Protein AF-A0A395W3T9-F1 (afdb_monomer_lite)

pLDDT: mean 77.05, std 16.7, range [33.16, 95.69]

Secondary structure (DSSP, 8-state):
-HHHHHHHHHHHHHHHHHHHHHHHHHHHTHHHHHHHHHT-EEEEEEEE--SSHHHHHHHHHHHHHHHHHH---EEEEEEETTEEEEEEE--TT---S--BTT-----TTS--S--EES-TT-TT-SEEBP-S-TTTTSSSSPEEEEEEGGGGGGG--S--EEEEEEEES-HHHHHHHHHHTTHHHHSPBPS-------------THHHHHHHHHHHHHHHHHHHHHHHHTHHHHHHHHHTT--HHHHHHHHHHHHHHHHHHHHHHHHHHHIIIII-S--GGGHHHHHHHHHHHHHHHHHHHHHHHHHHHHHHH---GGGG-HHHHHHHHHHHHHHHHHHHHHHHHHHHHHHHHHHHHHHHHHHHHHTHHHHHHHHHHTT----TTSTHHHHHHHHHHHHHHH----

Radius of gyration: 29.77 Å; chains: 1; bounding box: 68×53×84 Å

Sequence (406 aa):
MVLVIFISSIIFYDSYVNLSQKQYNDVINLSYKFAQESDMEVVPIDLQLSEDKQERTKQFNQVYSFLQEHSYPCFVGIVSKNIKTEYVYLPKQNKLPIYTEENKAIDFTKNSDHYLSSSYKDKNRYATIDFIDQDYHSEYNNVHRIKTFANYLEDWNGNTLFPLYFVTNSKQDLLKDLEDTKILSELKVDGDITTSDFSTGVIDYSFLKRILMYLAIAVLLCLLSDALTSRKEVFIRKMQGATSWFIYKRLYGKFYLLSILMFVLTQALLYLLVVQNYRPVTHELIQYLLQSALLFVLCLIVVGFIIYVLLSQIQSIVILKKSQFRWISMTLFILKCVFLISIFIPLSTSFKYTSQVVQDGYYLNKYKETYNNYLRLEGVNINMFSLGYQDAMSQLNEKIREYPYI

Foldseek 3Di:
DVLLLVLLVVLLVLLQVLLLVLLVLCLVPQLVVQLVVVVWFKWKWKWFADLDPVRNVVLLVLVVVLCVVVVWWKWWWDDDDLAIEIAIAHDQVDFGPFAWPVRDGDPLVDADPEKEKCEPVPPPHPTHTDGLANPVCHPPHRIYMYHRSVCCSVPDPSDRITIMITIGRDPVVVVVSCVVSCSCVVIPTDDDGDTDPDDRRDRDCVVLVVSLVLVLVLVLLVLVLVCLVCLVVLAVVVVVV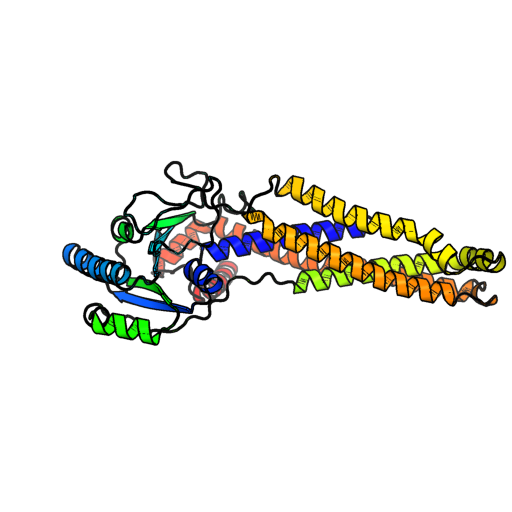DDLVNVLCVPCVVVLVVSLVSSVVSSVVCCCVRSNDDDPSCVSVVVSSVVSSVSNNVSVVVSSVVSSVVSNPSHDPVSPDDPVSVVVSVVSVVVSVVSVVVSCVVVVVVVVVVVVVVVLVVCCVVCVVVVVVVCVVVVDPDPVDDPVVVVVSVVVVVVCVVPVDD

Organism: NCBI:txid1735

Structure (mmCIF, N/CA/C/O backbone):
data_AF-A0A395W3T9-F1
#
_entry.id   AF-A0A395W3T9-F1
#
loop_
_atom_site.group_PDB
_atom_site.id
_atom_site.type_symbol
_atom_site.label_atom_id
_atom_site.label_alt_id
_atom_site.label_comp_id
_atom_site.label_asym_id
_atom_site.label_entity_id
_atom_site.label_seq_id
_atom_site.pdbx_PDB_ins_code
_atom_site.Cartn_x
_atom_site.Cartn_y
_atom_site.Cartn_z
_atom_site.occupancy
_atom_site.B_iso_or_equiv
_atom_site.auth_seq_id
_atom_site.auth_comp_id
_atom_site.auth_asym_id
_atom_site.auth_atom_id
_atom_site.pdbx_PDB_model_num
ATOM 1 N N . MET A 1 1 ? 22.299 3.277 -18.355 1.00 81.25 1 MET A N 1
ATOM 2 C CA . MET A 1 1 ? 22.433 2.317 -17.239 1.00 81.25 1 MET A CA 1
ATOM 3 C C . MET A 1 1 ? 22.241 3.001 -15.899 1.00 81.25 1 MET A C 1
ATOM 5 O O . MET A 1 1 ? 21.204 2.761 -15.311 1.00 81.25 1 MET A O 1
ATOM 9 N N . VAL A 1 2 ? 23.119 3.919 -15.469 1.00 84.06 2 VAL A N 1
ATOM 10 C CA . VAL A 1 2 ? 22.965 4.639 -14.178 1.00 84.06 2 VAL A CA 1
ATOM 11 C C . VAL A 1 2 ? 21.577 5.270 -14.004 1.00 84.06 2 VAL A C 1
ATOM 13 O O . VAL A 1 2 ? 20.938 5.063 -12.984 1.00 84.06 2 VAL A O 1
ATOM 16 N N . LEU A 1 3 ? 21.061 5.950 -15.031 1.00 83.31 3 LEU A N 1
ATOM 17 C CA . LEU A 1 3 ? 19.726 6.561 -14.988 1.00 83.31 3 LEU A CA 1
ATOM 18 C C . LEU A 1 3 ? 18.579 5.536 -14.858 1.00 83.31 3 LEU A C 1
ATOM 20 O O . LEU A 1 3 ? 17.577 5.829 -14.219 1.00 83.31 3 LEU A O 1
ATOM 24 N N . VAL A 1 4 ? 18.734 4.332 -15.422 1.00 88.56 4 VAL A N 1
ATOM 25 C CA . VAL A 1 4 ? 17.742 3.247 -15.285 1.00 88.56 4 VAL A CA 1
ATOM 26 C C . VAL A 1 4 ? 17.726 2.737 -13.847 1.00 88.56 4 VAL A C 1
ATOM 28 O O . VAL A 1 4 ? 16.653 2.600 -13.278 1.00 88.56 4 VAL A O 1
ATOM 31 N N . ILE A 1 5 ? 18.907 2.525 -13.254 1.00 89.69 5 ILE A N 1
ATOM 32 C CA . ILE A 1 5 ? 19.052 2.120 -11.848 1.00 89.69 5 ILE A CA 1
ATOM 33 C C . ILE A 1 5 ? 18.427 3.181 -10.942 1.00 89.69 5 ILE A C 1
ATOM 35 O O . ILE A 1 5 ? 17.563 2.863 -10.140 1.00 89.69 5 ILE A O 1
ATOM 39 N N . PHE A 1 6 ? 18.805 4.448 -11.122 1.00 85.94 6 PHE A N 1
ATOM 40 C CA . PHE A 1 6 ? 18.319 5.552 -10.297 1.00 85.94 6 PHE A CA 1
ATOM 41 C C . PHE A 1 6 ? 16.792 5.687 -10.332 1.00 85.94 6 PHE A C 1
ATOM 43 O O . PHE A 1 6 ? 16.155 5.754 -9.286 1.00 85.94 6 PHE A O 1
ATOM 50 N N . ILE A 1 7 ? 16.183 5.670 -11.524 1.00 85.12 7 ILE A N 1
ATOM 51 C CA . ILE A 1 7 ? 14.723 5.767 -11.641 1.00 85.12 7 ILE A CA 1
ATOM 52 C C . ILE A 1 7 ? 14.039 4.501 -11.119 1.00 85.12 7 ILE A C 1
ATOM 54 O O . ILE A 1 7 ? 13.015 4.606 -10.454 1.00 85.12 7 ILE A O 1
ATOM 58 N N . SER A 1 8 ? 14.616 3.319 -11.351 1.00 90.62 8 SER A N 1
ATOM 59 C CA . SER A 1 8 ? 14.131 2.075 -10.749 1.00 90.62 8 SER A CA 1
ATOM 60 C C . SER A 1 8 ? 14.106 2.169 -9.220 1.00 90.62 8 SER A C 1
ATOM 62 O O . SER A 1 8 ? 13.118 1.773 -8.610 1.00 90.62 8 SER A O 1
ATOM 64 N N . SER A 1 9 ? 15.145 2.735 -8.603 1.00 87.75 9 SER A N 1
ATOM 65 C CA . SER A 1 9 ? 15.197 2.954 -7.156 1.00 87.75 9 SER A CA 1
ATOM 66 C C . SER A 1 9 ? 14.128 3.928 -6.665 1.00 87.75 9 SER A C 1
ATOM 68 O O . SER A 1 9 ? 13.501 3.659 -5.645 1.00 87.75 9 SER A O 1
ATOM 70 N N . ILE A 1 10 ? 13.876 5.021 -7.396 1.00 85.44 10 ILE A N 1
ATOM 71 C CA . ILE A 1 10 ? 12.805 5.968 -7.043 1.00 85.44 10 ILE A CA 1
ATOM 72 C C . ILE A 1 10 ? 11.438 5.290 -7.123 1.00 85.44 10 ILE A C 1
ATOM 74 O O . ILE A 1 10 ? 10.653 5.415 -6.192 1.00 85.44 10 ILE A O 1
ATOM 78 N N . ILE A 1 11 ? 11.173 4.549 -8.206 1.00 87.12 11 ILE A N 1
ATOM 79 C CA . ILE A 1 11 ? 9.927 3.792 -8.376 1.00 87.12 11 ILE A CA 1
ATOM 80 C C . ILE A 1 11 ? 9.736 2.834 -7.201 1.00 87.12 11 ILE A C 1
ATOM 82 O O . ILE A 1 11 ? 8.664 2.825 -6.611 1.00 87.12 11 ILE A O 1
ATOM 86 N N . PHE A 1 12 ? 10.767 2.067 -6.832 1.00 88.44 12 PHE A N 1
ATOM 87 C CA . PHE A 1 12 ? 10.687 1.141 -5.702 1.00 88.44 12 PHE A CA 1
ATOM 88 C C . PHE A 1 12 ? 10.300 1.858 -4.406 1.00 88.44 12 PHE A C 1
ATOM 90 O O . PHE A 1 12 ? 9.352 1.456 -3.738 1.00 88.44 12 PHE A O 1
ATOM 97 N N . TYR A 1 13 ? 11.034 2.919 -4.064 1.00 83.81 13 TYR A N 1
ATOM 98 C CA . TYR A 1 13 ? 10.869 3.618 -2.795 1.00 83.81 13 TYR A CA 1
ATOM 99 C C . TYR A 1 13 ? 9.508 4.311 -2.697 1.00 83.81 13 TYR A C 1
ATOM 101 O O . TYR A 1 13 ? 8.835 4.191 -1.680 1.00 83.81 13 TYR A O 1
ATOM 109 N N . ASP A 1 14 ? 9.074 4.974 -3.770 1.00 81.62 14 ASP A N 1
ATOM 110 C CA . ASP A 1 14 ? 7.740 5.571 -3.852 1.00 81.62 14 ASP A CA 1
ATOM 111 C C . ASP A 1 14 ? 6.642 4.511 -3.674 1.00 81.62 14 ASP A C 1
ATOM 113 O O . ASP A 1 14 ? 5.747 4.675 -2.850 1.00 81.62 14 ASP A O 1
ATOM 117 N N . SER A 1 15 ? 6.761 3.371 -4.365 1.00 83.81 15 SER A N 1
ATOM 118 C CA . SER A 1 15 ? 5.807 2.258 -4.239 1.00 83.81 15 SER A CA 1
ATOM 119 C C . SER A 1 15 ? 5.737 1.722 -2.811 1.00 83.81 15 SER A C 1
ATOM 121 O O . SER A 1 15 ? 4.654 1.462 -2.293 1.00 83.81 15 SER A O 1
ATOM 123 N N . TYR A 1 16 ? 6.899 1.550 -2.180 1.00 83.12 16 TYR A N 1
ATOM 124 C CA . TYR A 1 16 ? 7.027 1.043 -0.820 1.00 83.12 16 TYR A CA 1
ATOM 125 C C . TYR A 1 16 ? 6.391 1.994 0.201 1.00 83.12 16 TYR A C 1
ATOM 127 O O . TYR A 1 16 ? 5.572 1.560 1.010 1.00 83.12 16 TYR A O 1
ATOM 135 N N . VAL A 1 17 ? 6.699 3.294 0.125 1.00 78.19 17 VAL A N 1
ATOM 136 C CA . VAL A 1 17 ? 6.140 4.313 1.030 1.00 78.19 17 VAL A CA 1
ATOM 137 C C . VAL A 1 17 ? 4.634 4.463 0.831 1.00 78.19 17 VAL A C 1
ATOM 139 O O . VAL A 1 17 ? 3.889 4.454 1.809 1.00 78.19 17 VAL A O 1
ATOM 142 N N . ASN A 1 18 ? 4.169 4.544 -0.419 1.00 78.31 18 ASN A N 1
ATOM 143 C CA . ASN A 1 18 ? 2.743 4.680 -0.719 1.00 78.31 18 ASN A CA 1
ATOM 144 C C . ASN A 1 18 ? 1.947 3.465 -0.226 1.00 78.31 18 ASN A C 1
ATOM 146 O O . ASN A 1 18 ? 0.862 3.626 0.333 1.00 78.31 18 ASN A O 1
ATOM 150 N N . LEU A 1 19 ? 2.488 2.252 -0.386 1.00 83.12 19 LEU A N 1
ATOM 151 C CA . LEU A 1 19 ? 1.848 1.048 0.135 1.00 83.12 19 LEU A CA 1
ATOM 152 C C . LEU A 1 19 ? 1.848 1.013 1.667 1.00 83.12 19 LEU A C 1
ATOM 154 O O . LEU A 1 19 ? 0.821 0.691 2.253 1.00 83.12 19 LEU A O 1
ATOM 158 N N . SER A 1 20 ? 2.961 1.370 2.309 1.00 80.56 20 SER A N 1
ATOM 159 C CA . SER A 1 20 ? 3.049 1.472 3.772 1.00 80.56 20 SER A CA 1
ATOM 160 C C . SER A 1 20 ? 1.996 2.439 4.330 1.00 80.56 20 SER A C 1
ATOM 162 O O . SER A 1 20 ? 1.205 2.087 5.207 1.00 80.56 20 SER A O 1
ATOM 164 N N . GLN A 1 21 ? 1.881 3.628 3.733 1.00 76.50 21 GLN A N 1
ATOM 165 C CA . GLN A 1 21 ? 0.876 4.615 4.119 1.00 76.50 21 GLN A CA 1
ATOM 166 C C . GLN A 1 21 ? -0.555 4.120 3.876 1.00 76.50 21 GLN A C 1
ATOM 168 O O . GLN A 1 21 ? -1.430 4.333 4.717 1.00 76.50 21 GLN A O 1
ATOM 173 N N . LYS A 1 22 ? -0.807 3.445 2.748 1.00 80.69 22 LYS A N 1
ATOM 174 C CA . LYS A 1 22 ? -2.106 2.828 2.466 1.00 80.69 22 LYS A CA 1
ATOM 175 C C . LYS A 1 22 ? -2.462 1.788 3.529 1.00 80.69 22 LYS A C 1
ATOM 177 O O . LYS A 1 22 ? -3.537 1.885 4.103 1.00 80.69 22 LYS A O 1
ATOM 182 N N . GLN A 1 23 ? -1.564 0.852 3.836 1.00 83.31 23 GLN A N 1
ATOM 183 C CA . GLN A 1 23 ? -1.798 -0.189 4.845 1.00 83.31 23 GLN A CA 1
ATOM 184 C C . GLN A 1 23 ? -2.106 0.410 6.221 1.00 83.31 23 GLN A C 1
ATOM 186 O O . GLN A 1 23 ? -3.002 -0.055 6.921 1.00 83.31 23 GLN A O 1
ATOM 191 N N . TYR A 1 24 ? -1.413 1.483 6.593 1.00 78.31 24 TYR A N 1
ATOM 192 C CA . TYR A 1 24 ? -1.704 2.213 7.822 1.00 78.31 24 TYR A CA 1
ATOM 193 C C . TYR A 1 24 ? -3.096 2.853 7.820 1.00 78.31 24 TYR A C 1
ATOM 195 O O . TYR A 1 24 ? -3.842 2.723 8.790 1.00 78.31 24 TYR A O 1
ATOM 203 N N . ASN A 1 25 ? -3.467 3.517 6.724 1.00 77.62 25 ASN A N 1
ATOM 204 C CA . ASN A 1 25 ? -4.790 4.118 6.573 1.00 77.62 25 ASN A CA 1
ATOM 205 C C . ASN A 1 25 ? -5.904 3.064 6.565 1.00 77.62 25 ASN A C 1
ATOM 207 O O . ASN A 1 25 ? -6.962 3.307 7.139 1.00 77.62 25 ASN A O 1
ATOM 211 N N . ASP A 1 26 ? -5.655 1.902 5.961 1.00 84.00 26 ASP A N 1
ATOM 212 C CA . ASP A 1 26 ? -6.578 0.767 5.931 1.00 84.00 26 ASP A CA 1
ATOM 213 C C . ASP A 1 26 ? -6.839 0.229 7.349 1.00 84.00 26 ASP A C 1
ATOM 215 O O . ASP A 1 26 ? -7.975 -0.104 7.673 1.00 84.00 26 ASP A O 1
ATOM 219 N N . VAL A 1 27 ? -5.827 0.218 8.227 1.00 83.50 27 VAL A N 1
ATOM 220 C CA . VAL A 1 27 ? -5.993 -0.141 9.649 1.00 83.50 27 VAL A CA 1
ATOM 221 C C . VAL A 1 27 ? -6.698 0.964 10.440 1.00 83.50 27 VAL A C 1
ATOM 223 O O . VAL A 1 27 ? -7.512 0.669 11.307 1.00 83.50 27 VAL A O 1
ATOM 226 N N . ILE A 1 28 ? -6.424 2.243 10.157 1.00 78.31 28 ILE A N 1
ATOM 227 C CA . ILE A 1 28 ? -7.113 3.364 10.822 1.00 78.31 28 ILE A CA 1
ATOM 228 C C . ILE A 1 28 ? -8.605 3.392 10.489 1.00 78.31 28 ILE A C 1
ATOM 230 O O . ILE A 1 28 ? -9.397 3.768 11.359 1.00 78.31 28 ILE A O 1
ATOM 234 N N . ASN A 1 29 ? -8.949 3.051 9.249 1.00 80.12 29 ASN A N 1
ATOM 235 C CA . ASN A 1 29 ? -10.286 3.127 8.669 1.00 80.12 29 ASN A CA 1
ATOM 236 C C . ASN A 1 29 ? -10.818 1.720 8.356 1.00 80.12 29 ASN A C 1
ATOM 238 O O . ASN A 1 29 ? -11.324 1.463 7.259 1.00 80.12 29 ASN A O 1
ATOM 242 N N . LEU A 1 30 ? -10.676 0.803 9.315 1.00 87.62 30 LEU A N 1
ATOM 243 C CA . LEU A 1 30 ? -10.930 -0.622 9.123 1.00 87.62 30 LEU A CA 1
ATOM 244 C C . LEU A 1 30 ? -12.361 -0.923 8.666 1.00 87.62 30 LEU A C 1
ATOM 246 O O . LEU A 1 30 ? -12.552 -1.788 7.813 1.00 87.62 30 LEU A O 1
ATOM 250 N N . SER A 1 31 ? -13.352 -0.190 9.182 1.00 89.38 31 SER A N 1
ATOM 251 C CA . SER A 1 31 ? -14.758 -0.310 8.774 1.00 89.38 31 SER A CA 1
ATOM 252 C C . SER A 1 31 ? -14.951 -0.065 7.274 1.00 89.38 31 SER A C 1
ATOM 254 O O . SER A 1 31 ? -15.550 -0.889 6.585 1.00 89.38 31 SER A O 1
ATOM 256 N N . TYR A 1 32 ? -14.379 1.018 6.742 1.00 86.81 32 TYR A N 1
ATOM 257 C CA . TYR A 1 32 ? -14.436 1.355 5.316 1.00 86.81 32 TYR A CA 1
ATOM 258 C C . TYR A 1 32 ? -13.654 0.372 4.458 1.00 86.81 32 TYR A C 1
ATOM 260 O O . TYR A 1 32 ? -14.111 -0.013 3.384 1.00 86.81 32 TYR A O 1
ATOM 268 N N . LYS A 1 33 ? -12.488 -0.074 4.934 1.00 88.31 33 LYS A N 1
ATOM 269 C CA . LYS A 1 33 ? -11.701 -1.092 4.237 1.00 88.31 33 LYS A CA 1
ATOM 270 C C . LYS A 1 33 ? -12.465 -2.414 4.135 1.00 88.31 33 LYS A C 1
ATOM 272 O O . LYS A 1 33 ? -12.503 -3.017 3.064 1.00 88.31 33 LYS A O 1
ATOM 277 N N . PHE A 1 34 ? -13.107 -2.837 5.222 1.00 90.88 34 PHE A N 1
ATOM 278 C CA . PHE A 1 34 ? -13.953 -4.026 5.250 1.00 90.88 34 PHE A CA 1
ATOM 279 C C . PHE A 1 34 ? -15.164 -3.885 4.316 1.00 90.88 34 PHE A C 1
ATOM 281 O O . PHE A 1 34 ? -15.455 -4.806 3.553 1.00 90.88 34 PHE A O 1
ATOM 288 N N . ALA A 1 35 ? -15.828 -2.727 4.333 1.00 89.19 35 ALA A N 1
ATOM 289 C CA . ALA A 1 35 ? -16.959 -2.433 3.459 1.00 89.19 35 ALA A CA 1
ATOM 290 C C . ALA A 1 35 ? -16.564 -2.471 1.973 1.00 89.19 35 ALA A C 1
ATOM 292 O O . ALA A 1 35 ? -17.234 -3.123 1.179 1.00 89.19 35 ALA A O 1
ATOM 293 N N . GLN A 1 36 ? -15.419 -1.881 1.613 1.00 87.50 36 GLN A N 1
ATOM 294 C CA . GLN A 1 36 ? -14.899 -1.898 0.244 1.00 87.50 36 GLN A CA 1
ATOM 295 C C . GLN A 1 36 ? -14.596 -3.316 -0.262 1.00 87.50 36 GLN A C 1
ATOM 297 O O . GLN A 1 36 ? -14.894 -3.628 -1.411 1.00 87.50 36 GLN A O 1
ATOM 302 N N . GLU A 1 37 ? -13.988 -4.177 0.561 1.00 87.94 37 GLU A N 1
ATOM 303 C CA . GLU A 1 37 ? -13.704 -5.565 0.159 1.00 87.94 37 GLU A CA 1
ATOM 304 C C . GLU A 1 37 ? -14.957 -6.446 0.112 1.00 87.94 37 GLU A C 1
ATOM 306 O O . GLU A 1 37 ? -14.962 -7.462 -0.584 1.00 87.94 37 GLU A O 1
ATOM 311 N N . SER A 1 38 ? -16.011 -6.044 0.823 1.00 87.69 38 SER A N 1
ATOM 312 C CA . SER A 1 38 ? -17.283 -6.768 0.894 1.00 87.69 38 SER A CA 1
ATOM 313 C C . SER A 1 38 ? -18.355 -6.228 -0.061 1.00 87.69 38 SER A C 1
ATOM 315 O O . SER A 1 38 ? -19.444 -6.790 -0.081 1.00 87.69 38 SER A O 1
ATOM 317 N N . ASP A 1 39 ? -18.060 -5.175 -0.837 1.00 88.06 39 ASP A N 1
ATOM 318 C CA . ASP A 1 39 ? -19.023 -4.444 -1.684 1.00 88.06 39 ASP A CA 1
ATOM 319 C C . ASP A 1 39 ? -20.255 -3.949 -0.894 1.00 88.06 39 ASP A C 1
ATOM 321 O O . ASP A 1 39 ? -21.404 -4.121 -1.293 1.00 88.06 39 ASP A O 1
ATOM 325 N N . MET A 1 40 ? -19.995 -3.373 0.283 1.00 89.62 40 MET A N 1
ATOM 326 C CA . MET A 1 40 ? -20.993 -2.879 1.237 1.00 89.62 40 MET A CA 1
ATOM 327 C C . MET A 1 40 ? -20.795 -1.388 1.526 1.00 89.62 40 MET A C 1
ATOM 329 O O . MET A 1 40 ? -19.738 -0.816 1.253 1.00 89.62 40 MET A O 1
ATOM 333 N N . GLU A 1 41 ? -21.797 -0.759 2.135 1.00 89.00 41 GLU A N 1
ATOM 334 C CA . GLU A 1 41 ? -21.735 0.630 2.595 1.00 89.00 41 GLU A CA 1
ATOM 335 C C . GLU A 1 41 ? -21.522 0.727 4.112 1.00 89.00 41 GLU A C 1
ATOM 337 O O . GLU A 1 41 ? -21.930 -0.151 4.878 1.00 89.00 41 GLU A O 1
ATOM 342 N N . VAL A 1 42 ? -20.877 1.815 4.549 1.00 87.81 42 VAL A N 1
ATOM 343 C CA . VAL A 1 42 ? -20.706 2.146 5.970 1.00 87.81 42 VAL A CA 1
ATOM 344 C C . VAL A 1 42 ? -21.755 3.172 6.385 1.00 87.81 42 VAL A C 1
ATOM 346 O O . VAL A 1 42 ? -21.820 4.274 5.833 1.00 87.81 42 VAL A O 1
ATOM 349 N N . VAL A 1 43 ? -22.536 2.828 7.406 1.00 88.94 43 VAL A N 1
ATOM 350 C CA . VAL A 1 43 ? -23.545 3.697 8.014 1.00 88.94 43 VAL A CA 1
ATOM 351 C C . VAL A 1 43 ? -23.084 4.072 9.429 1.00 88.94 43 VAL A C 1
ATOM 353 O O . VAL A 1 43 ? -23.237 3.265 10.351 1.00 88.94 43 VAL A O 1
ATOM 356 N N . PRO A 1 44 ? -22.479 5.259 9.618 1.00 86.62 44 PRO A N 1
ATOM 357 C CA . PRO A 1 44 ? -22.186 5.792 10.943 1.00 86.62 44 PRO A CA 1
ATOM 358 C C . PRO A 1 44 ? -23.477 6.177 11.677 1.00 86.62 44 PRO A C 1
ATOM 360 O O . PRO A 1 44 ? -24.345 6.854 11.124 1.00 86.62 44 PRO A O 1
ATOM 363 N N . ILE A 1 45 ? -23.592 5.750 12.932 1.00 85.94 45 ILE A N 1
ATOM 364 C CA . ILE A 1 45 ? -24.676 6.097 13.849 1.00 85.94 45 ILE A CA 1
ATOM 365 C C . ILE A 1 45 ? -24.057 6.440 15.200 1.00 85.94 45 ILE A C 1
ATOM 367 O O . ILE A 1 45 ? -23.454 5.587 15.854 1.00 85.94 45 ILE A O 1
ATOM 371 N N . ASP A 1 46 ? -24.249 7.679 15.635 1.00 85.00 46 ASP A N 1
ATOM 372 C CA . ASP A 1 46 ? -23.776 8.151 16.927 1.00 85.00 46 ASP A CA 1
ATOM 373 C C . ASP A 1 46 ? -24.882 7.990 17.972 1.00 85.00 46 ASP A C 1
ATOM 375 O O . ASP A 1 46 ? -25.915 8.660 17.926 1.00 85.00 46 ASP A O 1
ATOM 379 N N . LEU A 1 47 ? -24.677 7.076 18.922 1.00 86.12 47 LEU A N 1
ATOM 380 C CA . LEU A 1 47 ? -25.596 6.850 20.039 1.00 86.12 47 LEU A CA 1
ATOM 381 C C . LEU A 1 47 ? -25.055 7.495 21.318 1.00 86.12 47 LEU A C 1
ATOM 383 O O . LEU A 1 47 ? -23.845 7.581 21.516 1.00 86.12 47 LEU A O 1
ATOM 387 N N . GLN A 1 48 ? -25.940 7.902 22.228 1.00 86.81 48 GLN A N 1
ATOM 388 C CA . GLN A 1 48 ? -25.545 8.361 23.563 1.00 86.81 48 GLN A CA 1
ATOM 389 C C . GLN A 1 48 ? -25.783 7.282 24.619 1.00 86.81 48 GLN A C 1
ATOM 391 O O . GLN A 1 48 ? -26.921 6.924 24.929 1.00 86.81 48 GLN A O 1
ATOM 396 N N . LEU A 1 49 ? -24.692 6.800 25.210 1.00 87.00 49 LEU A N 1
ATOM 397 C CA . LEU A 1 49 ? -24.711 5.930 26.378 1.00 87.00 49 LEU A CA 1
ATOM 398 C C . LEU A 1 49 ? -24.840 6.745 27.670 1.00 87.00 49 LEU A C 1
ATOM 400 O O . LEU A 1 49 ? -24.323 7.855 27.791 1.00 87.00 49 LEU A O 1
ATOM 404 N N . SER A 1 50 ? -25.491 6.154 28.668 1.00 87.38 50 SER A N 1
ATOM 405 C CA . SER A 1 50 ? -25.630 6.731 30.003 1.00 87.38 50 SER A CA 1
ATOM 406 C C . SER A 1 50 ? -24.284 6.833 30.733 1.00 87.38 50 SER A C 1
ATOM 408 O O . SER A 1 50 ? -23.401 5.976 30.613 1.00 87.38 50 SER A O 1
ATOM 410 N N . GLU A 1 51 ? -24.138 7.865 31.564 1.00 86.50 51 GLU A N 1
ATOM 411 C CA . GLU A 1 51 ? -23.026 7.961 32.516 1.00 86.50 51 GLU A CA 1
ATOM 412 C C . GLU A 1 51 ? -23.152 6.909 33.631 1.00 86.50 51 GLU A C 1
ATOM 414 O O . GLU A 1 51 ? -22.142 6.387 34.121 1.00 86.50 51 GLU A O 1
ATOM 419 N N . ASP A 1 52 ? -24.389 6.536 33.989 1.00 90.56 52 ASP A N 1
ATOM 420 C CA . ASP A 1 52 ? -24.652 5.500 34.984 1.00 90.56 52 ASP A CA 1
ATOM 421 C C . ASP A 1 52 ? -24.166 4.132 34.493 1.00 90.56 52 ASP A C 1
ATOM 423 O O . ASP A 1 52 ? -24.481 3.684 33.389 1.00 90.56 52 ASP A O 1
ATOM 427 N N . LYS A 1 53 ? -23.390 3.439 35.332 1.00 89.00 53 LYS A N 1
ATOM 428 C CA . LYS A 1 53 ? -22.749 2.172 34.959 1.00 89.00 53 LYS A CA 1
ATOM 429 C C . LYS A 1 53 ? -23.759 1.062 34.672 1.00 89.00 53 LYS A C 1
ATOM 431 O O . LYS A 1 53 ? -23.513 0.265 33.763 1.00 89.00 53 LYS A O 1
ATOM 436 N N . GLN A 1 54 ? -24.840 0.962 35.447 1.00 90.69 54 GLN A N 1
ATOM 437 C CA . GLN A 1 54 ? -25.829 -0.100 35.260 1.00 90.69 54 GLN A CA 1
ATOM 438 C C . GLN A 1 54 ? -26.619 0.140 33.977 1.00 90.69 54 GLN A C 1
ATOM 440 O O . GLN A 1 54 ? -26.701 -0.762 33.141 1.00 90.69 54 GLN A O 1
ATOM 445 N N . GLU A 1 55 ? -27.104 1.366 33.777 1.00 90.50 55 GLU A N 1
ATOM 446 C CA . GLU A 1 55 ? -27.874 1.707 32.581 1.00 90.50 55 GLU A CA 1
ATOM 447 C C . GLU A 1 55 ? -27.010 1.635 31.315 1.00 90.50 55 GLU A C 1
ATOM 449 O O . GLU A 1 55 ? -27.428 1.037 30.327 1.00 90.50 55 GLU A O 1
ATOM 454 N N . ARG A 1 56 ? -25.756 2.109 31.359 1.00 91.25 56 ARG A N 1
ATOM 455 C CA . ARG A 1 56 ? -24.802 1.958 30.247 1.00 91.25 56 ARG A CA 1
ATOM 456 C C . ARG A 1 56 ? -24.589 0.504 29.857 1.00 91.25 56 ARG A C 1
ATOM 458 O O . ARG A 1 56 ? -24.533 0.183 28.675 1.00 91.25 56 ARG A O 1
ATOM 465 N N . THR A 1 57 ? -24.435 -0.377 30.845 1.00 91.69 57 THR A N 1
ATOM 466 C CA . THR A 1 57 ? -24.206 -1.805 30.585 1.00 91.69 57 THR A CA 1
ATOM 467 C C . THR A 1 57 ? -25.423 -2.428 29.909 1.00 91.69 57 THR A C 1
ATOM 469 O O . THR A 1 57 ? -25.279 -3.198 28.964 1.00 91.69 57 THR A O 1
ATOM 472 N N . LYS A 1 58 ? -26.629 -2.060 30.351 1.00 91.75 58 LYS A N 1
ATOM 473 C CA . LYS A 1 58 ? -27.886 -2.499 29.741 1.00 91.75 58 LYS A CA 1
ATOM 474 C C . LYS A 1 58 ? -28.021 -2.001 28.297 1.00 91.75 58 LYS A C 1
ATOM 476 O O . LYS A 1 58 ? -28.281 -2.808 27.411 1.00 91.75 58 LYS A O 1
ATOM 481 N N . GLN A 1 59 ? -27.766 -0.716 28.063 1.00 91.50 59 GLN A N 1
ATOM 482 C CA . GLN A 1 59 ? -27.782 -0.085 26.741 1.00 91.50 59 GLN A CA 1
ATOM 483 C C . GLN A 1 59 ? -26.772 -0.715 25.772 1.00 91.50 59 GLN A C 1
ATOM 485 O O . GLN A 1 59 ? -27.112 -1.071 24.647 1.00 91.50 59 GLN A O 1
ATOM 490 N N . PHE A 1 60 ? -25.534 -0.928 26.219 1.00 92.75 60 PHE A N 1
ATOM 491 C CA . PHE A 1 60 ? -24.518 -1.618 25.428 1.00 92.75 60 PHE A CA 1
ATOM 492 C C . PHE A 1 60 ? -24.930 -3.060 25.096 1.00 92.75 60 PHE A C 1
ATOM 494 O O . PHE A 1 60 ? -24.799 -3.490 23.952 1.00 92.75 60 PHE A O 1
ATOM 501 N N . ASN A 1 61 ? -25.464 -3.803 26.071 1.00 92.62 61 ASN A N 1
ATOM 502 C CA . ASN A 1 61 ? -25.919 -5.178 25.854 1.00 92.62 61 ASN A CA 1
ATOM 503 C C . ASN A 1 61 ? -27.100 -5.259 24.879 1.00 92.62 61 ASN A C 1
ATOM 505 O O . ASN A 1 61 ? -27.209 -6.246 24.155 1.00 92.62 61 ASN A O 1
ATOM 509 N N . GLN A 1 62 ? -27.962 -4.242 24.835 1.00 92.25 62 GLN A N 1
ATOM 510 C CA . GLN A 1 62 ? -29.038 -4.143 23.850 1.00 92.25 62 GLN A CA 1
ATOM 511 C C . GLN A 1 62 ? -28.475 -4.020 22.429 1.00 92.25 62 GLN A C 1
ATOM 513 O O . GLN A 1 62 ? -28.849 -4.807 21.562 1.00 92.25 62 GLN A O 1
ATOM 518 N N . VAL A 1 63 ? -27.503 -3.124 22.213 1.00 93.19 63 VAL A N 1
ATOM 519 C CA . VAL A 1 63 ? -26.792 -3.005 20.925 1.00 93.19 63 VAL A CA 1
ATOM 520 C C . VAL A 1 63 ? -26.060 -4.305 20.584 1.00 93.19 63 VAL A C 1
ATOM 522 O O . VAL A 1 63 ? -26.153 -4.798 19.465 1.00 93.19 63 VAL A O 1
ATOM 525 N N . TYR A 1 64 ? -25.363 -4.910 21.546 1.00 92.62 64 TYR A N 1
ATOM 526 C CA . TYR A 1 64 ? -24.631 -6.151 21.303 1.00 92.62 64 TYR A CA 1
ATOM 527 C C . TYR A 1 64 ? -25.555 -7.325 20.945 1.00 92.62 64 TYR A C 1
ATOM 529 O O . TYR A 1 64 ? -25.228 -8.108 20.055 1.00 92.62 64 TYR A O 1
ATOM 537 N N . SER A 1 65 ? -26.728 -7.420 21.578 1.00 92.38 65 SER A N 1
ATOM 538 C CA . SER A 1 65 ? -27.736 -8.440 21.255 1.00 92.38 65 SER A CA 1
ATOM 539 C C . SER A 1 65 ? -28.308 -8.236 19.852 1.00 92.38 65 SER A C 1
ATOM 541 O O . SER A 1 65 ? -28.423 -9.200 19.101 1.00 92.38 65 SER A O 1
ATOM 543 N N . PHE A 1 66 ? -28.571 -6.985 19.462 1.00 93.62 66 PHE A N 1
ATOM 544 C CA . PHE A 1 66 ? -28.986 -6.637 18.101 1.00 93.62 66 PHE A CA 1
ATOM 545 C C . PHE A 1 66 ? -27.965 -7.087 17.050 1.00 93.62 66 PHE A C 1
ATOM 547 O O . PHE A 1 66 ? -28.326 -7.734 16.067 1.00 93.62 66 PHE A O 1
ATOM 554 N N . LEU A 1 67 ? -26.676 -6.818 17.286 1.00 92.38 67 LEU A N 1
ATOM 555 C CA . LEU A 1 67 ? -25.598 -7.264 16.398 1.00 92.38 67 LEU A CA 1
ATOM 556 C C . LEU A 1 67 ? -25.570 -8.793 16.260 1.00 92.38 67 LEU A C 1
ATOM 558 O O . LEU A 1 67 ? -25.357 -9.307 15.164 1.00 92.38 67 LEU A O 1
ATOM 562 N N . GLN A 1 68 ? -25.818 -9.520 17.354 1.00 90.56 68 GLN A N 1
ATOM 563 C CA . GLN A 1 68 ? -25.871 -10.984 17.362 1.00 90.56 68 GLN A CA 1
ATOM 564 C C . GLN A 1 68 ? -27.081 -11.559 16.623 1.00 90.56 68 GLN A C 1
ATOM 566 O O . GLN A 1 68 ? -26.937 -12.570 15.936 1.00 90.56 68 GLN A O 1
ATOM 571 N N . GLU A 1 69 ? -28.249 -10.936 16.759 1.00 92.06 69 GLU A N 1
ATOM 572 C CA . GLU A 1 69 ? -29.495 -11.384 16.134 1.00 92.06 69 GLU A CA 1
ATOM 573 C C . GLU A 1 69 ? -29.504 -11.113 14.625 1.00 92.06 69 GLU A C 1
ATOM 575 O O . GLU A 1 69 ? -29.755 -12.022 13.834 1.00 92.06 69 GLU A O 1
ATOM 580 N N . HIS A 1 70 ? -29.144 -9.893 14.221 1.00 90.75 70 HIS A N 1
ATOM 581 C CA . HIS A 1 70 ? -29.202 -9.462 12.822 1.00 90.75 70 HIS A CA 1
ATOM 582 C C . HIS A 1 70 ? -27.898 -9.701 12.048 1.00 90.75 70 HIS A C 1
ATOM 584 O O . HIS A 1 70 ? -27.873 -9.597 10.824 1.00 90.75 70 HIS A O 1
ATOM 590 N N . SER A 1 71 ? -26.807 -10.069 12.731 1.00 90.69 71 SER A N 1
ATOM 591 C CA . SER A 1 71 ? -25.503 -10.355 12.115 1.00 90.69 71 SER A CA 1
ATOM 592 C C . SER A 1 71 ? -24.918 -9.188 11.299 1.00 90.69 71 SER A C 1
ATOM 594 O O . SER A 1 71 ? -24.235 -9.415 10.301 1.00 90.69 71 SER A O 1
ATOM 596 N N . TYR A 1 72 ? -25.129 -7.940 11.726 1.00 92.06 72 TYR A N 1
ATOM 597 C CA . TYR A 1 72 ? -24.482 -6.774 11.113 1.00 92.06 72 TYR A CA 1
ATOM 598 C C . TYR A 1 72 ? -23.036 -6.625 11.607 1.00 92.06 72 TYR A C 1
ATOM 600 O O . TYR A 1 72 ? -22.833 -6.521 12.816 1.00 92.06 72 TYR A O 1
ATOM 608 N N . PRO A 1 73 ? -22.012 -6.572 10.732 1.00 94.44 73 PRO A N 1
ATOM 609 C CA . PRO A 1 73 ? -20.676 -6.148 11.136 1.00 94.44 73 PRO A CA 1
ATOM 610 C C . PRO A 1 73 ? -20.700 -4.719 11.687 1.00 94.44 73 PRO A C 1
ATOM 612 O O . PRO A 1 73 ? -21.330 -3.832 11.109 1.00 94.44 73 PRO A O 1
ATOM 615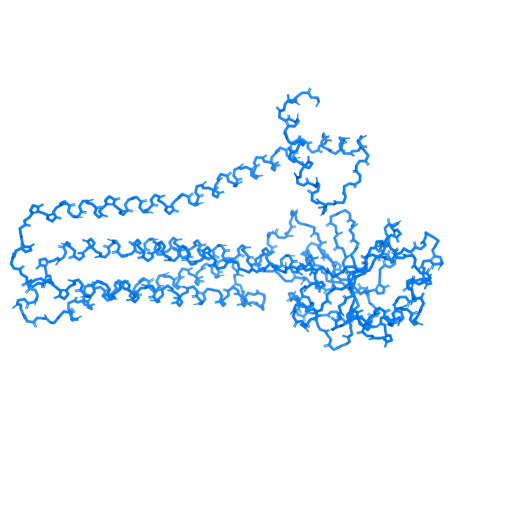 N N . CYS A 1 74 ? -19.995 -4.492 12.792 1.00 94.25 74 CYS A N 1
ATOM 616 C CA . CYS A 1 74 ? -19.977 -3.195 13.458 1.00 94.25 74 CYS A CA 1
ATOM 617 C C . CYS A 1 74 ? -18.609 -2.894 14.063 1.00 94.25 74 CYS A C 1
ATOM 619 O O . CYS A 1 74 ? -17.969 -3.768 14.653 1.00 94.25 74 CYS A O 1
ATOM 621 N N . PHE A 1 75 ? -18.193 -1.637 13.946 1.00 93.94 75 PHE A N 1
ATOM 622 C CA . PHE A 1 75 ? -16.904 -1.137 14.408 1.00 93.94 75 PHE A CA 1
ATOM 623 C C . PHE A 1 75 ? -17.119 0.075 15.315 1.00 93.94 75 PHE A C 1
ATOM 625 O O . PHE A 1 75 ? -17.987 0.905 15.050 1.00 93.94 75 PHE A O 1
ATOM 632 N N . VAL A 1 76 ? -16.331 0.189 16.382 1.00 91.56 76 VAL A N 1
ATOM 633 C CA . VAL A 1 76 ? -16.315 1.366 17.262 1.00 91.56 76 VAL A CA 1
ATOM 634 C C . VAL A 1 76 ? -14.906 1.624 17.777 1.00 91.56 76 VAL A C 1
ATOM 636 O O . VAL A 1 76 ? -14.197 0.696 18.157 1.00 91.56 76 VAL A O 1
ATOM 639 N N . GLY A 1 77 ? -14.481 2.886 17.798 1.00 88.75 77 GLY A N 1
ATOM 640 C CA . GLY A 1 77 ? -13.135 3.279 18.212 1.00 88.75 77 GLY A CA 1
ATOM 641 C C . GLY A 1 77 ? -13.108 4.021 19.546 1.00 88.75 77 GLY A C 1
ATOM 642 O O . GLY A 1 77 ? -13.856 4.973 19.745 1.00 88.75 77 GLY A O 1
ATOM 643 N N . ILE A 1 78 ? -12.176 3.652 20.426 1.00 84.12 78 ILE A N 1
ATOM 644 C CA . ILE A 1 78 ? -11.770 4.452 21.587 1.00 84.12 78 ILE A CA 1
ATOM 645 C C . ILE A 1 78 ? -10.334 4.919 21.371 1.00 84.12 78 ILE A C 1
ATOM 647 O O . ILE A 1 78 ? -9.431 4.121 21.114 1.00 84.12 78 ILE A O 1
ATOM 651 N N . VAL A 1 79 ? -10.103 6.220 21.531 1.00 80.19 79 VAL A N 1
ATOM 652 C CA . VAL A 1 79 ? -8.755 6.791 21.580 1.00 80.19 79 VAL A CA 1
ATOM 653 C C . VAL A 1 79 ? -8.404 7.081 23.035 1.00 80.19 79 VAL A C 1
ATOM 655 O O . VAL A 1 79 ? -9.132 7.783 23.737 1.00 80.19 79 VAL A O 1
ATOM 658 N N . SER A 1 80 ? -7.281 6.534 23.495 1.00 76.75 80 SER A N 1
ATOM 659 C CA . SER A 1 80 ? -6.734 6.785 24.826 1.00 76.75 80 SER A CA 1
ATOM 660 C C . SER A 1 80 ? -5.233 7.032 24.728 1.00 76.75 80 SER A C 1
ATOM 662 O O . SER A 1 80 ? -4.449 6.126 24.436 1.00 76.75 80 SER A O 1
ATOM 664 N N . LYS A 1 81 ? -4.815 8.278 24.984 1.00 78.56 81 LYS A N 1
ATOM 665 C CA . LYS A 1 81 ? -3.423 8.731 24.817 1.00 78.56 81 LYS A CA 1
ATOM 666 C C . LYS A 1 81 ? -2.920 8.427 23.394 1.00 78.56 81 LYS A C 1
ATOM 668 O O . LYS A 1 81 ? -3.477 8.949 22.439 1.00 78.56 81 LYS A O 1
ATOM 673 N N . ASN A 1 82 ? -1.913 7.561 23.270 1.00 75.62 82 ASN A N 1
ATOM 674 C CA . ASN A 1 82 ? -1.300 7.157 22.002 1.00 75.62 82 ASN A CA 1
ATOM 675 C C . ASN A 1 82 ? -1.805 5.784 21.522 1.00 75.62 82 ASN A C 1
ATOM 677 O O . ASN A 1 82 ? -1.160 5.152 20.690 1.00 75.62 82 ASN A O 1
ATOM 681 N N . ILE A 1 83 ? -2.895 5.267 22.100 1.00 81.75 83 ILE A N 1
ATOM 682 C CA . ILE A 1 83 ? -3.474 3.969 21.750 1.00 81.75 83 ILE A CA 1
ATOM 683 C C . ILE A 1 83 ? -4.853 4.215 21.147 1.00 81.75 83 ILE A C 1
ATOM 685 O O . ILE A 1 83 ? -5.724 4.802 21.794 1.00 81.75 83 ILE A O 1
ATOM 689 N N . LYS A 1 84 ? -5.049 3.758 19.912 1.00 85.62 84 LYS A N 1
ATOM 690 C CA . LYS A 1 84 ? -6.359 3.691 19.269 1.00 85.62 84 LYS A CA 1
ATOM 691 C C . LYS A 1 84 ? -6.813 2.239 19.329 1.00 85.62 84 LYS A C 1
ATOM 693 O O . LYS A 1 84 ? -6.185 1.374 18.727 1.00 85.62 84 LYS A O 1
ATOM 698 N N . THR A 1 85 ? -7.868 1.969 20.082 1.00 89.62 85 THR A N 1
ATOM 699 C CA . THR A 1 85 ? -8.459 0.634 20.160 1.00 89.62 85 THR A CA 1
ATOM 700 C C . THR A 1 85 ? -9.759 0.628 19.382 1.00 89.62 85 THR A C 1
ATOM 702 O O . THR A 1 85 ? -10.659 1.409 19.678 1.00 89.62 85 THR A O 1
ATOM 705 N N . GLU A 1 86 ? -9.862 -0.257 18.407 1.00 92.00 86 GLU A N 1
ATOM 706 C CA . GLU A 1 86 ? -11.082 -0.525 17.668 1.00 92.00 86 GLU A CA 1
ATOM 707 C C . GLU A 1 86 ? -11.707 -1.826 18.169 1.00 92.00 86 GLU A C 1
ATOM 709 O O . GLU A 1 86 ? -11.032 -2.848 18.318 1.00 92.00 86 GLU A O 1
ATOM 714 N N . TYR A 1 87 ? -12.999 -1.780 18.464 1.00 93.50 87 TYR A N 1
ATOM 715 C CA . TYR A 1 87 ? -13.783 -2.919 18.904 1.00 93.50 87 TYR A CA 1
ATOM 716 C C . TYR A 1 87 ? -14.685 -3.339 17.768 1.00 93.50 87 TYR A C 1
ATOM 718 O O . TYR A 1 87 ? -15.445 -2.534 17.228 1.00 93.50 87 TYR A O 1
ATOM 726 N N . VAL A 1 88 ? -14.580 -4.610 17.414 1.00 94.44 88 VAL A N 1
ATOM 727 C CA . VAL A 1 88 ? -15.188 -5.131 16.203 1.00 94.44 88 VAL A CA 1
ATOM 728 C C . VAL A 1 88 ? -16.125 -6.268 16.552 1.00 94.44 88 VAL A C 1
ATOM 730 O O . VAL A 1 88 ? -15.770 -7.197 17.285 1.00 94.44 88 VAL A O 1
ATOM 733 N N . TYR A 1 89 ? -17.331 -6.191 16.010 1.00 93.75 89 TYR A N 1
ATOM 734 C CA . TYR A 1 89 ? -18.227 -7.322 15.896 1.00 93.75 89 TYR A CA 1
ATOM 735 C C . TYR A 1 89 ? -18.236 -7.772 14.439 1.00 93.75 89 TYR A C 1
ATOM 737 O O . TYR A 1 89 ? -18.532 -6.987 13.540 1.00 93.75 89 TYR A O 1
ATOM 745 N N . LEU A 1 90 ? -17.908 -9.041 14.212 1.00 92.38 90 LEU A N 1
ATOM 746 C CA . LEU A 1 90 ? -17.925 -9.661 12.893 1.00 92.38 90 LEU A CA 1
ATOM 747 C C . LEU A 1 90 ? -18.632 -11.015 12.979 1.00 92.38 90 LEU A C 1
ATOM 749 O O . LEU A 1 90 ? -18.212 -11.865 13.769 1.00 92.38 90 LEU A O 1
ATOM 753 N N . PRO A 1 91 ? -19.663 -11.252 12.152 1.00 85.62 91 PRO A N 1
ATOM 754 C CA . PRO A 1 91 ? -20.290 -12.563 12.029 1.00 85.62 91 PRO A CA 1
ATOM 755 C C . PRO A 1 91 ? -19.281 -13.624 11.565 1.00 85.62 91 PRO A C 1
ATOM 757 O O . PRO A 1 91 ? -18.373 -13.323 10.791 1.00 85.62 91 PRO A O 1
ATOM 760 N N . LYS A 1 92 ? -19.468 -14.892 11.967 1.00 70.88 92 LYS A N 1
ATOM 761 C CA . LYS A 1 92 ? -18.522 -16.016 11.732 1.00 70.88 92 LYS A CA 1
ATOM 762 C C . LYS A 1 92 ? -18.037 -16.208 10.290 1.00 70.88 92 LYS A C 1
ATOM 764 O O . LYS A 1 92 ? -17.021 -16.867 10.085 1.00 70.88 92 LYS A O 1
ATOM 769 N N . GLN A 1 93 ? -18.783 -15.727 9.301 1.00 67.81 93 GLN A N 1
ATOM 770 C CA . GLN A 1 93 ? -18.445 -15.896 7.887 1.00 67.81 93 GLN A CA 1
ATOM 771 C C . GLN A 1 93 ? -17.427 -14.857 7.394 1.00 67.81 93 GLN A C 1
ATOM 773 O O . GLN A 1 93 ? -16.768 -15.088 6.381 1.00 67.81 93 GLN A O 1
ATOM 778 N N . ASN A 1 94 ? -17.241 -13.762 8.134 1.00 77.12 94 ASN A N 1
ATOM 779 C CA . ASN A 1 94 ? -16.450 -12.622 7.699 1.00 77.12 94 ASN A CA 1
ATOM 780 C C . ASN A 1 94 ? -15.059 -12.639 8.339 1.00 77.12 94 ASN A C 1
ATOM 782 O O . ASN A 1 94 ? -14.894 -12.933 9.524 1.00 77.12 94 ASN A O 1
ATOM 786 N N . LYS A 1 95 ? -14.042 -12.302 7.544 1.00 82.88 95 LYS A N 1
ATOM 787 C CA . LYS A 1 95 ? -12.665 -12.111 8.011 1.00 82.88 95 LYS A CA 1
ATOM 788 C C . LYS A 1 95 ? -12.301 -10.644 7.890 1.00 82.88 95 LYS A C 1
ATOM 790 O O . LYS A 1 95 ? -12.714 -9.986 6.941 1.00 82.88 95 LYS A O 1
ATOM 795 N N . LEU A 1 96 ? -11.505 -10.149 8.833 1.00 86.50 96 LEU A N 1
ATOM 796 C CA . LEU A 1 96 ? -10.934 -8.818 8.691 1.00 86.50 96 LEU A CA 1
ATOM 797 C C . LEU A 1 96 ? -9.934 -8.783 7.526 1.00 86.50 96 LEU A C 1
ATOM 799 O O . LEU A 1 96 ? -9.158 -9.732 7.377 1.00 86.50 96 LEU A O 1
ATOM 803 N N . PRO A 1 97 ? -9.892 -7.678 6.766 1.00 86.00 97 PRO A N 1
ATOM 804 C CA . PRO A 1 97 ? -8.979 -7.467 5.647 1.00 86.00 97 PRO A CA 1
ATOM 805 C C . PRO A 1 97 ? -7.590 -7.036 6.144 1.00 86.00 97 PRO A C 1
ATOM 807 O O . PRO A 1 97 ? -7.014 -6.056 5.680 1.00 86.00 97 PRO A O 1
ATOM 810 N N . ILE A 1 98 ? -7.067 -7.736 7.153 1.00 87.50 98 ILE A N 1
ATOM 811 C CA . ILE A 1 98 ? -5.773 -7.454 7.777 1.00 87.50 98 ILE A CA 1
ATOM 812 C C . ILE A 1 98 ? -4.970 -8.739 7.899 1.00 87.50 98 ILE A C 1
ATOM 814 O O . ILE A 1 98 ? -5.508 -9.822 8.139 1.00 87.50 98 ILE A O 1
ATOM 818 N N . TYR A 1 99 ? -3.660 -8.597 7.777 1.00 87.88 99 TYR A N 1
ATOM 819 C CA . TYR A 1 99 ? -2.723 -9.690 7.962 1.00 87.88 99 TYR A CA 1
ATOM 820 C C . TYR A 1 99 ? -2.059 -9.581 9.329 1.00 87.88 99 TYR A C 1
ATOM 822 O O . TYR A 1 99 ? -1.899 -8.490 9.880 1.00 87.88 99 TYR A O 1
ATOM 830 N N . THR A 1 100 ? -1.674 -10.729 9.876 1.00 89.19 100 THR A N 1
ATOM 831 C CA . THR A 1 100 ? -0.912 -10.811 11.120 1.00 89.19 100 THR A CA 1
ATOM 832 C C . THR A 1 100 ? 0.351 -11.617 10.894 1.00 89.19 100 THR A C 1
ATOM 834 O O . THR A 1 100 ? 0.349 -12.576 10.120 1.00 89.19 100 THR A O 1
ATOM 837 N N . GLU A 1 101 ? 1.430 -11.253 11.579 1.00 85.94 101 GLU A N 1
ATOM 838 C CA . GLU A 1 101 ? 2.718 -11.929 11.390 1.00 85.94 101 GLU A CA 1
ATOM 839 C C . GLU A 1 101 ? 2.663 -13.399 11.796 1.00 85.94 101 GLU A C 1
ATOM 841 O O . GLU A 1 101 ? 3.240 -14.272 11.150 1.00 85.94 101 GLU A O 1
ATOM 846 N N . GLU A 1 102 ? 1.932 -13.687 12.871 1.00 89.44 102 GLU A N 1
ATOM 847 C CA . GLU A 1 102 ? 1.777 -15.029 13.408 1.00 89.44 102 GLU A CA 1
ATOM 848 C C . GLU A 1 102 ? 0.709 -15.847 12.656 1.00 89.44 102 GLU A C 1
ATOM 850 O O . GLU A 1 102 ? 0.430 -16.978 13.058 1.00 89.44 102 GLU A O 1
ATOM 855 N N . ASN A 1 103 ? 0.093 -15.301 11.592 1.00 85.94 103 ASN A N 1
ATOM 856 C CA . ASN A 1 103 ? -1.046 -15.888 10.868 1.00 85.94 103 ASN A CA 1
ATOM 857 C C . ASN A 1 103 ? -2.203 -16.303 11.798 1.00 85.94 103 ASN A C 1
ATOM 859 O O . ASN A 1 103 ? -2.891 -17.306 11.583 1.00 85.94 103 ASN A O 1
ATOM 863 N N . LYS A 1 104 ? -2.415 -15.525 12.859 1.00 87.75 104 LYS A N 1
ATOM 864 C CA . LYS A 1 104 ? -3.497 -15.716 13.825 1.00 87.75 104 LYS A CA 1
ATOM 865 C C . LYS A 1 104 ? -4.632 -14.742 13.542 1.00 87.75 104 LYS A C 1
ATOM 867 O O . LYS A 1 104 ? -4.398 -13.574 13.245 1.00 87.75 104 LYS A O 1
ATOM 872 N N . ALA A 1 105 ? -5.861 -15.213 13.705 1.00 85.69 105 ALA A N 1
ATOM 873 C CA . ALA A 1 105 ? -7.064 -14.399 13.599 1.00 85.69 105 ALA A CA 1
ATOM 874 C C . ALA A 1 105 ? -7.871 -14.488 14.897 1.00 85.69 105 ALA A C 1
ATOM 876 O O . ALA A 1 105 ? -7.870 -15.524 15.565 1.00 85.69 105 ALA A O 1
ATOM 877 N N . ILE A 1 106 ? -8.555 -13.400 15.243 1.00 85.88 106 ILE A N 1
ATOM 878 C CA . ILE A 1 106 ? -9.509 -13.375 16.353 1.00 85.88 106 ILE A CA 1
ATOM 879 C C . ILE A 1 106 ? -10.858 -13.881 15.841 1.00 85.88 106 ILE A C 1
ATOM 881 O O . ILE A 1 106 ? -11.315 -13.486 14.770 1.00 85.88 106 ILE A O 1
ATOM 885 N N . ASP A 1 107 ? -11.497 -14.755 16.616 1.00 85.94 107 ASP A N 1
ATOM 886 C CA . ASP A 1 107 ? -12.901 -15.115 16.420 1.00 85.94 107 ASP A CA 1
ATOM 887 C C . ASP A 1 107 ? -13.772 -14.057 17.108 1.00 85.94 107 ASP A C 1
ATOM 889 O O . ASP A 1 107 ? -14.008 -14.126 18.313 1.00 85.94 107 ASP A O 1
ATOM 893 N N . PHE A 1 108 ? -14.237 -13.072 16.338 1.00 87.31 108 PHE A N 1
ATOM 894 C CA . PHE A 1 108 ? -15.028 -11.945 16.845 1.00 87.31 108 PHE A CA 1
ATOM 895 C C . PHE A 1 108 ? -16.421 -12.327 17.360 1.00 87.31 108 PHE A C 1
ATOM 897 O O . PHE A 1 108 ? -17.098 -11.490 17.953 1.00 87.31 108 PHE A O 1
ATOM 904 N N . THR A 1 109 ? -16.848 -13.582 17.179 1.00 80.38 109 THR A N 1
ATOM 905 C CA . THR A 1 109 ? -18.117 -14.076 17.736 1.00 80.38 109 THR A CA 1
ATOM 906 C C . THR A 1 109 ? -17.992 -14.613 19.154 1.00 80.38 109 THR A C 1
ATOM 908 O O . THR A 1 109 ? -19.002 -14.856 19.815 1.00 80.38 109 THR A O 1
ATOM 911 N N . LYS A 1 110 ? -16.763 -14.806 19.639 1.00 82.00 110 LYS A N 1
ATOM 912 C CA . LYS A 1 110 ? -16.497 -15.257 21.002 1.00 82.00 110 LYS A CA 1
ATOM 913 C C . LYS A 1 110 ? -15.973 -14.098 21.821 1.00 82.00 110 LYS A C 1
ATOM 915 O O . LYS A 1 110 ? -15.098 -13.363 21.379 1.00 82.00 110 LYS A O 1
ATOM 920 N N . ASN A 1 111 ? -16.471 -13.986 23.045 1.00 81.81 111 ASN A N 1
ATOM 921 C CA . ASN A 1 111 ? -15.858 -13.089 24.005 1.00 81.81 111 ASN A CA 1
ATOM 922 C C . ASN A 1 111 ? -14.472 -13.640 24.379 1.00 81.81 111 ASN A C 1
ATOM 924 O O . ASN A 1 111 ? -14.364 -14.791 24.812 1.00 81.81 111 ASN A O 1
ATOM 928 N N . SER A 1 112 ? -13.419 -12.860 24.146 1.00 84.19 112 SER A N 1
ATOM 929 C CA . SER A 1 112 ? -12.052 -13.233 24.498 1.00 84.19 112 SER A CA 1
ATOM 930 C C . SER A 1 112 ? -11.215 -11.994 24.769 1.00 84.19 112 SER A C 1
ATOM 932 O O . SER A 1 112 ? -11.365 -10.985 24.087 1.00 84.19 112 SER A O 1
ATOM 934 N N . ASP A 1 113 ? -10.250 -12.111 25.674 1.00 86.75 113 ASP A N 1
ATOM 935 C CA . ASP A 1 113 ? -9.312 -11.022 25.981 1.00 86.75 113 ASP A CA 1
ATOM 936 C C . ASP A 1 113 ? -8.204 -10.883 24.922 1.00 86.75 113 ASP A C 1
ATOM 938 O O . ASP A 1 113 ? -7.288 -10.069 25.057 1.00 86.75 113 ASP A O 1
ATOM 942 N N . HIS A 1 114 ? -8.248 -11.695 23.861 1.00 91.38 114 HIS A N 1
ATOM 943 C CA . HIS A 1 114 ? -7.294 -11.622 22.768 1.00 91.38 114 HIS A CA 1
ATOM 944 C C . HIS A 1 114 ? -7.489 -10.337 21.965 1.00 91.38 114 HIS A C 1
ATOM 946 O O . HIS A 1 114 ? -8.606 -9.956 21.621 1.00 91.38 114 HIS A O 1
ATOM 952 N N . TYR A 1 115 ? -6.376 -9.699 21.613 1.00 92.38 115 TYR A N 1
ATOM 953 C CA . TYR A 1 115 ? -6.378 -8.515 20.766 1.00 92.38 115 TYR A CA 1
ATOM 954 C C . TYR A 1 115 ? -5.172 -8.489 19.838 1.00 92.38 115 TYR A C 1
ATOM 956 O O . TYR A 1 115 ? -4.090 -8.987 20.171 1.00 92.38 115 TYR A O 1
ATOM 964 N N . LEU A 1 116 ? -5.375 -7.903 18.662 1.00 92.44 116 LEU A N 1
ATOM 965 C CA . LEU A 1 116 ? -4.303 -7.617 17.717 1.00 92.44 116 LEU A CA 1
ATOM 966 C C . LEU A 1 116 ? -3.680 -6.277 18.082 1.00 92.44 116 LEU A C 1
ATOM 968 O O . LEU A 1 116 ? -4.391 -5.384 18.539 1.00 92.44 116 LEU A O 1
ATOM 972 N N . SER A 1 117 ? -2.375 -6.127 17.887 1.00 90.88 117 SER A N 1
ATOM 973 C CA . SER A 1 117 ? -1.668 -4.873 18.153 1.00 90.88 117 SER A CA 1
ATOM 974 C C . SER A 1 117 ? -0.725 -4.543 17.008 1.00 90.88 117 SER A C 1
ATOM 976 O O . SER A 1 117 ? -0.047 -5.430 16.496 1.00 90.88 117 SER A O 1
ATOM 978 N N . SER A 1 118 ? -0.640 -3.272 16.626 1.00 85.81 118 SER A N 1
ATOM 979 C CA . SER A 1 118 ? 0.348 -2.795 15.654 1.00 85.81 118 SER A CA 1
ATOM 980 C C . SER A 1 118 ? 1.757 -2.648 16.243 1.00 85.81 118 SER A C 1
ATOM 982 O O . SER A 1 118 ? 2.690 -2.335 15.513 1.00 85.81 118 SER A O 1
ATOM 984 N N . SER A 1 119 ? 1.935 -2.824 17.561 1.00 82.81 119 SER A N 1
ATOM 985 C CA . SER A 1 119 ? 3.222 -2.600 18.229 1.00 82.81 119 SER A CA 1
ATOM 986 C C . SER A 1 119 ? 3.921 -3.892 18.642 1.00 82.81 119 SER A C 1
ATOM 988 O O . SER A 1 119 ? 3.435 -4.643 19.488 1.00 82.81 119 SER A O 1
ATOM 990 N N . TYR A 1 120 ? 5.155 -4.070 18.166 1.00 77.06 120 TYR A N 1
ATOM 991 C CA . TYR A 1 120 ? 6.055 -5.145 18.602 1.00 77.06 120 TYR A CA 1
ATOM 992 C C . TYR A 1 120 ? 6.441 -5.070 20.082 1.00 77.06 120 TYR A C 1
ATOM 994 O O . TYR A 1 120 ? 6.765 -6.092 20.694 1.00 77.06 120 TYR A O 1
ATOM 1002 N N . LYS A 1 121 ? 6.395 -3.867 20.670 1.00 80.44 121 LYS A N 1
ATOM 1003 C CA . LYS A 1 121 ? 6.720 -3.629 22.085 1.00 80.44 121 LYS A CA 1
ATOM 1004 C C . LYS A 1 121 ? 5.607 -4.133 23.018 1.00 80.44 121 LYS A C 1
ATOM 1006 O O . LYS A 1 121 ? 5.857 -4.333 24.207 1.00 80.44 121 LYS A O 1
ATOM 1011 N N . ASP A 1 122 ? 4.402 -4.374 22.498 1.00 83.06 122 ASP A N 1
ATOM 1012 C CA . ASP A 1 122 ? 3.256 -4.842 23.276 1.00 83.06 122 ASP A CA 1
ATOM 1013 C C . ASP A 1 122 ? 3.343 -6.347 23.567 1.00 83.06 122 ASP A C 1
ATOM 1015 O O . ASP A 1 122 ? 2.952 -7.179 22.751 1.00 83.06 122 ASP A O 1
ATOM 1019 N N . LYS A 1 123 ? 3.881 -6.719 24.733 1.00 84.56 123 LYS A N 1
ATOM 1020 C CA . LYS A 1 123 ? 4.109 -8.127 25.112 1.00 84.56 123 LYS A CA 1
ATOM 1021 C C . LYS A 1 123 ? 2.830 -8.927 25.374 1.00 84.56 123 LYS A C 1
ATOM 1023 O O . LYS A 1 123 ? 2.896 -10.151 25.399 1.00 84.56 123 LYS A O 1
ATOM 1028 N N . ASN A 1 124 ? 1.700 -8.253 25.580 1.00 88.50 124 ASN A N 1
ATOM 1029 C CA . ASN A 1 124 ? 0.440 -8.889 25.968 1.00 88.50 124 ASN A CA 1
ATOM 1030 C C . ASN A 1 124 ? -0.495 -9.125 24.771 1.00 88.50 124 ASN A C 1
ATOM 1032 O O . ASN A 1 124 ? -1.615 -9.597 24.958 1.00 88.50 124 ASN A O 1
ATOM 1036 N N . ARG A 1 125 ? -0.066 -8.770 23.555 1.00 90.25 125 ARG A N 1
ATOM 1037 C CA . ARG A 1 125 ? -0.851 -8.952 22.331 1.00 90.25 125 ARG A CA 1
ATOM 1038 C C . ARG A 1 125 ? -1.013 -10.432 21.985 1.00 90.25 125 ARG A C 1
ATOM 1040 O O . ARG A 1 125 ? -0.112 -11.239 22.205 1.00 90.25 125 ARG A O 1
ATOM 1047 N N . TYR A 1 126 ? -2.140 -10.777 21.371 1.00 93.06 126 TYR A N 1
ATOM 1048 C CA . TYR A 1 126 ? -2.365 -12.125 20.846 1.00 93.06 126 TYR A CA 1
ATOM 1049 C C . TYR A 1 126 ? -1.587 -12.371 19.545 1.00 93.06 126 TYR A C 1
ATOM 1051 O O . TYR A 1 126 ? -1.035 -13.459 19.333 1.00 93.06 126 TYR A O 1
ATOM 1059 N N . ALA A 1 127 ? -1.555 -11.345 18.691 1.00 91.31 127 ALA A N 1
ATOM 1060 C CA . ALA A 1 127 ? -0.824 -11.314 17.433 1.00 91.31 127 ALA A CA 1
ATOM 1061 C C . ALA A 1 127 ? -0.508 -9.869 17.018 1.00 91.31 127 ALA A C 1
ATOM 1063 O O . ALA A 1 127 ? -1.130 -8.911 17.495 1.00 91.31 127 ALA A O 1
ATOM 1064 N N . THR A 1 128 ? 0.477 -9.729 16.140 1.00 89.69 128 THR A N 1
ATOM 1065 C CA . THR A 1 128 ? 0.961 -8.456 15.611 1.00 89.69 128 THR A CA 1
ATOM 1066 C C . THR A 1 128 ? 0.297 -8.175 14.270 1.00 89.69 128 THR A C 1
ATOM 1068 O O . THR A 1 128 ? 0.289 -9.051 13.409 1.00 89.69 128 THR A O 1
ATOM 1071 N N . ILE A 1 129 ? -0.258 -6.975 14.083 1.00 89.12 129 ILE A N 1
ATOM 1072 C CA . ILE A 1 129 ? -0.738 -6.528 12.767 1.00 89.12 129 ILE A CA 1
ATOM 1073 C C . ILE A 1 129 ? 0.486 -6.374 11.860 1.00 89.12 129 ILE A C 1
ATOM 1075 O O . ILE A 1 129 ? 1.433 -5.678 12.222 1.00 89.12 129 ILE A O 1
ATOM 1079 N N . ASP A 1 130 ? 0.471 -7.060 10.720 1.00 87.69 130 ASP A N 1
ATOM 1080 C CA . ASP A 1 130 ? 1.595 -7.106 9.791 1.00 87.69 130 ASP A CA 1
ATOM 1081 C C . ASP A 1 130 ? 1.554 -5.899 8.846 1.00 87.69 130 ASP A C 1
ATOM 1083 O O . ASP A 1 130 ? 0.527 -5.607 8.228 1.00 87.69 130 ASP A O 1
ATOM 1087 N N . PHE A 1 131 ? 2.691 -5.221 8.717 1.00 85.25 131 PHE A N 1
ATOM 1088 C CA . PHE A 1 131 ? 2.894 -4.102 7.802 1.00 85.25 131 PHE A CA 1
ATOM 1089 C C . PHE A 1 131 ? 4.122 -4.368 6.939 1.00 85.25 131 PHE A C 1
ATOM 1091 O O . PHE A 1 131 ? 5.081 -5.029 7.356 1.00 85.25 131 PHE A O 1
ATOM 1098 N N . ILE A 1 132 ? 4.120 -3.809 5.727 1.00 83.56 132 ILE A N 1
ATOM 1099 C CA . ILE A 1 132 ? 5.300 -3.874 4.869 1.00 83.56 132 ILE A CA 1
ATOM 1100 C C . ILE A 1 132 ? 6.489 -3.132 5.486 1.00 83.56 132 ILE A C 1
ATOM 1102 O O . ILE A 1 132 ? 7.613 -3.622 5.396 1.00 83.56 132 ILE A O 1
ATOM 1106 N N . ASP A 1 133 ? 6.218 -2.005 6.150 1.00 78.44 133 ASP A N 1
ATOM 1107 C CA . ASP A 1 133 ? 7.201 -1.206 6.870 1.00 78.44 133 ASP A CA 1
ATOM 1108 C C . ASP A 1 133 ? 7.030 -1.373 8.380 1.00 78.44 133 ASP A C 1
ATOM 1110 O O . ASP A 1 133 ? 6.162 -0.767 9.008 1.00 78.44 133 ASP A O 1
ATOM 1114 N N . GLN A 1 134 ? 7.862 -2.223 8.971 1.00 66.00 134 GLN A N 1
ATOM 1115 C CA . GLN A 1 134 ? 7.802 -2.504 10.404 1.00 66.00 134 GLN A CA 1
ATOM 1116 C C . GLN A 1 134 ? 8.364 -1.343 11.246 1.00 66.00 134 GLN A C 1
ATOM 1118 O O . GLN A 1 134 ? 7.936 -1.144 12.386 1.00 66.00 134 GLN A O 1
ATOM 1123 N N . ASP A 1 135 ? 9.282 -0.548 10.684 1.00 62.03 135 ASP A N 1
ATOM 1124 C CA . ASP A 1 135 ? 10.010 0.504 11.398 1.00 62.03 135 ASP A CA 1
ATOM 1125 C C . ASP A 1 135 ? 9.237 1.829 11.402 1.00 62.03 135 ASP A C 1
ATOM 1127 O O . ASP A 1 135 ? 9.173 2.505 12.434 1.00 62.03 135 ASP A O 1
ATOM 1131 N N . TYR A 1 136 ? 8.580 2.185 10.294 1.00 55.34 136 TYR A N 1
ATOM 1132 C CA . TYR A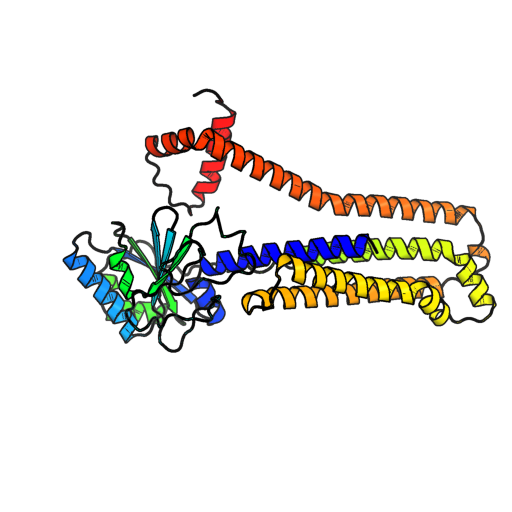 1 136 ? 7.793 3.420 10.165 1.00 55.34 136 TYR A CA 1
ATOM 1133 C C . TYR A 1 136 ? 6.631 3.504 11.170 1.00 55.34 136 TYR A C 1
ATOM 1135 O O . TYR A 1 136 ? 6.225 4.591 11.592 1.00 55.34 136 TYR A O 1
ATOM 1143 N N . HIS A 1 137 ? 6.119 2.361 11.628 1.00 54.94 137 HIS A N 1
ATOM 1144 C CA . HIS A 1 137 ? 5.034 2.296 12.611 1.00 54.94 137 HIS A CA 1
ATOM 1145 C C . HIS A 1 137 ? 5.505 2.122 14.062 1.00 54.94 137 HIS A C 1
ATOM 1147 O O . HIS A 1 137 ? 4.674 2.060 14.967 1.00 54.94 137 HIS A O 1
ATOM 1153 N N . SER A 1 138 ? 6.816 2.078 14.315 1.00 51.12 138 SER A N 1
ATOM 1154 C CA . SER A 1 138 ? 7.347 1.654 15.614 1.00 51.12 138 SER A CA 1
ATOM 1155 C C . SER A 1 138 ? 7.387 2.747 16.698 1.00 51.12 138 SER A C 1
ATOM 1157 O O . SER A 1 138 ? 7.327 2.400 17.885 1.00 51.12 138 SER A O 1
ATOM 1159 N N . GLU A 1 139 ? 7.477 4.043 16.344 1.00 45.25 139 GLU A N 1
ATOM 1160 C CA . GLU A 1 139 ? 7.770 5.098 17.344 1.00 45.25 139 GLU A CA 1
ATOM 1161 C C . GLU A 1 139 ? 6.992 6.424 17.241 1.00 45.25 139 GLU A C 1
ATOM 1163 O O . GLU A 1 139 ? 6.807 7.069 18.274 1.00 45.25 139 GLU A O 1
ATOM 1168 N N . TYR A 1 140 ? 6.482 6.825 16.070 1.00 43.53 140 TYR A N 1
ATOM 1169 C CA . TYR A 1 140 ? 5.769 8.112 15.906 1.00 43.53 140 TYR A CA 1
ATOM 1170 C C . TYR A 1 140 ? 4.257 7.987 15.689 1.00 43.53 140 TYR A C 1
ATOM 1172 O O . TYR A 1 140 ? 3.545 8.988 15.735 1.00 43.53 140 TYR A O 1
ATOM 1180 N N . ASN A 1 141 ? 3.764 6.769 15.470 1.00 61.59 141 ASN A N 1
ATOM 1181 C CA . ASN A 1 141 ? 2.362 6.499 15.175 1.00 61.59 141 ASN A CA 1
ATOM 1182 C C . ASN A 1 141 ? 1.633 5.949 16.408 1.00 61.59 141 ASN A C 1
ATOM 1184 O O . ASN A 1 141 ? 2.238 5.317 17.277 1.00 61.59 141 ASN A O 1
ATOM 1188 N N . ASN A 1 142 ? 0.321 6.192 16.484 1.00 70.75 142 ASN A N 1
ATOM 1189 C CA . ASN A 1 142 ? -0.513 5.604 17.529 1.00 70.75 142 ASN A CA 1
ATOM 1190 C C . ASN A 1 142 ? -0.455 4.073 17.441 1.00 70.75 142 ASN A C 1
ATOM 1192 O O . ASN A 1 142 ? -0.457 3.502 16.350 1.00 70.75 142 ASN A O 1
ATOM 1196 N N . VAL A 1 143 ? -0.426 3.408 18.595 1.00 80.75 143 VAL A N 1
ATOM 1197 C CA . VAL A 1 143 ? -0.563 1.952 18.657 1.00 80.75 143 VAL A CA 1
ATOM 1198 C C . VAL A 1 143 ? -2.020 1.618 18.377 1.00 80.75 143 VAL A C 1
ATOM 1200 O O . VAL A 1 143 ? -2.904 2.015 19.136 1.00 80.75 143 VAL A O 1
ATOM 1203 N N . HIS A 1 144 ? -2.264 0.882 17.299 1.00 86.69 144 HIS A N 1
ATOM 1204 C CA . HIS A 1 144 ? -3.591 0.408 16.934 1.00 86.69 144 HIS A CA 1
ATOM 1205 C C . HIS A 1 144 ? -3.822 -0.959 17.552 1.00 86.69 144 HIS A C 1
ATOM 1207 O O . HIS A 1 144 ? -2.981 -1.853 17.433 1.00 86.69 144 HIS A O 1
ATOM 1213 N N . ARG A 1 145 ? -4.954 -1.117 18.231 1.00 91.31 145 ARG A N 1
ATOM 1214 C CA . ARG A 1 145 ? -5.396 -2.384 18.805 1.00 91.31 145 ARG A CA 1
ATOM 1215 C C . ARG A 1 145 ? -6.754 -2.754 18.254 1.00 91.31 145 ARG A C 1
ATOM 1217 O O . ARG A 1 145 ? -7.614 -1.892 18.149 1.00 91.31 145 ARG A O 1
ATOM 1224 N N . ILE A 1 146 ? -6.956 -4.033 17.967 1.00 93.00 146 ILE A N 1
ATOM 1225 C CA . ILE A 1 146 ? -8.250 -4.549 17.519 1.00 93.00 146 ILE A CA 1
ATOM 1226 C C . ILE A 1 146 ? -8.719 -5.586 18.530 1.00 93.00 146 ILE A C 1
ATOM 1228 O O . ILE A 1 146 ? -8.038 -6.590 18.755 1.00 93.00 146 ILE A O 1
ATOM 1232 N N . LYS A 1 147 ? -9.867 -5.311 19.146 1.00 93.88 147 LYS A N 1
ATOM 1233 C CA . LYS A 1 147 ? -10.516 -6.117 20.184 1.00 93.88 147 LYS A CA 1
ATOM 1234 C C . LYS A 1 147 ? -11.888 -6.593 19.723 1.00 93.88 147 LYS A C 1
ATOM 1236 O O . LYS A 1 147 ? -12.474 -6.056 18.784 1.00 93.88 147 LYS A O 1
ATOM 1241 N N . THR A 1 148 ? -12.424 -7.590 20.414 1.00 93.06 148 THR A N 1
ATOM 1242 C CA . THR A 1 148 ? -13.820 -8.004 20.252 1.00 93.06 148 THR A CA 1
ATOM 1243 C C . THR A 1 148 ? -14.769 -6.944 20.800 1.00 93.06 148 THR A C 1
ATOM 1245 O O . THR A 1 148 ? -14.487 -6.336 21.832 1.00 93.06 148 THR A O 1
ATOM 1248 N N . PHE A 1 149 ? -15.911 -6.744 20.133 1.00 93.19 149 PHE A N 1
ATOM 1249 C CA . PHE A 1 149 ? -16.931 -5.762 20.528 1.00 93.19 149 PHE A CA 1
ATOM 1250 C C . PHE A 1 149 ? -17.319 -5.858 22.003 1.00 93.19 149 PHE A C 1
ATOM 1252 O O . PHE A 1 149 ? -17.409 -4.841 22.683 1.00 93.19 149 PHE A O 1
ATOM 1259 N N . ALA A 1 150 ? -17.450 -7.086 22.515 1.00 91.50 150 ALA A N 1
ATOM 1260 C CA . ALA A 1 150 ? -17.795 -7.381 23.904 1.00 91.50 150 ALA A CA 1
ATOM 1261 C C . ALA A 1 150 ? -16.898 -6.680 24.946 1.00 91.50 150 ALA A C 1
ATOM 1263 O O . ALA A 1 150 ? -17.358 -6.417 26.055 1.00 91.50 150 ALA A O 1
ATOM 1264 N N . ASN A 1 151 ? -15.659 -6.326 24.591 1.00 91.62 151 ASN A N 1
ATOM 1265 C CA . ASN A 1 151 ? -14.677 -5.764 25.523 1.00 91.62 151 ASN A CA 1
ATOM 1266 C C . ASN A 1 151 ? -14.733 -4.225 25.567 1.00 91.62 151 ASN A C 1
ATOM 1268 O O . ASN A 1 151 ? -13.945 -3.606 26.277 1.00 91.62 151 ASN A O 1
ATOM 1272 N N . TYR A 1 152 ? -15.644 -3.584 24.821 1.00 91.25 152 TYR A N 1
ATOM 1273 C CA . TYR A 1 152 ? -15.746 -2.120 24.732 1.00 91.25 152 TYR A CA 1
ATOM 1274 C C . TYR A 1 152 ? -15.884 -1.447 26.104 1.00 91.25 152 TYR A C 1
ATOM 1276 O O . TYR A 1 152 ? -15.207 -0.461 26.396 1.00 91.25 152 TYR A O 1
ATOM 1284 N N . LEU A 1 153 ? -16.740 -1.996 26.973 1.00 89.50 153 LEU A N 1
ATOM 1285 C CA . LEU A 1 153 ? -17.014 -1.414 28.289 1.00 89.50 153 LEU A CA 1
ATOM 1286 C C . LEU A 1 153 ? -15.836 -1.511 29.268 1.00 89.50 153 LEU A C 1
ATOM 1288 O O . LEU A 1 153 ? -15.807 -0.747 30.234 1.00 89.50 153 LEU A O 1
ATOM 1292 N N . GLU A 1 154 ? -14.887 -2.424 29.049 1.00 85.75 154 GLU A N 1
ATOM 1293 C CA . GLU A 1 154 ? -13.717 -2.603 29.924 1.00 85.75 154 GLU A CA 1
ATOM 1294 C C . GLU A 1 154 ? -12.753 -1.417 29.838 1.00 85.75 154 GLU A C 1
ATOM 1296 O O . GLU A 1 154 ? -12.168 -1.005 30.837 1.00 85.75 154 GLU A O 1
ATOM 1301 N N . ASP A 1 155 ? -12.652 -0.835 28.647 1.00 84.81 155 ASP A N 1
ATOM 1302 C CA . ASP A 1 155 ? -11.746 0.261 28.308 1.00 84.81 155 ASP A CA 1
ATOM 1303 C C . ASP A 1 155 ? -12.495 1.605 28.188 1.00 84.81 155 ASP A C 1
ATOM 1305 O O . ASP A 1 155 ? -11.982 2.568 27.607 1.00 84.81 155 ASP A O 1
ATOM 1309 N N . TRP A 1 156 ? -13.721 1.685 28.719 1.00 83.75 156 TRP A N 1
ATOM 1310 C CA . TRP A 1 156 ? -14.539 2.893 28.662 1.00 83.75 156 TRP A CA 1
ATOM 1311 C C . TRP A 1 156 ? -13.813 4.084 29.300 1.00 83.75 156 TRP A C 1
ATOM 1313 O O . TRP A 1 156 ? -13.389 4.043 30.455 1.00 83.75 156 TRP A O 1
ATOM 1323 N N . ASN A 1 157 ? -13.694 5.171 28.541 1.00 78.81 157 ASN A N 1
ATOM 1324 C CA . ASN A 1 157 ? -12.904 6.348 28.904 1.00 78.81 157 ASN A CA 1
ATOM 1325 C C . ASN A 1 157 ? -13.741 7.501 29.493 1.00 78.81 157 ASN A C 1
ATOM 1327 O O . ASN A 1 157 ? -13.217 8.601 29.654 1.00 78.81 157 ASN A O 1
ATOM 1331 N N . GLY A 1 158 ? -15.021 7.268 29.798 1.00 78.81 158 GLY A N 1
ATOM 1332 C CA . GLY A 1 158 ? -15.939 8.295 30.301 1.00 78.81 158 GLY A CA 1
ATOM 1333 C C . GLY A 1 158 ? -16.732 9.034 29.219 1.00 78.81 158 GLY A C 1
ATOM 1334 O O . GLY A 1 158 ? -17.584 9.846 29.562 1.00 78.81 158 GLY A O 1
ATOM 1335 N N . ASN A 1 159 ? -16.487 8.767 27.930 1.00 77.56 159 ASN A N 1
ATOM 1336 C CA . ASN A 1 159 ? -17.250 9.380 26.844 1.00 77.56 159 ASN A CA 1
ATOM 1337 C C . ASN A 1 159 ? -18.649 8.752 26.732 1.00 77.56 159 ASN A C 1
ATOM 1339 O O . ASN A 1 159 ? -18.781 7.526 26.676 1.00 77.56 159 ASN A O 1
ATOM 1343 N N . THR A 1 160 ? -19.686 9.587 26.700 1.00 81.81 160 THR A N 1
ATOM 1344 C CA . THR A 1 160 ? -21.077 9.164 26.485 1.00 81.81 160 THR A CA 1
ATOM 1345 C C . THR A 1 160 ? -21.391 8.959 25.005 1.00 81.81 160 THR A C 1
ATOM 1347 O O . THR A 1 160 ? -22.298 8.194 24.690 1.00 81.81 160 THR A O 1
ATOM 1350 N N . LEU A 1 161 ? -20.623 9.572 24.097 1.00 83.25 161 LEU A N 1
ATOM 1351 C CA . LEU A 1 161 ? -20.753 9.350 22.660 1.00 83.25 161 LEU A CA 1
ATOM 1352 C C . LEU A 1 161 ? -20.266 7.944 22.291 1.00 83.25 161 LEU A C 1
ATOM 1354 O O . LEU A 1 161 ? -19.139 7.555 22.609 1.00 83.25 161 LEU A O 1
ATOM 1358 N N . PHE A 1 162 ? -21.113 7.207 21.585 1.00 86.06 162 PHE A N 1
ATOM 1359 C CA . PHE A 1 162 ? -20.880 5.845 21.134 1.00 86.06 162 PHE A CA 1
ATOM 1360 C C . PHE A 1 162 ? -21.017 5.777 19.605 1.00 86.06 162 PHE A C 1
ATOM 1362 O O . PHE A 1 162 ? -22.094 5.452 19.102 1.00 86.06 162 PHE A O 1
ATOM 1369 N N . PRO A 1 163 ? -19.942 6.132 18.870 1.00 86.50 163 PRO A N 1
ATOM 1370 C CA . PRO A 1 163 ? -19.955 6.203 17.413 1.00 86.50 163 PRO A CA 1
ATOM 1371 C C . PRO A 1 163 ? -19.833 4.806 16.802 1.00 86.50 163 PRO A C 1
ATOM 1373 O O . PRO A 1 163 ? -18.754 4.204 16.796 1.00 86.50 163 PRO A O 1
ATOM 1376 N N . LEU A 1 164 ? -20.945 4.277 16.302 1.00 90.12 164 LEU A N 1
ATOM 1377 C CA . LEU A 1 164 ? -21.029 2.951 15.701 1.00 90.12 164 LEU A CA 1
ATOM 1378 C C . LEU A 1 164 ? -20.947 3.050 14.184 1.00 90.12 164 LEU A C 1
ATOM 1380 O O . LEU A 1 164 ? -21.714 3.769 13.555 1.00 90.12 164 LEU A O 1
ATOM 1384 N N . TYR A 1 165 ? -20.051 2.276 13.586 1.00 91.56 165 TYR A N 1
ATOM 1385 C CA . TYR A 1 165 ? -19.921 2.160 12.139 1.00 91.56 165 TYR A CA 1
ATOM 1386 C C . TYR A 1 165 ? -20.458 0.798 11.720 1.00 91.56 165 TYR A C 1
ATOM 1388 O O . TYR A 1 165 ? -19.755 -0.213 11.821 1.00 91.56 165 TYR A O 1
ATOM 1396 N N . PHE A 1 166 ? -21.711 0.771 11.275 1.00 92.38 166 PHE A N 1
ATOM 1397 C CA . PHE A 1 166 ? -22.337 -0.433 10.743 1.00 92.38 166 PHE A CA 1
ATOM 1398 C C . PHE A 1 166 ? -21.923 -0.635 9.292 1.00 92.38 166 PHE A C 1
ATOM 1400 O O . PHE A 1 166 ? -21.873 0.325 8.525 1.00 92.38 166 PHE A O 1
ATOM 1407 N N . VAL A 1 167 ? -21.664 -1.880 8.905 1.00 91.75 167 VAL A N 1
ATOM 1408 C CA . VAL A 1 167 ? -21.425 -2.241 7.504 1.00 91.75 167 VAL A CA 1
ATOM 1409 C C . VAL A 1 167 ? -22.607 -3.060 7.009 1.00 91.75 167 VAL A C 1
ATOM 1411 O O . VAL A 1 167 ? -22.936 -4.089 7.596 1.00 91.75 167 VAL A O 1
ATOM 1414 N N . THR A 1 168 ? -23.275 -2.592 5.958 1.00 91.31 168 THR A N 1
ATOM 1415 C CA . THR A 1 168 ? -24.525 -3.190 5.467 1.00 91.31 168 THR A CA 1
ATOM 1416 C C . THR A 1 168 ? -24.611 -3.139 3.943 1.00 91.31 168 THR A C 1
ATOM 1418 O O . THR A 1 168 ? -23.949 -2.334 3.298 1.00 91.31 168 THR A O 1
ATOM 1421 N N . ASN A 1 169 ? -25.446 -4.003 3.362 1.00 89.31 169 ASN A N 1
ATOM 1422 C CA . ASN A 1 169 ? -25.831 -3.923 1.948 1.00 89.31 169 ASN A CA 1
ATOM 1423 C C . ASN A 1 169 ? -26.904 -2.848 1.697 1.00 89.31 169 ASN A C 1
ATOM 1425 O O . ASN A 1 169 ? -27.145 -2.472 0.554 1.00 89.31 169 ASN A O 1
ATOM 1429 N N . SER A 1 170 ? -27.615 -2.437 2.752 1.00 89.69 170 SER A N 1
ATOM 1430 C CA . SER A 1 170 ? -28.771 -1.549 2.671 1.00 89.69 170 SER A CA 1
ATOM 1431 C C . SER A 1 170 ? -28.947 -0.786 3.978 1.00 89.69 170 SER A C 1
ATOM 1433 O O . SER A 1 170 ? -29.288 -1.346 5.026 1.00 89.69 170 SER A O 1
ATOM 1435 N N . LYS A 1 171 ? -28.750 0.529 3.911 1.00 88.31 171 LYS A N 1
ATOM 1436 C CA . LYS A 1 171 ? -29.029 1.473 4.990 1.00 88.31 171 LYS A CA 1
ATOM 1437 C C . LYS A 1 171 ? -30.493 1.427 5.411 1.00 88.31 171 LYS A C 1
ATOM 1439 O O . LYS A 1 171 ? -30.784 1.572 6.592 1.00 88.31 171 LYS A O 1
ATOM 1444 N N . GLN A 1 172 ? -31.413 1.246 4.465 1.00 88.19 172 GLN A N 1
ATOM 1445 C CA . GLN A 1 172 ? -32.849 1.238 4.755 1.00 88.19 172 GLN A CA 1
ATOM 1446 C C . GLN A 1 172 ? -33.236 0.046 5.633 1.00 88.19 172 GLN A C 1
ATOM 1448 O O . GLN A 1 172 ? -33.985 0.223 6.590 1.00 88.19 172 GLN A O 1
ATOM 1453 N N . ASP A 1 173 ? -32.679 -1.132 5.349 1.00 91.38 173 ASP A N 1
ATOM 1454 C CA . ASP A 1 173 ? -32.952 -2.339 6.133 1.00 91.38 173 ASP A CA 1
ATOM 1455 C C . ASP A 1 173 ? -32.335 -2.239 7.533 1.00 91.38 173 ASP A C 1
ATOM 1457 O O . ASP A 1 173 ? -33.011 -2.514 8.521 1.00 91.38 173 ASP A O 1
ATOM 1461 N N . LEU A 1 174 ? -31.102 -1.723 7.635 1.00 91.38 174 LEU A N 1
ATOM 1462 C CA . LEU A 1 174 ? -30.457 -1.460 8.925 1.00 91.38 174 LEU A CA 1
ATOM 1463 C C . LEU A 1 174 ? -31.288 -0.505 9.794 1.00 91.38 174 LEU A C 1
ATOM 1465 O O . LEU A 1 174 ? -31.499 -0.770 10.975 1.00 91.38 174 LEU A O 1
ATOM 1469 N N . LEU A 1 175 ? -31.750 0.614 9.226 1.00 89.31 175 LEU A N 1
ATOM 1470 C CA . LEU A 1 175 ? -32.546 1.595 9.967 1.00 89.31 175 LEU A CA 1
ATOM 1471 C C . LEU A 1 175 ? -33.876 1.009 10.430 1.00 89.31 175 LEU A C 1
ATOM 1473 O O . LEU A 1 175 ? -34.264 1.229 11.573 1.00 89.31 175 LEU A O 1
ATOM 1477 N N . LYS A 1 176 ? -34.535 0.221 9.579 1.00 89.62 176 LYS A N 1
ATOM 1478 C CA . LYS A 1 176 ? -35.778 -0.458 9.935 1.00 89.62 176 LYS A CA 1
ATOM 1479 C C . LYS A 1 176 ? -35.576 -1.448 11.085 1.00 89.62 176 LYS A C 1
ATOM 1481 O O . LYS A 1 176 ? -36.334 -1.410 12.049 1.00 89.62 176 LYS A O 1
ATOM 1486 N N . ASP A 1 177 ? -34.533 -2.273 11.030 1.00 91.75 177 ASP A N 1
ATOM 1487 C CA . ASP A 1 177 ? -34.224 -3.229 12.099 1.00 91.75 177 ASP A CA 1
ATOM 1488 C C . ASP A 1 177 ? -33.901 -2.509 13.429 1.00 91.75 177 ASP A C 1
ATOM 1490 O O . ASP A 1 177 ? -34.297 -2.952 14.513 1.00 91.75 177 ASP A O 1
ATOM 1494 N N . LEU A 1 178 ? -33.212 -1.363 13.368 1.00 88.94 178 LEU A N 1
ATOM 1495 C CA . LEU A 1 178 ? -32.907 -0.526 14.536 1.00 88.94 178 LEU A CA 1
ATOM 1496 C C . LEU A 1 178 ? -34.150 0.177 15.119 1.00 88.94 178 LEU A C 1
ATOM 1498 O O . LEU A 1 178 ? -34.232 0.379 16.336 1.00 88.94 178 LEU A O 1
ATOM 1502 N N . GLU A 1 179 ? -35.116 0.551 14.275 1.00 87.31 179 GLU A N 1
ATOM 1503 C CA . GLU A 1 179 ? -36.423 1.076 14.691 1.00 87.31 179 GLU A CA 1
ATOM 1504 C C . GLU A 1 179 ? -37.283 -0.016 15.344 1.00 87.31 179 GLU A C 1
ATOM 1506 O O . GLU A 1 179 ? -37.814 0.195 16.439 1.00 87.31 179 GLU A O 1
ATOM 1511 N N . ASP A 1 180 ? -37.361 -1.198 14.726 1.00 87.88 180 ASP A N 1
ATOM 1512 C CA . ASP A 1 180 ? -38.147 -2.342 15.208 1.00 87.88 180 ASP A CA 1
ATOM 1513 C C . ASP A 1 180 ? -37.653 -2.829 16.585 1.00 87.88 180 ASP A C 1
ATOM 1515 O O . ASP A 1 180 ? -38.449 -3.192 17.458 1.00 87.88 180 ASP A O 1
ATOM 1519 N N . THR A 1 181 ? -36.341 -2.748 16.830 1.00 83.75 181 THR A N 1
ATOM 1520 C CA . THR A 1 181 ? -35.708 -3.075 18.121 1.00 83.75 181 THR A CA 1
ATOM 1521 C C . THR A 1 181 ? -35.682 -1.916 19.126 1.00 83.75 181 THR A C 1
ATOM 1523 O O . THR A 1 181 ? -35.153 -2.068 20.231 1.00 83.75 181 THR A O 1
ATOM 1526 N N . LYS A 1 182 ? -36.286 -0.767 18.782 1.00 82.81 182 LYS A N 1
ATOM 1527 C CA . LYS A 1 182 ? -36.396 0.457 19.603 1.00 82.81 182 LYS A CA 1
ATOM 1528 C C . LYS A 1 182 ? -35.071 1.099 20.021 1.00 82.81 182 LYS A C 1
ATOM 1530 O O . LYS A 1 182 ? -35.091 2.061 20.792 1.00 82.81 182 LYS A O 1
ATOM 1535 N N . ILE A 1 183 ? -33.944 0.656 19.468 1.00 82.62 183 ILE A N 1
ATOM 1536 C CA . ILE A 1 183 ? -32.600 1.155 19.794 1.00 82.62 183 ILE A CA 1
ATOM 1537 C C . ILE A 1 183 ? -32.509 2.660 19.530 1.00 82.62 183 ILE A C 1
ATOM 1539 O O . ILE A 1 183 ? -32.072 3.395 20.409 1.00 82.62 183 ILE A O 1
ATOM 1543 N N . LEU A 1 184 ? -33.013 3.139 18.385 1.00 76.44 184 LEU A N 1
ATOM 1544 C CA . LEU A 1 184 ? -32.989 4.571 18.032 1.00 76.44 184 LEU A CA 1
ATOM 1545 C C . LEU A 1 184 ? -33.898 5.441 18.913 1.00 76.44 184 LEU A C 1
ATOM 1547 O O . LEU A 1 184 ? -33.705 6.649 19.003 1.00 76.44 184 LEU A O 1
ATOM 1551 N N . SER A 1 185 ? -34.922 4.844 19.527 1.00 70.94 185 SER A N 1
ATOM 1552 C CA . SER A 1 185 ? -35.860 5.568 20.393 1.00 70.94 185 SER A CA 1
ATOM 1553 C C . SER A 1 185 ? -35.404 5.610 21.853 1.00 70.94 185 SER A C 1
ATOM 1555 O O . SER A 1 185 ? -35.700 6.569 22.565 1.00 70.94 185 SER A O 1
ATOM 1557 N N . GLU A 1 186 ? -34.681 4.581 22.299 1.00 75.31 186 GLU A N 1
ATOM 1558 C CA . GLU A 1 186 ? -34.186 4.446 23.673 1.00 75.31 186 GLU A CA 1
ATOM 1559 C C . GLU A 1 186 ? -32.786 5.051 23.850 1.00 75.31 186 GLU A C 1
ATOM 1561 O O . GLU A 1 186 ? -32.449 5.532 24.935 1.00 75.31 186 GLU A O 1
ATOM 1566 N N . LEU A 1 187 ? -31.987 5.083 22.782 1.00 72.94 187 LEU A N 1
ATOM 1567 C CA . LEU A 1 187 ? -30.679 5.727 22.737 1.00 72.94 187 LEU A CA 1
ATOM 1568 C C . LEU A 1 187 ? -30.810 7.005 21.918 1.00 72.94 187 LEU A C 1
ATOM 1570 O O . LEU A 1 187 ? -31.210 6.966 20.758 1.00 72.94 187 LEU A O 1
ATOM 1574 N N . LYS A 1 188 ? -30.484 8.156 22.518 1.00 68.38 188 LYS A N 1
ATOM 1575 C CA . LYS A 1 188 ? -30.496 9.425 21.781 1.00 68.38 188 LYS A CA 1
ATOM 1576 C C . LYS A 1 188 ? -29.491 9.334 20.635 1.00 68.38 188 LYS A C 1
ATOM 1578 O O . LYS A 1 188 ? -28.308 9.103 20.891 1.00 68.38 188 LYS A O 1
ATOM 1583 N N . VAL A 1 189 ? -29.976 9.527 19.413 1.00 70.69 189 VAL A N 1
ATOM 1584 C CA . VAL A 1 189 ? -29.138 9.683 18.224 1.00 70.69 189 VAL A CA 1
ATOM 1585 C C . VAL A 1 189 ? -28.599 11.109 18.212 1.00 70.69 189 VAL A C 1
ATOM 1587 O O . VAL A 1 189 ? -29.373 12.061 18.341 1.00 70.69 189 VAL A O 1
ATOM 1590 N N . ASP A 1 190 ? -27.282 11.253 18.107 1.00 56.19 190 ASP A N 1
ATOM 1591 C CA . ASP A 1 190 ? -26.624 12.549 17.957 1.00 56.19 190 ASP A CA 1
ATOM 1592 C C . ASP A 1 190 ? -26.339 12.805 16.468 1.00 56.19 190 ASP A C 1
ATOM 1594 O O . ASP A 1 190 ? -25.652 12.023 15.817 1.00 56.19 190 ASP A O 1
ATOM 1598 N N . GLY A 1 191 ? -26.896 13.880 15.905 1.00 58.25 191 GLY A N 1
ATOM 1599 C CA . GLY A 1 191 ? -26.718 14.242 14.492 1.00 58.25 191 GLY A CA 1
ATOM 1600 C C . GLY A 1 191 ? -27.530 13.427 13.468 1.00 58.25 191 GLY A C 1
ATOM 1601 O O . GLY A 1 191 ? -28.315 12.540 13.801 1.00 58.25 191 GLY A O 1
ATOM 1602 N N . ASP A 1 192 ? -27.363 13.779 12.188 1.00 55.56 192 ASP A N 1
ATOM 1603 C CA . ASP A 1 192 ? -28.015 13.098 11.064 1.00 55.56 192 ASP A CA 1
ATOM 1604 C C . ASP A 1 192 ? -27.265 11.812 10.686 1.00 55.56 192 ASP A C 1
ATOM 1606 O O . ASP A 1 192 ? -26.045 11.817 10.499 1.00 55.56 192 ASP A O 1
ATOM 1610 N N . ILE A 1 193 ? -28.005 10.719 10.470 1.00 59.50 193 ILE A N 1
ATOM 1611 C CA . ILE A 1 193 ? -27.447 9.460 9.959 1.00 59.50 193 ILE A CA 1
ATOM 1612 C C . ILE A 1 193 ? -27.074 9.660 8.488 1.00 59.50 193 ILE A C 1
ATOM 1614 O O . ILE A 1 193 ? -27.907 9.546 7.580 1.00 59.50 193 ILE A O 1
ATOM 1618 N N . THR A 1 194 ? -25.807 9.958 8.235 1.00 52.38 194 THR A N 1
ATOM 1619 C CA . THR A 1 194 ? -25.255 10.172 6.893 1.00 52.38 194 THR A CA 1
ATOM 1620 C C . THR A 1 194 ? -24.570 8.908 6.387 1.00 52.38 194 THR A C 1
ATOM 1622 O O . THR A 1 194 ? -24.109 8.085 7.165 1.00 52.38 194 THR A O 1
ATOM 1625 N N . THR A 1 195 ? -24.538 8.702 5.071 1.00 51.03 195 THR A N 1
ATOM 1626 C CA . THR A 1 195 ? -23.557 7.790 4.468 1.00 51.03 195 THR A CA 1
ATOM 1627 C C . THR A 1 195 ? -22.266 8.575 4.303 1.00 51.03 195 THR A C 1
ATOM 1629 O O . THR A 1 195 ? -22.291 9.745 3.920 1.00 51.03 195 THR A O 1
ATOM 1632 N N . SER A 1 196 ? -21.137 7.961 4.634 1.00 48.06 196 SER A N 1
ATOM 1633 C CA . SER A 1 196 ? -19.834 8.612 4.509 1.00 48.06 196 SER A CA 1
ATOM 1634 C C . SER A 1 196 ? -19.056 7.959 3.377 1.00 48.06 196 SER A C 1
ATOM 1636 O O . SER A 1 196 ? -18.654 6.803 3.470 1.00 48.06 196 SER A O 1
ATOM 1638 N N . ASP A 1 197 ? -18.822 8.720 2.311 1.00 40.12 197 ASP A N 1
ATOM 1639 C CA . ASP A 1 197 ? -17.974 8.299 1.197 1.00 40.12 197 ASP A C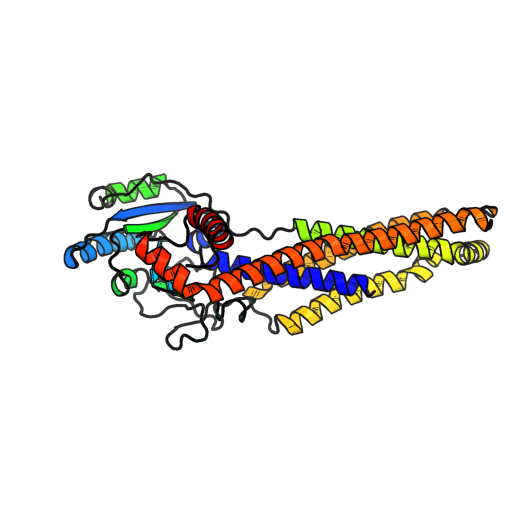A 1
ATOM 1640 C C . ASP A 1 197 ? -16.505 8.510 1.580 1.00 40.12 197 ASP A C 1
ATOM 1642 O O . ASP A 1 197 ? -15.828 9.417 1.092 1.00 40.12 197 ASP A O 1
ATOM 1646 N N . PHE A 1 198 ? -15.996 7.705 2.513 1.00 45.59 198 PHE A N 1
ATOM 1647 C CA . PHE A 1 198 ? -14.563 7.683 2.789 1.00 45.59 198 PHE A CA 1
ATOM 1648 C C . PHE A 1 198 ? -13.884 6.740 1.799 1.00 45.59 198 PHE A C 1
ATOM 1650 O O . PHE A 1 198 ? -14.029 5.520 1.865 1.00 45.59 198 PHE A O 1
ATOM 1657 N N . SER A 1 199 ? -13.122 7.306 0.863 1.00 43.00 199 SER A N 1
ATOM 1658 C CA . SER A 1 199 ? -12.256 6.514 -0.004 1.00 43.00 199 SER A CA 1
ATOM 1659 C C . SER A 1 199 ? -11.071 5.999 0.809 1.00 43.00 199 SER A C 1
ATOM 1661 O O . SER A 1 199 ? -10.295 6.792 1.352 1.00 43.00 199 SER A O 1
ATOM 1663 N N . THR A 1 200 ? -10.886 4.682 0.850 1.00 49.47 200 THR A N 1
ATOM 1664 C CA . THR A 1 200 ? -9.595 4.094 1.219 1.00 49.47 200 THR A CA 1
ATOM 1665 C C . THR A 1 200 ? -8.504 4.640 0.293 1.00 49.47 200 THR A C 1
ATOM 1667 O O . THR A 1 200 ? -8.772 5.072 -0.833 1.00 49.47 200 THR A O 1
ATOM 1670 N N . GLY A 1 201 ? -7.260 4.680 0.773 1.00 51.16 201 GLY A N 1
ATOM 1671 C CA . GLY A 1 201 ? -6.150 5.224 -0.006 1.00 51.16 201 GLY A CA 1
ATOM 1672 C C . GLY A 1 201 ? -5.972 4.447 -1.312 1.00 51.16 201 GLY A C 1
ATOM 1673 O O . GLY A 1 201 ? -5.498 3.312 -1.310 1.00 51.16 201 GLY A O 1
ATOM 1674 N N . VAL A 1 202 ? -6.336 5.049 -2.444 1.00 55.50 202 VAL A N 1
ATOM 1675 C CA . VAL A 1 202 ? -6.032 4.483 -3.761 1.00 55.50 202 VAL A CA 1
ATOM 1676 C C . VAL A 1 202 ? -4.556 4.730 -4.044 1.00 55.50 202 VAL A C 1
ATOM 1678 O O . VAL A 1 202 ? -4.068 5.850 -3.895 1.00 55.50 202 VAL A O 1
ATOM 1681 N N . ILE A 1 203 ? -3.837 3.691 -4.474 1.00 57.47 203 ILE A N 1
ATOM 1682 C CA . ILE A 1 203 ? -2.454 3.851 -4.927 1.00 57.47 203 ILE A CA 1
ATOM 1683 C C . ILE A 1 203 ? -2.471 4.752 -6.167 1.00 57.47 203 ILE A C 1
ATOM 1685 O O . ILE A 1 203 ? -2.980 4.362 -7.221 1.00 57.47 203 ILE A O 1
ATOM 1689 N N . ASP A 1 204 ? -1.925 5.964 -6.053 1.00 63.09 204 ASP A N 1
ATOM 1690 C CA . ASP A 1 204 ? -1.861 6.891 -7.178 1.00 63.09 204 ASP A CA 1
ATOM 1691 C C . ASP A 1 204 ? -0.771 6.467 -8.177 1.00 63.09 204 ASP A C 1
ATOM 1693 O O . ASP A 1 204 ? 0.426 6.694 -8.004 1.00 63.09 204 ASP A O 1
ATOM 1697 N N . TYR A 1 205 ? -1.199 5.869 -9.287 1.00 68.50 205 TYR A N 1
ATOM 1698 C CA . TYR A 1 205 ? -0.315 5.497 -10.394 1.00 68.50 205 TYR A CA 1
ATOM 1699 C C . TYR A 1 205 ? 0.112 6.692 -11.268 1.00 68.50 205 TYR A C 1
ATOM 1701 O O . TYR A 1 205 ? 0.848 6.506 -12.246 1.00 68.50 205 TYR A O 1
ATOM 1709 N N . SER A 1 206 ? -0.353 7.916 -10.992 1.00 71.50 206 SER A N 1
ATOM 1710 C CA . SER A 1 206 ? -0.022 9.103 -11.788 1.00 71.50 206 SER A CA 1
ATOM 1711 C C . SER A 1 206 ? 1.476 9.420 -11.742 1.00 71.50 206 SER A C 1
ATOM 1713 O O . SER A 1 206 ? 2.078 9.712 -12.784 1.00 71.50 206 SER A O 1
ATOM 1715 N N . PHE A 1 207 ? 2.098 9.274 -10.567 1.00 72.88 207 PHE A N 1
ATOM 1716 C CA . PHE A 1 207 ? 3.530 9.475 -10.380 1.00 72.88 207 PHE A CA 1
ATOM 1717 C C . PHE A 1 207 ? 4.344 8.445 -11.169 1.00 72.88 207 PHE A C 1
ATOM 1719 O O . PHE A 1 207 ? 5.234 8.825 -11.936 1.00 72.88 207 PHE A O 1
ATOM 1726 N N . LEU A 1 208 ? 3.967 7.162 -11.091 1.00 75.00 208 LEU A N 1
ATOM 1727 C CA . LEU A 1 208 ? 4.589 6.077 -11.858 1.00 75.00 208 LEU A CA 1
ATOM 1728 C C . LEU A 1 208 ? 4.595 6.362 -13.357 1.00 75.00 208 LEU A C 1
ATOM 1730 O O . LEU A 1 208 ? 5.632 6.279 -14.018 1.00 75.00 208 LEU A O 1
ATOM 1734 N N . LYS A 1 209 ? 3.430 6.720 -13.907 1.00 78.94 209 LYS A N 1
ATOM 1735 C CA . LYS A 1 209 ? 3.292 7.027 -15.336 1.00 78.94 209 LYS A CA 1
ATOM 1736 C C . LYS A 1 209 ? 4.182 8.206 -15.724 1.00 78.94 209 LYS A C 1
ATOM 1738 O O . LYS A 1 209 ? 4.864 8.153 -16.748 1.00 78.94 209 LYS A O 1
ATOM 1743 N N . ARG A 1 210 ? 4.221 9.250 -14.891 1.00 80.56 210 ARG A N 1
ATOM 1744 C CA . ARG A 1 210 ? 5.026 10.452 -15.131 1.00 80.56 210 ARG A CA 1
ATOM 1745 C C . ARG A 1 210 ? 6.526 10.152 -15.106 1.00 80.56 210 ARG A C 1
ATOM 1747 O O . ARG A 1 210 ? 7.239 10.564 -16.021 1.00 80.56 210 ARG A O 1
ATOM 1754 N N . ILE A 1 211 ? 7.009 9.410 -14.110 1.00 80.50 211 ILE A N 1
ATOM 1755 C CA . ILE A 1 211 ? 8.441 9.123 -13.976 1.00 80.50 211 ILE A CA 1
ATOM 1756 C C . ILE A 1 211 ? 8.938 8.140 -15.044 1.00 80.50 211 ILE A C 1
ATOM 1758 O O . ILE A 1 211 ? 10.021 8.333 -15.601 1.00 80.50 211 ILE A O 1
ATOM 1762 N N . LEU A 1 212 ? 8.117 7.150 -15.419 1.00 82.25 212 LEU A N 1
ATOM 1763 C CA . LEU A 1 212 ? 8.409 6.254 -16.541 1.00 82.25 212 LEU A CA 1
ATOM 1764 C C . LEU A 1 212 ? 8.445 7.004 -17.876 1.00 82.25 212 LEU A C 1
ATOM 1766 O O . LEU A 1 212 ? 9.317 6.737 -18.703 1.00 82.25 212 LEU A O 1
ATOM 1770 N N . MET A 1 213 ? 7.559 7.981 -18.079 1.00 82.31 213 MET A N 1
ATOM 1771 C CA . MET A 1 213 ? 7.600 8.842 -19.262 1.00 82.31 213 MET A CA 1
ATOM 1772 C C . MET A 1 213 ? 8.906 9.647 -19.324 1.00 82.31 213 MET A C 1
ATOM 1774 O O . MET A 1 213 ? 9.549 9.692 -20.375 1.00 82.31 213 MET A O 1
ATOM 1778 N N . TYR A 1 214 ? 9.350 10.238 -18.210 1.00 82.31 214 TYR A N 1
ATOM 1779 C CA . TYR A 1 214 ? 10.633 10.947 -18.166 1.00 82.31 214 TYR A CA 1
ATOM 1780 C C . TYR A 1 214 ? 11.823 10.024 -18.444 1.00 82.31 214 TYR A C 1
ATOM 1782 O O . TYR A 1 214 ? 12.722 10.399 -19.201 1.00 82.31 214 TYR A O 1
ATOM 1790 N N . LEU A 1 215 ? 11.805 8.801 -17.906 1.00 83.56 215 LEU A N 1
ATOM 1791 C CA . LEU A 1 215 ? 12.797 7.770 -18.211 1.00 83.56 215 LEU A CA 1
ATOM 1792 C C . LEU A 1 215 ? 12.816 7.438 -19.709 1.00 83.56 215 LEU A C 1
ATOM 1794 O O . LEU A 1 215 ? 13.888 7.415 -20.316 1.00 83.56 215 LEU A O 1
ATOM 1798 N N . ALA A 1 216 ? 11.649 7.227 -20.321 1.00 84.88 216 ALA A N 1
ATOM 1799 C CA . ALA A 1 216 ? 11.530 6.915 -21.742 1.00 84.88 216 ALA A CA 1
ATOM 1800 C C . ALA A 1 216 ? 12.104 8.037 -22.621 1.00 84.88 216 ALA A C 1
ATOM 1802 O O . ALA A 1 216 ? 12.888 7.765 -23.532 1.00 84.88 216 ALA A O 1
ATOM 1803 N N . ILE A 1 217 ? 11.783 9.298 -22.310 1.00 84.06 217 ILE A N 1
ATOM 1804 C CA . ILE A 1 217 ? 12.315 10.459 -23.035 1.00 84.06 217 ILE A CA 1
ATOM 1805 C C . ILE A 1 217 ? 13.833 10.566 -22.847 1.00 84.06 217 ILE A C 1
ATOM 1807 O O . ILE A 1 217 ? 14.562 10.738 -23.824 1.00 84.06 217 ILE A O 1
ATOM 1811 N N . ALA A 1 218 ? 14.342 10.409 -21.624 1.00 84.00 218 ALA A N 1
ATOM 1812 C CA . ALA A 1 218 ? 15.777 10.466 -21.355 1.00 84.00 218 ALA A CA 1
ATOM 1813 C C . ALA A 1 218 ? 16.553 9.373 -22.115 1.00 84.00 218 ALA A C 1
ATOM 1815 O O . ALA A 1 218 ? 17.594 9.652 -22.722 1.00 84.00 218 ALA A O 1
ATOM 1816 N N . VAL A 1 219 ? 16.035 8.139 -22.129 1.00 86.38 219 VAL A N 1
ATOM 1817 C CA . VAL A 1 219 ? 16.605 7.026 -22.902 1.00 86.38 219 VAL A CA 1
ATOM 1818 C C . VAL A 1 219 ? 16.546 7.320 -24.401 1.00 86.38 219 VAL A C 1
ATOM 1820 O O . VAL A 1 219 ? 17.560 7.153 -25.082 1.00 86.38 219 VAL A O 1
ATOM 1823 N N . LEU A 1 220 ? 15.419 7.827 -24.911 1.00 85.88 220 LEU A N 1
ATOM 1824 C CA . LEU A 1 220 ? 15.275 8.221 -26.313 1.00 85.88 220 LEU A CA 1
ATOM 1825 C C . LEU A 1 220 ? 16.325 9.263 -26.706 1.00 85.88 220 LEU A C 1
ATOM 1827 O O . LEU A 1 220 ? 17.040 9.068 -27.684 1.00 85.88 220 LEU A O 1
ATOM 1831 N N . LEU A 1 221 ? 16.490 10.329 -25.920 1.00 83.56 221 LEU A N 1
ATOM 1832 C CA . LEU A 1 221 ? 17.499 11.361 -26.174 1.00 83.56 221 LEU A CA 1
ATOM 1833 C C . LEU A 1 221 ? 18.921 10.787 -26.179 1.00 83.56 221 LEU A C 1
ATOM 1835 O O . LEU A 1 221 ? 19.755 11.180 -27.003 1.00 83.56 221 LEU A O 1
ATOM 1839 N N . CYS A 1 222 ? 19.212 9.846 -25.276 1.00 83.12 222 CYS A N 1
ATOM 1840 C CA . CYS A 1 222 ? 20.496 9.150 -25.234 1.00 83.12 222 CYS A CA 1
ATOM 1841 C C . CYS A 1 222 ? 20.760 8.371 -26.520 1.00 83.12 222 CYS A C 1
ATOM 1843 O O . CYS A 1 222 ? 21.811 8.570 -27.132 1.00 83.12 222 CYS A O 1
ATOM 1845 N N . LEU A 1 223 ? 19.790 7.570 -26.954 1.00 85.12 223 LEU A N 1
ATOM 1846 C CA . LEU A 1 223 ? 19.903 6.740 -28.147 1.00 85.12 223 LEU A CA 1
ATOM 1847 C C . LEU A 1 223 ? 19.898 7.553 -29.442 1.00 85.12 223 LEU A C 1
ATOM 1849 O O . LEU A 1 223 ? 20.646 7.223 -30.354 1.00 85.12 223 LEU A O 1
ATOM 1853 N N . LEU A 1 224 ? 19.138 8.647 -29.518 1.00 83.00 224 LEU A N 1
ATOM 1854 C CA . LEU A 1 224 ? 19.154 9.565 -30.661 1.00 83.00 224 LEU A CA 1
ATOM 1855 C C . LEU A 1 224 ? 20.543 10.162 -30.876 1.00 83.00 224 LEU A C 1
ATOM 1857 O O . LEU A 1 224 ? 21.084 10.152 -31.979 1.00 83.00 224 LEU A O 1
ATOM 1861 N N . SER A 1 225 ? 21.150 10.660 -29.805 1.00 80.19 225 SER A N 1
ATOM 1862 C CA . SER A 1 225 ? 22.500 11.217 -29.852 1.00 80.19 225 SER A CA 1
ATOM 1863 C C . SER A 1 225 ? 23.552 10.168 -30.224 1.00 80.19 225 SER A C 1
ATOM 1865 O O . SER A 1 225 ? 24.496 10.489 -30.948 1.00 80.19 225 SER A O 1
ATOM 1867 N N . ASP A 1 226 ? 23.386 8.925 -29.773 1.00 82.44 226 ASP A N 1
ATOM 1868 C CA . ASP A 1 226 ? 24.277 7.826 -30.141 1.00 82.44 226 ASP A CA 1
ATOM 1869 C C . ASP A 1 226 ? 24.090 7.396 -31.609 1.00 82.44 226 ASP A C 1
ATOM 1871 O O . ASP A 1 226 ? 25.062 7.244 -32.348 1.00 82.44 226 ASP A O 1
ATOM 1875 N N . ALA A 1 227 ? 22.848 7.316 -32.096 1.00 81.00 227 ALA A N 1
ATOM 1876 C CA . ALA A 1 227 ? 22.528 7.054 -33.503 1.00 81.00 227 ALA A CA 1
ATOM 1877 C C . ALA A 1 227 ? 23.113 8.122 -34.441 1.00 81.00 227 ALA A C 1
ATOM 1879 O O . ALA A 1 227 ? 23.643 7.815 -35.510 1.00 81.00 227 ALA A O 1
ATOM 1880 N N . LEU A 1 228 ? 23.097 9.389 -34.019 1.00 76.12 228 LEU A N 1
ATOM 1881 C CA . LEU A 1 228 ? 23.718 10.479 -34.773 1.00 76.12 228 LEU A CA 1
ATOM 1882 C C . LEU A 1 228 ? 25.245 10.401 -34.790 1.00 76.12 228 LEU A C 1
ATOM 1884 O O . LEU A 1 228 ? 25.865 10.823 -35.772 1.00 76.12 228 LEU A O 1
ATOM 1888 N N . THR A 1 229 ? 25.856 9.878 -33.730 1.00 77.38 229 THR A N 1
ATOM 1889 C CA . THR A 1 229 ? 27.313 9.706 -33.628 1.00 77.38 229 THR A CA 1
ATOM 1890 C C . THR A 1 229 ? 27.777 8.507 -34.457 1.00 77.38 229 THR A C 1
ATOM 1892 O O . THR A 1 229 ? 28.709 8.625 -35.255 1.00 77.38 229 THR A O 1
ATOM 1895 N N . SER A 1 230 ? 27.053 7.392 -34.366 1.00 79.62 230 SER A N 1
ATOM 1896 C CA . SER A 1 230 ? 27.296 6.147 -35.106 1.00 79.62 230 SER A CA 1
ATOM 1897 C C . SER A 1 230 ? 26.819 6.184 -36.566 1.00 79.62 230 SER A C 1
ATOM 1899 O O . SER A 1 230 ? 27.044 5.235 -37.314 1.00 79.62 230 SER A O 1
ATOM 1901 N N . ARG A 1 231 ? 26.240 7.296 -37.045 1.00 78.94 231 ARG A N 1
ATOM 1902 C CA . ARG A 1 231 ? 25.701 7.421 -38.417 1.00 78.94 231 ARG A CA 1
ATOM 1903 C C . ARG A 1 231 ? 26.669 6.992 -39.523 1.00 78.94 231 ARG A C 1
ATOM 1905 O O . ARG A 1 231 ? 26.248 6.396 -40.510 1.00 78.94 231 ARG A O 1
ATOM 1912 N N . LYS A 1 232 ? 27.967 7.286 -39.367 1.00 80.62 232 LYS A N 1
ATOM 1913 C CA . LYS A 1 232 ? 29.000 6.895 -40.341 1.00 80.62 232 LYS A CA 1
ATOM 1914 C C . LYS A 1 232 ? 29.188 5.382 -40.373 1.00 80.62 232 LYS A C 1
ATOM 1916 O O . LYS A 1 232 ? 29.264 4.804 -41.449 1.00 80.62 232 LYS A O 1
ATOM 1921 N N . GLU A 1 233 ? 29.229 4.755 -39.204 1.00 84.31 233 GLU A N 1
ATOM 1922 C CA . GLU A 1 233 ? 29.313 3.302 -39.064 1.00 84.31 233 GLU A CA 1
ATOM 1923 C C . GLU A 1 233 ? 28.073 2.624 -39.657 1.00 84.31 233 GLU A C 1
ATOM 1925 O O . GLU A 1 233 ? 28.201 1.669 -40.421 1.00 84.31 233 GLU A O 1
ATOM 1930 N N . VAL A 1 234 ? 26.878 3.160 -39.378 1.00 84.88 234 VAL A N 1
ATOM 1931 C CA . VAL A 1 234 ? 25.608 2.682 -39.950 1.00 84.88 234 VAL A CA 1
ATOM 1932 C C . VAL A 1 234 ? 25.634 2.762 -41.478 1.00 84.88 234 VAL A C 1
ATOM 1934 O O . VAL A 1 234 ? 25.291 1.790 -42.147 1.00 84.88 234 VAL A O 1
ATOM 1937 N N . PHE A 1 235 ? 26.077 3.890 -42.036 1.00 82.69 235 PHE A N 1
ATOM 1938 C CA . PHE A 1 235 ? 26.165 4.091 -43.482 1.00 82.69 235 PHE A CA 1
ATOM 1939 C C . PHE A 1 235 ? 27.158 3.129 -44.151 1.00 82.69 235 PHE A C 1
ATOM 1941 O O . PHE A 1 235 ? 26.798 2.468 -45.122 1.00 82.69 235 PHE A O 1
ATOM 1948 N N . ILE A 1 236 ? 28.368 2.981 -43.596 1.00 84.00 236 ILE A N 1
ATOM 1949 C CA . ILE A 1 236 ? 29.385 2.042 -44.105 1.00 84.00 236 ILE A CA 1
ATOM 1950 C C . ILE A 1 236 ? 28.845 0.607 -44.095 1.00 84.00 236 ILE A C 1
ATOM 1952 O O . ILE A 1 236 ? 28.997 -0.119 -45.074 1.00 84.00 236 ILE A O 1
ATOM 1956 N N . ARG A 1 237 ? 28.159 0.197 -43.023 1.00 86.75 237 ARG A N 1
ATOM 1957 C CA . ARG A 1 237 ? 27.571 -1.148 -42.927 1.00 86.75 237 ARG A CA 1
ATOM 1958 C C . ARG A 1 237 ? 26.456 -1.380 -43.942 1.00 86.75 237 ARG A C 1
ATOM 1960 O O . ARG A 1 237 ? 26.375 -2.468 -44.502 1.00 86.75 237 ARG A O 1
ATOM 1967 N N . LYS A 1 238 ? 25.624 -0.371 -44.214 1.00 86.31 238 LYS A N 1
ATOM 1968 C CA . LYS A 1 238 ? 24.616 -0.457 -45.281 1.00 86.31 238 LYS A CA 1
ATOM 1969 C C . LYS A 1 238 ? 25.253 -0.559 -46.666 1.00 86.31 238 LYS A C 1
ATOM 1971 O O . LYS A 1 238 ? 24.787 -1.350 -47.475 1.00 86.31 238 LYS A O 1
ATOM 1976 N N . MET A 1 239 ? 26.338 0.178 -46.922 1.00 84.62 239 MET A N 1
ATOM 1977 C CA . MET A 1 239 ? 27.110 0.046 -48.168 1.00 84.62 239 MET A CA 1
ATOM 1978 C C . MET A 1 239 ? 27.703 -1.357 -48.342 1.00 84.62 239 MET A C 1
ATOM 1980 O O . MET A 1 239 ? 27.787 -1.849 -49.459 1.00 84.62 239 MET A O 1
ATOM 1984 N N . GLN A 1 240 ? 28.060 -2.021 -47.241 1.00 88.69 240 GLN A N 1
ATOM 1985 C CA . GLN A 1 240 ? 28.512 -3.417 -47.225 1.00 88.69 240 GLN A CA 1
ATOM 1986 C C . GLN A 1 240 ? 27.362 -4.442 -47.350 1.00 88.69 240 GLN A C 1
ATOM 1988 O O . GLN A 1 240 ? 27.602 -5.639 -47.221 1.00 88.69 240 GLN A O 1
ATOM 1993 N N . GLY A 1 241 ? 26.118 -4.003 -47.576 1.00 87.19 241 GLY A N 1
ATOM 1994 C CA . GLY A 1 241 ? 24.957 -4.877 -47.783 1.00 87.19 241 GLY A CA 1
ATOM 1995 C C . GLY A 1 241 ? 24.239 -5.330 -46.506 1.00 87.19 241 GLY A C 1
ATOM 1996 O O . GLY A 1 241 ? 23.340 -6.166 -46.578 1.00 87.19 241 GLY A O 1
ATOM 1997 N N . ALA A 1 242 ? 24.587 -4.801 -45.328 1.00 90.94 242 ALA A N 1
ATOM 1998 C CA . ALA A 1 242 ? 23.900 -5.167 -44.090 1.00 90.94 242 ALA A CA 1
ATOM 1999 C C . ALA A 1 242 ? 22.486 -4.559 -44.012 1.00 90.94 242 ALA A C 1
ATOM 2001 O O . ALA A 1 242 ? 22.286 -3.367 -44.261 1.00 90.94 242 ALA A O 1
ATOM 2002 N N . THR A 1 243 ? 21.501 -5.358 -43.586 1.00 89.50 243 THR A N 1
ATOM 2003 C CA . THR A 1 243 ? 20.120 -4.886 -43.396 1.00 89.50 243 THR A CA 1
ATOM 2004 C C . THR A 1 243 ? 20.005 -3.940 -42.196 1.00 89.50 243 THR A C 1
ATOM 2006 O O . THR A 1 243 ? 20.718 -4.076 -41.197 1.00 89.50 243 THR A O 1
ATOM 2009 N N . SER A 1 244 ? 19.057 -2.996 -42.247 1.00 84.75 244 SER A N 1
ATOM 2010 C CA . SER A 1 244 ? 18.793 -2.058 -41.139 1.00 84.75 244 SER A CA 1
ATOM 2011 C C . SER A 1 244 ? 18.490 -2.781 -39.820 1.00 84.75 244 SER A C 1
ATOM 2013 O O . SER A 1 244 ? 18.945 -2.349 -38.764 1.00 84.75 244 SER A O 1
ATOM 2015 N N . TRP A 1 245 ? 17.780 -3.914 -39.882 1.00 87.38 245 TRP A N 1
ATOM 2016 C CA . TRP A 1 245 ? 17.493 -4.759 -38.722 1.00 87.38 245 TRP A CA 1
ATOM 2017 C C . TRP A 1 245 ? 18.758 -5.363 -38.103 1.00 87.38 245 TRP A C 1
ATOM 2019 O O . TRP A 1 245 ? 18.947 -5.298 -36.887 1.00 87.38 245 TRP A O 1
ATOM 2029 N N . PHE A 1 246 ? 19.659 -5.901 -38.932 1.00 90.31 246 PHE A N 1
ATOM 2030 C CA . PHE A 1 246 ? 20.928 -6.452 -38.460 1.00 90.31 246 PHE A CA 1
ATOM 2031 C C . PHE A 1 246 ? 21.780 -5.381 -37.767 1.00 90.31 246 PHE A C 1
ATOM 2033 O O . PHE A 1 246 ? 22.316 -5.616 -36.682 1.00 90.31 246 PHE A O 1
ATOM 2040 N N . ILE A 1 247 ? 21.859 -4.183 -38.357 1.00 87.81 247 ILE A N 1
ATOM 2041 C CA . ILE A 1 247 ? 22.594 -3.051 -37.780 1.00 87.81 247 ILE A CA 1
ATOM 2042 C C . ILE A 1 247 ? 21.966 -2.621 -36.447 1.00 87.81 247 ILE A C 1
ATOM 2044 O O . ILE A 1 247 ? 22.690 -2.473 -35.462 1.00 87.81 247 ILE A O 1
ATOM 2048 N N . TYR A 1 248 ? 20.638 -2.481 -36.390 1.00 88.88 248 TYR A N 1
ATOM 2049 C CA . TYR A 1 248 ? 19.908 -2.113 -35.174 1.00 88.88 248 TYR A CA 1
ATOM 2050 C C . TYR A 1 248 ? 20.153 -3.106 -34.032 1.00 88.88 248 TYR A C 1
ATOM 2052 O O . TYR A 1 248 ? 20.577 -2.707 -32.947 1.00 88.88 248 TYR A O 1
ATOM 2060 N N . LYS A 1 249 ? 19.959 -4.409 -34.284 1.00 91.19 249 LYS A N 1
ATOM 2061 C CA . LYS A 1 249 ? 20.165 -5.461 -33.278 1.00 91.19 249 LYS A CA 1
ATOM 2062 C C . LYS A 1 249 ? 21.606 -5.467 -32.768 1.00 91.19 249 LYS A C 1
ATOM 2064 O O . LYS A 1 249 ? 21.828 -5.617 -31.568 1.00 91.19 249 LYS A O 1
ATOM 2069 N N . ARG A 1 250 ? 22.581 -5.278 -33.663 1.00 89.81 250 ARG A N 1
ATOM 2070 C CA . ARG A 1 250 ? 24.006 -5.265 -33.315 1.00 89.81 250 ARG A CA 1
ATOM 2071 C C . ARG A 1 250 ? 24.402 -4.051 -32.475 1.00 89.81 250 ARG A C 1
ATOM 2073 O O . ARG A 1 250 ? 25.187 -4.210 -31.548 1.00 89.81 250 ARG A O 1
ATOM 2080 N N . LEU A 1 251 ? 23.890 -2.865 -32.802 1.00 88.38 251 LEU A N 1
ATOM 2081 C CA . LEU A 1 251 ? 24.239 -1.631 -32.092 1.00 88.38 251 LEU A CA 1
ATOM 2082 C C . LEU A 1 251 ? 23.491 -1.499 -30.760 1.00 88.38 251 LEU A C 1
ATOM 2084 O O . LEU A 1 251 ? 24.101 -1.183 -29.743 1.00 88.38 251 LEU A O 1
ATOM 2088 N N . TYR A 1 252 ? 22.189 -1.789 -30.744 1.00 90.56 252 TYR A N 1
ATOM 2089 C CA . TYR A 1 252 ? 21.319 -1.439 -29.617 1.00 90.56 252 TYR A CA 1
ATOM 2090 C C . TYR A 1 252 ? 20.749 -2.636 -28.859 1.00 90.56 252 TYR A C 1
ATOM 2092 O O . TYR A 1 252 ? 20.311 -2.476 -27.722 1.00 90.56 252 TYR A O 1
ATOM 2100 N N . GLY A 1 253 ? 20.782 -3.848 -29.423 1.00 87.81 253 GLY A N 1
ATOM 2101 C CA . GLY A 1 253 ? 20.178 -5.028 -28.793 1.00 87.81 253 GLY A CA 1
ATOM 2102 C C . GLY A 1 253 ? 20.737 -5.311 -27.397 1.00 87.81 253 GLY A C 1
ATOM 2103 O O . GLY A 1 253 ? 19.973 -5.532 -26.457 1.00 87.81 253 GLY A O 1
ATOM 2104 N N . LYS A 1 254 ? 22.065 -5.206 -27.229 1.00 90.62 254 LYS A N 1
ATOM 2105 C CA . LYS A 1 254 ? 22.704 -5.346 -25.912 1.00 90.62 254 LYS A CA 1
ATOM 2106 C C . LYS A 1 254 ? 22.226 -4.266 -24.943 1.00 90.62 254 LYS A C 1
ATOM 2108 O O . LYS A 1 254 ? 21.956 -4.589 -23.797 1.00 90.62 254 LYS A O 1
ATOM 2113 N N . PHE A 1 255 ? 22.091 -3.014 -25.385 1.00 90.88 255 PHE A N 1
ATOM 2114 C CA . PHE A 1 255 ? 21.632 -1.916 -24.531 1.00 90.88 255 PHE A CA 1
ATOM 2115 C C . PHE A 1 255 ? 20.218 -2.156 -23.988 1.00 90.88 255 PHE A C 1
ATOM 2117 O O . PHE A 1 255 ? 20.001 -1.985 -22.790 1.00 90.88 255 PHE A O 1
ATOM 2124 N N . TYR A 1 256 ? 19.269 -2.573 -24.831 1.00 91.69 256 TYR A N 1
ATOM 2125 C CA . TYR A 1 256 ? 17.901 -2.853 -24.384 1.00 91.69 256 TYR A CA 1
ATOM 2126 C C . TYR A 1 256 ? 17.854 -4.011 -23.388 1.00 91.69 256 TYR A C 1
ATOM 2128 O O . TYR A 1 256 ? 17.266 -3.866 -22.319 1.00 91.69 256 TYR A O 1
ATOM 2136 N N . LEU A 1 257 ? 18.544 -5.116 -23.691 1.00 92.38 257 LEU A N 1
ATOM 2137 C CA . LEU A 1 257 ? 18.604 -6.277 -22.802 1.00 92.38 257 LEU A CA 1
ATOM 2138 C C . LEU A 1 257 ? 19.211 -5.914 -21.442 1.00 92.38 257 LEU A C 1
ATOM 2140 O O . LEU A 1 257 ? 18.640 -6.238 -20.405 1.00 92.38 257 LEU A O 1
ATOM 2144 N N . LEU A 1 258 ? 20.332 -5.187 -21.441 1.00 93.19 258 LEU A N 1
ATOM 2145 C CA . LEU A 1 258 ? 20.991 -4.742 -20.211 1.00 93.19 258 LEU A CA 1
ATOM 2146 C C . LEU A 1 258 ? 20.125 -3.730 -19.444 1.00 93.19 258 LEU A C 1
ATOM 2148 O O . LEU A 1 258 ? 20.124 -3.751 -18.222 1.00 93.19 258 LEU A O 1
ATOM 2152 N N . SER A 1 259 ? 19.351 -2.882 -20.129 1.00 91.94 259 SER A N 1
ATOM 2153 C CA . SER A 1 259 ? 18.437 -1.936 -19.469 1.00 91.94 259 SER A CA 1
ATOM 2154 C C . SER A 1 259 ? 17.314 -2.658 -18.728 1.00 91.94 259 SER A C 1
ATOM 2156 O O . SER A 1 259 ? 17.056 -2.335 -17.574 1.00 91.94 259 SER A O 1
ATOM 2158 N N . ILE A 1 260 ? 16.681 -3.648 -19.366 1.00 93.88 260 ILE A N 1
ATOM 2159 C CA . ILE A 1 260 ? 15.626 -4.465 -18.744 1.00 93.88 260 ILE A CA 1
ATOM 2160 C C . ILE A 1 260 ? 16.199 -5.244 -17.560 1.00 93.88 260 ILE A C 1
ATOM 2162 O O . ILE A 1 260 ? 15.633 -5.203 -16.471 1.00 93.88 260 ILE A O 1
ATOM 2166 N N . LEU A 1 261 ? 17.352 -5.892 -17.755 1.00 95.50 261 LEU A N 1
ATOM 2167 C CA . LEU A 1 261 ? 18.017 -6.654 -16.703 1.00 95.50 261 LEU A CA 1
ATOM 2168 C C . LEU A 1 261 ? 18.345 -5.771 -15.495 1.00 95.50 261 LEU A C 1
ATOM 2170 O O . LEU A 1 261 ? 18.022 -6.146 -14.376 1.00 95.50 261 LEU A O 1
ATOM 2174 N N . MET A 1 262 ? 18.949 -4.598 -15.712 1.00 95.19 262 MET A N 1
ATOM 2175 C CA . MET A 1 262 ? 19.306 -3.693 -14.616 1.00 95.19 262 MET A CA 1
ATOM 2176 C C . MET A 1 262 ? 18.075 -3.146 -13.903 1.00 95.19 262 MET A C 1
ATOM 2178 O O . MET A 1 262 ? 18.106 -3.047 -12.686 1.00 95.19 262 MET A O 1
ATOM 2182 N N . PHE A 1 263 ? 16.994 -2.836 -14.622 1.00 94.62 263 PHE A N 1
ATOM 2183 C CA . PHE A 1 263 ? 15.745 -2.400 -13.997 1.00 94.62 263 PHE A CA 1
ATOM 2184 C C . PHE A 1 263 ? 15.196 -3.482 -13.056 1.00 94.62 263 PHE A C 1
ATOM 2186 O O . PHE A 1 263 ? 15.024 -3.239 -11.867 1.00 94.62 263 PHE A O 1
ATOM 2193 N N . VAL A 1 264 ? 15.000 -4.705 -13.557 1.00 95.25 264 VAL A N 1
ATOM 2194 C CA . VAL A 1 264 ? 14.451 -5.815 -12.758 1.00 95.25 264 VAL A CA 1
ATOM 2195 C C . VAL A 1 264 ? 15.380 -6.188 -11.602 1.00 95.25 264 VAL A C 1
ATOM 2197 O O . VAL A 1 264 ? 14.918 -6.406 -10.486 1.00 95.25 264 VAL A O 1
ATOM 2200 N N . LEU A 1 265 ? 16.692 -6.222 -11.841 1.00 95.69 265 LEU A N 1
ATOM 2201 C CA . LEU A 1 265 ? 17.679 -6.572 -10.822 1.00 95.69 265 LEU A CA 1
ATOM 2202 C C . LEU A 1 265 ? 17.762 -5.512 -9.718 1.00 95.69 265 LEU A C 1
ATOM 2204 O O . LEU A 1 265 ? 17.896 -5.872 -8.552 1.00 95.69 265 LEU A O 1
ATOM 2208 N N . THR A 1 266 ? 17.637 -4.222 -10.051 1.00 95.50 266 THR A N 1
ATOM 2209 C CA . THR A 1 266 ? 17.539 -3.156 -9.045 1.00 95.50 266 THR A CA 1
ATOM 2210 C C . THR A 1 266 ? 16.275 -3.304 -8.200 1.00 95.50 266 THR A C 1
ATOM 2212 O O . THR A 1 266 ? 16.383 -3.253 -6.978 1.00 95.50 266 THR A O 1
ATOM 2215 N N . GLN A 1 267 ? 15.110 -3.557 -8.810 1.00 93.69 267 GLN A N 1
ATOM 2216 C CA . GLN A 1 267 ? 13.870 -3.813 -8.059 1.00 93.69 267 GLN A CA 1
ATOM 2217 C C . GLN A 1 267 ? 14.008 -5.023 -7.121 1.00 93.69 267 GLN A C 1
ATOM 2219 O O . GLN A 1 267 ? 13.659 -4.943 -5.947 1.00 93.69 267 GLN A O 1
ATOM 2224 N N . ALA A 1 268 ? 14.564 -6.132 -7.618 1.00 93.62 268 ALA A N 1
ATOM 2225 C CA . ALA A 1 268 ? 14.738 -7.358 -6.842 1.00 93.62 268 ALA A CA 1
ATOM 2226 C C . ALA A 1 268 ? 15.724 -7.186 -5.674 1.00 93.62 268 ALA A C 1
ATOM 2228 O O . ALA A 1 268 ? 15.453 -7.651 -4.568 1.00 93.62 268 ALA A O 1
ATOM 2229 N N . LEU A 1 269 ? 16.848 -6.494 -5.898 1.00 94.00 269 LEU A N 1
ATOM 2230 C CA . LEU A 1 269 ? 17.809 -6.184 -4.836 1.00 94.00 269 LEU A CA 1
ATOM 2231 C C . LEU A 1 269 ? 17.190 -5.295 -3.761 1.00 94.00 269 LEU A C 1
ATOM 2233 O O . LEU A 1 269 ? 17.372 -5.567 -2.580 1.00 94.00 269 LEU A O 1
ATOM 2237 N N . LEU A 1 270 ? 16.458 -4.251 -4.152 1.00 91.62 270 LEU A N 1
ATOM 2238 C CA . LEU A 1 270 ? 15.806 -3.364 -3.190 1.00 91.62 270 LEU A CA 1
ATOM 2239 C C . LEU A 1 270 ? 14.716 -4.087 -2.402 1.00 91.62 270 LEU A C 1
ATOM 2241 O O . LEU A 1 270 ? 14.635 -3.904 -1.193 1.00 91.62 270 LEU A O 1
ATOM 2245 N N . TYR A 1 271 ? 13.948 -4.966 -3.047 1.00 91.62 271 TYR A N 1
ATOM 2246 C CA . TYR A 1 271 ? 12.990 -5.821 -2.352 1.00 91.62 271 TYR A CA 1
ATOM 2247 C C . TYR A 1 271 ? 13.687 -6.683 -1.289 1.00 91.62 271 TYR A C 1
ATOM 2249 O O . TYR A 1 271 ? 13.263 -6.705 -0.137 1.00 91.62 271 TYR A O 1
ATOM 2257 N N . LEU A 1 272 ? 14.796 -7.338 -1.643 1.00 89.81 272 LEU A N 1
ATOM 2258 C CA . LEU A 1 272 ? 15.555 -8.177 -0.712 1.00 89.81 272 LEU A CA 1
ATOM 2259 C C . LEU A 1 272 ? 16.179 -7.368 0.437 1.00 89.81 272 LEU A C 1
ATOM 2261 O O . LEU A 1 272 ? 16.223 -7.851 1.562 1.00 89.81 272 LEU A O 1
ATOM 2265 N N . LEU A 1 273 ? 16.659 -6.152 0.171 1.00 87.50 273 LEU A N 1
ATOM 2266 C CA . LEU A 1 273 ? 17.314 -5.316 1.180 1.00 87.50 273 LEU A CA 1
ATOM 2267 C C . LEU A 1 273 ? 16.326 -4.624 2.126 1.00 87.50 273 LEU A C 1
ATOM 2269 O O . LEU A 1 273 ? 16.596 -4.543 3.319 1.00 87.50 273 LEU A O 1
ATOM 2273 N N . VAL A 1 274 ? 15.215 -4.108 1.595 1.00 85.38 274 VAL A N 1
ATOM 2274 C CA . VAL A 1 274 ? 14.256 -3.287 2.351 1.00 85.38 274 VAL A CA 1
ATOM 2275 C C . VAL A 1 274 ? 13.138 -4.144 2.941 1.00 85.38 274 VAL A C 1
ATOM 2277 O O . VAL A 1 274 ? 12.855 -4.044 4.126 1.00 85.38 274 VAL A O 1
ATOM 2280 N N . VAL A 1 275 ? 12.519 -5.013 2.137 1.00 84.69 275 VAL A N 1
ATOM 2281 C CA . VAL A 1 275 ? 11.349 -5.814 2.551 1.00 84.69 275 VAL A CA 1
ATOM 2282 C C . VAL A 1 275 ? 11.764 -7.155 3.164 1.00 84.69 275 VAL A C 1
ATOM 2284 O O . VAL A 1 275 ? 11.068 -7.686 4.029 1.00 84.69 275 VAL A O 1
ATOM 2287 N N . GLN A 1 276 ? 12.912 -7.689 2.731 1.00 83.06 276 GLN A N 1
ATOM 2288 C CA . GLN A 1 276 ? 13.545 -8.933 3.189 1.00 83.06 276 GLN A CA 1
ATOM 2289 C C . GLN A 1 276 ? 12.764 -10.205 2.838 1.00 83.06 276 GLN A C 1
ATOM 2291 O O . GLN A 1 276 ? 13.197 -10.978 1.983 1.00 83.06 276 GLN A O 1
ATOM 2296 N N . ASN A 1 277 ? 11.606 -10.422 3.462 1.00 83.56 277 ASN A N 1
ATOM 2297 C CA . ASN A 1 277 ? 10.853 -11.670 3.367 1.00 83.56 277 ASN A CA 1
ATOM 2298 C C . ASN A 1 277 ? 9.564 -11.509 2.556 1.00 83.56 277 ASN A C 1
ATOM 2300 O O . ASN A 1 277 ? 8.864 -10.499 2.638 1.00 83.56 277 ASN A O 1
ATOM 2304 N N . TYR A 1 278 ? 9.223 -12.542 1.782 1.00 85.75 278 TYR A N 1
ATOM 2305 C CA . TYR A 1 278 ? 7.909 -12.640 1.151 1.00 85.75 278 TYR A CA 1
ATOM 2306 C C . TYR A 1 278 ? 6.839 -12.908 2.210 1.00 85.75 278 TYR A C 1
ATOM 2308 O O . TYR A 1 278 ? 6.915 -13.904 2.930 1.00 85.75 278 TYR A O 1
ATOM 2316 N N . ARG A 1 279 ? 5.842 -12.024 2.282 1.00 87.31 279 ARG A N 1
ATOM 2317 C CA . ARG A 1 279 ? 4.698 -12.110 3.195 1.00 87.31 279 ARG A CA 1
ATOM 2318 C C . ARG A 1 279 ? 3.420 -11.751 2.433 1.00 87.31 279 ARG A C 1
ATOM 2320 O O . ARG A 1 279 ? 3.505 -11.048 1.427 1.00 87.31 279 ARG A O 1
ATOM 2327 N N . PRO A 1 280 ? 2.230 -12.171 2.889 1.00 86.06 280 PRO A N 1
ATOM 2328 C CA . PRO A 1 280 ? 0.974 -11.785 2.244 1.00 86.06 280 PRO A CA 1
ATOM 2329 C C . PRO A 1 280 ? 0.825 -10.264 2.059 1.00 86.06 280 PRO A C 1
ATOM 2331 O O . PRO A 1 280 ? 0.416 -9.818 0.989 1.00 86.06 280 PRO A O 1
ATOM 2334 N N . VAL A 1 281 ? 1.280 -9.465 3.036 1.00 85.88 281 VAL A N 1
ATOM 2335 C CA . VAL A 1 281 ? 1.263 -7.989 2.979 1.00 85.88 281 VAL A CA 1
ATOM 2336 C C . VAL A 1 281 ? 2.108 -7.392 1.853 1.00 85.88 281 VAL A C 1
ATOM 2338 O O . VAL A 1 281 ? 1.879 -6.256 1.445 1.00 85.88 281 VAL A O 1
ATOM 2341 N N . THR A 1 282 ? 3.093 -8.129 1.330 1.00 89.69 282 THR A N 1
ATOM 2342 C CA . THR A 1 282 ? 4.002 -7.636 0.284 1.00 89.69 282 THR A CA 1
ATOM 2343 C C . THR A 1 282 ? 3.500 -7.948 -1.123 1.00 89.69 282 THR A C 1
ATOM 2345 O O . THR A 1 282 ? 4.087 -7.483 -2.103 1.00 89.69 282 THR A O 1
ATOM 2348 N N . HIS A 1 283 ? 2.405 -8.706 -1.249 1.00 88.56 283 HIS A N 1
ATOM 2349 C CA . HIS A 1 283 ? 1.868 -9.120 -2.541 1.00 88.56 283 HIS A CA 1
ATOM 2350 C C . HIS A 1 283 ? 1.472 -7.921 -3.415 1.00 88.56 283 HIS A C 1
ATOM 2352 O O . HIS A 1 283 ? 1.822 -7.885 -4.595 1.00 88.56 283 HIS A O 1
ATOM 2358 N N . GLU A 1 284 ? 0.827 -6.906 -2.829 1.00 87.56 284 GLU A N 1
ATOM 2359 C CA . GLU A 1 284 ? 0.467 -5.673 -3.542 1.00 87.56 284 GLU A CA 1
ATOM 2360 C C . GLU A 1 284 ? 1.704 -4.937 -4.085 1.00 87.56 284 GLU A C 1
ATOM 2362 O O . GLU A 1 284 ? 1.696 -4.477 -5.229 1.00 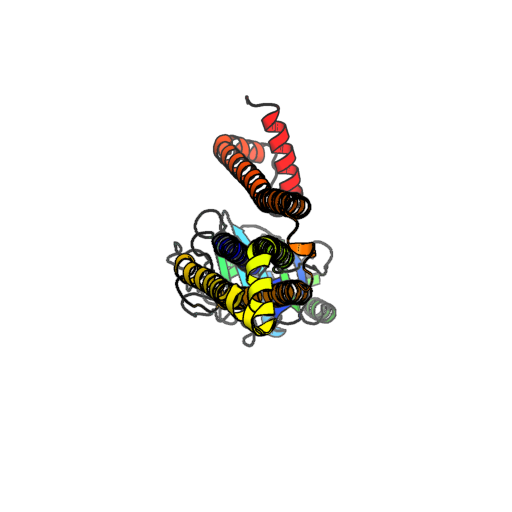87.56 284 GLU A O 1
ATOM 2367 N N . LEU A 1 285 ? 2.804 -4.892 -3.319 1.00 90.31 285 LEU A N 1
ATOM 2368 C CA . LEU A 1 285 ? 4.057 -4.294 -3.792 1.00 90.31 285 LEU A CA 1
ATOM 2369 C C . LEU A 1 285 ? 4.591 -5.061 -5.000 1.00 90.31 285 LEU A C 1
ATOM 2371 O O . LEU A 1 285 ? 4.957 -4.459 -6.004 1.00 90.31 285 LEU A O 1
ATOM 2375 N N . ILE A 1 286 ? 4.621 -6.393 -4.933 1.00 91.75 286 ILE A N 1
ATOM 2376 C CA . ILE A 1 286 ? 5.135 -7.228 -6.026 1.00 91.75 286 ILE A CA 1
ATOM 2377 C C . ILE A 1 286 ? 4.317 -7.022 -7.301 1.00 91.75 286 ILE A C 1
ATOM 2379 O O . ILE A 1 286 ? 4.900 -6.885 -8.380 1.00 91.75 286 ILE A O 1
ATOM 2383 N N . GLN A 1 287 ? 2.988 -6.952 -7.189 1.00 89.94 287 GLN A N 1
ATOM 2384 C CA . GLN A 1 287 ? 2.117 -6.642 -8.323 1.00 89.94 287 GLN A CA 1
ATOM 2385 C C . GLN A 1 287 ? 2.465 -5.280 -8.937 1.00 89.94 287 GLN A C 1
ATOM 2387 O O . GLN A 1 287 ? 2.630 -5.177 -10.156 1.00 89.94 287 GLN A O 1
ATOM 2392 N N . TYR A 1 288 ? 2.659 -4.257 -8.103 1.00 88.31 288 TYR A N 1
ATOM 2393 C CA . TYR A 1 288 ? 3.060 -2.927 -8.555 1.00 88.31 288 TYR A CA 1
ATOM 2394 C C . TYR A 1 288 ? 4.421 -2.943 -9.268 1.00 88.31 288 TYR A C 1
ATOM 2396 O O . TYR A 1 288 ? 4.573 -2.388 -10.360 1.00 88.31 288 TYR A O 1
ATOM 2404 N N . LEU A 1 289 ? 5.416 -3.626 -8.696 1.00 91.62 289 LEU A N 1
ATOM 2405 C CA . LEU A 1 289 ? 6.749 -3.742 -9.288 1.00 91.62 289 LEU A CA 1
ATOM 2406 C C . LEU A 1 289 ? 6.703 -4.467 -10.638 1.00 91.62 289 LEU A C 1
ATOM 2408 O O . LEU A 1 289 ? 7.346 -4.026 -11.594 1.00 91.62 289 LEU A O 1
ATOM 2412 N N . LEU A 1 290 ? 5.895 -5.521 -10.761 1.00 92.00 290 LEU A N 1
ATOM 2413 C CA . LEU A 1 290 ? 5.709 -6.249 -12.015 1.00 92.00 290 LEU A CA 1
ATOM 2414 C C . LEU A 1 290 ? 5.025 -5.377 -13.077 1.00 92.00 290 LEU A C 1
ATOM 2416 O O . LEU A 1 290 ? 5.472 -5.340 -14.227 1.00 92.00 290 LEU A O 1
ATOM 2420 N N . GLN A 1 291 ? 4.005 -4.610 -12.690 1.00 90.38 291 GLN A N 1
ATOM 2421 C CA . GLN A 1 291 ? 3.352 -3.643 -13.570 1.00 90.38 291 GLN A CA 1
ATOM 2422 C C . GLN A 1 291 ? 4.327 -2.550 -14.033 1.00 90.38 291 GLN A C 1
ATOM 2424 O O . GLN A 1 291 ? 4.350 -2.204 -15.216 1.00 90.38 291 GLN A O 1
ATOM 2429 N N . SER A 1 292 ? 5.180 -2.046 -13.135 1.00 89.94 292 SER A N 1
ATOM 2430 C CA . SER A 1 292 ? 6.208 -1.056 -13.474 1.00 89.94 292 SER A CA 1
ATOM 2431 C C . SER A 1 292 ? 7.227 -1.601 -14.484 1.00 89.94 292 SER A C 1
ATOM 2433 O O . SER A 1 292 ? 7.577 -0.908 -15.442 1.00 89.94 292 SER A O 1
ATOM 2435 N N . ALA A 1 293 ? 7.643 -2.865 -14.336 1.00 92.19 293 ALA A N 1
ATOM 2436 C CA . ALA A 1 293 ? 8.551 -3.528 -15.267 1.00 92.19 293 ALA A CA 1
ATOM 2437 C C . ALA A 1 293 ? 7.901 -3.732 -16.642 1.00 92.19 293 ALA A C 1
ATOM 2439 O O . ALA A 1 293 ? 8.534 -3.467 -17.666 1.00 92.19 293 ALA A O 1
ATOM 2440 N N . LEU A 1 294 ? 6.629 -4.141 -16.678 1.00 92.69 294 LEU A N 1
ATOM 2441 C CA . LEU A 1 294 ? 5.874 -4.298 -17.922 1.00 92.69 294 LEU A CA 1
ATOM 2442 C C . LEU A 1 294 ? 5.754 -2.961 -18.664 1.00 92.69 294 LEU A C 1
ATOM 2444 O O . LEU A 1 294 ? 6.076 -2.882 -19.851 1.00 92.69 294 LEU A O 1
ATOM 2448 N N . LEU A 1 295 ? 5.356 -1.894 -17.964 1.00 90.38 295 LEU A N 1
ATOM 2449 C CA . LEU A 1 295 ? 5.268 -0.550 -18.540 1.00 90.38 295 LEU A CA 1
ATOM 2450 C C . LEU A 1 295 ? 6.631 -0.060 -19.046 1.00 90.38 295 LEU A C 1
ATOM 2452 O O . LEU A 1 295 ? 6.714 0.498 -20.140 1.00 90.38 295 LEU A O 1
ATOM 2456 N N . PHE A 1 296 ? 7.710 -0.316 -18.304 1.00 91.81 296 PHE A N 1
ATOM 2457 C CA . PHE A 1 296 ? 9.063 0.032 -18.733 1.00 91.81 296 PHE A CA 1
ATOM 2458 C C . PHE A 1 296 ? 9.466 -0.684 -20.031 1.00 91.81 296 PHE A C 1
ATOM 2460 O O . PHE A 1 296 ? 9.995 -0.048 -20.947 1.00 91.81 296 PHE A O 1
ATOM 2467 N N . VAL A 1 297 ? 9.173 -1.983 -20.157 1.00 93.44 297 VAL A N 1
ATOM 2468 C CA . VAL A 1 297 ? 9.426 -2.748 -21.389 1.00 93.44 297 VAL A CA 1
ATOM 2469 C C . VAL A 1 297 ? 8.629 -2.176 -22.563 1.00 93.44 297 VAL A C 1
ATOM 2471 O O . VAL A 1 297 ? 9.199 -1.975 -23.636 1.00 93.44 297 VAL A O 1
ATOM 2474 N N . LEU A 1 298 ? 7.349 -1.843 -22.367 1.00 92.00 298 LEU A N 1
ATOM 2475 C CA . LEU A 1 298 ? 6.529 -1.202 -23.402 1.00 92.00 298 LEU A CA 1
ATOM 2476 C C . LEU A 1 298 ? 7.122 0.142 -23.849 1.00 92.00 298 LEU A C 1
ATOM 2478 O O . LEU A 1 298 ? 7.245 0.390 -25.050 1.00 92.00 298 LEU A O 1
ATOM 2482 N N . CYS A 1 299 ? 7.566 0.982 -22.910 1.00 90.06 299 CYS A N 1
ATOM 2483 C CA . CYS A 1 299 ? 8.255 2.232 -23.233 1.00 90.06 299 CYS A CA 1
ATOM 2484 C C . CYS A 1 299 ? 9.525 1.988 -24.064 1.00 90.06 299 CYS A C 1
ATOM 2486 O O . CYS A 1 299 ? 9.762 2.690 -25.049 1.00 90.06 299 CYS A O 1
ATOM 2488 N N . LEU A 1 300 ? 10.329 0.980 -23.714 1.00 91.06 300 LEU A N 1
ATOM 2489 C CA . LEU A 1 300 ? 11.531 0.629 -24.472 1.00 91.06 300 LEU A CA 1
ATOM 2490 C C . LEU A 1 300 ? 11.218 0.127 -25.885 1.00 91.06 300 LEU A C 1
ATOM 2492 O O . LEU A 1 300 ? 11.978 0.436 -26.801 1.00 91.06 300 LEU A O 1
ATOM 2496 N N . ILE A 1 301 ? 10.112 -0.595 -26.088 1.00 91.62 301 ILE A N 1
ATOM 2497 C CA . ILE A 1 301 ? 9.664 -1.020 -27.423 1.00 91.62 301 ILE A CA 1
ATOM 2498 C C . ILE A 1 301 ? 9.345 0.202 -28.290 1.00 91.62 301 ILE A C 1
ATOM 2500 O O . ILE A 1 301 ? 9.818 0.284 -29.425 1.00 91.62 301 ILE A O 1
ATOM 2504 N N . VAL A 1 302 ? 8.610 1.183 -27.751 1.00 90.44 302 VAL A N 1
ATOM 2505 C CA . VAL A 1 302 ? 8.280 2.430 -28.466 1.00 90.44 302 VAL A CA 1
ATOM 2506 C C . VAL A 1 302 ? 9.548 3.205 -28.830 1.00 90.44 302 VAL A C 1
ATOM 2508 O O . VAL A 1 302 ? 9.736 3.588 -29.986 1.00 90.44 302 VAL A O 1
ATOM 2511 N N . VAL A 1 303 ? 10.462 3.384 -27.873 1.00 90.50 303 VAL A N 1
ATOM 2512 C CA . VAL A 1 303 ? 11.760 4.034 -28.121 1.00 90.50 303 VAL A CA 1
ATOM 2513 C C . VAL A 1 303 ? 12.572 3.260 -29.167 1.00 90.50 303 VAL A C 1
ATOM 2515 O O . VAL A 1 303 ? 13.149 3.855 -30.079 1.00 90.50 303 VAL A O 1
ATOM 2518 N N . GLY A 1 304 ? 12.568 1.930 -29.086 1.00 89.94 304 GLY A N 1
ATOM 2519 C CA . GLY A 1 304 ? 13.218 1.035 -30.037 1.00 89.94 304 GLY A CA 1
ATOM 2520 C C . GLY A 1 304 ? 12.707 1.194 -31.456 1.00 89.94 304 GLY A C 1
ATOM 2521 O O . GLY A 1 304 ? 13.519 1.299 -32.378 1.00 89.94 304 GLY A O 1
ATOM 2522 N N . PHE A 1 305 ? 11.391 1.284 -31.619 1.00 89.12 305 PHE A N 1
ATOM 2523 C CA . PHE A 1 305 ? 10.755 1.509 -32.907 1.00 89.12 305 PHE A CA 1
ATOM 2524 C C . PHE A 1 305 ? 11.176 2.849 -33.525 1.00 89.12 305 PHE A C 1
ATOM 2526 O O . PHE A 1 305 ? 11.586 2.881 -34.685 1.00 89.12 305 PHE A O 1
ATOM 2533 N N . ILE A 1 306 ? 11.176 3.936 -32.744 1.00 86.25 306 ILE A N 1
ATOM 2534 C CA . ILE A 1 306 ? 11.606 5.265 -33.215 1.00 86.25 306 ILE A CA 1
ATOM 2535 C C . ILE A 1 306 ? 13.059 5.223 -33.715 1.00 86.25 306 ILE A C 1
ATOM 2537 O O . ILE A 1 306 ? 13.358 5.692 -34.815 1.00 86.25 306 ILE A O 1
ATOM 2541 N N . ILE A 1 307 ? 13.967 4.620 -32.940 1.00 87.81 307 ILE A N 1
ATOM 2542 C CA . ILE A 1 307 ? 15.380 4.490 -33.325 1.00 87.81 307 ILE A CA 1
ATOM 2543 C C . ILE A 1 307 ? 15.541 3.621 -34.577 1.00 87.81 307 ILE A C 1
ATOM 2545 O O . ILE A 1 307 ? 16.320 3.965 -35.466 1.00 87.81 307 ILE A O 1
ATOM 2549 N N . TYR A 1 308 ? 14.795 2.522 -34.687 1.00 88.00 308 TYR A N 1
ATOM 2550 C CA . TYR A 1 308 ? 14.816 1.666 -35.872 1.00 88.00 308 TYR A CA 1
ATOM 2551 C C . TYR A 1 308 ? 14.389 2.423 -37.141 1.00 88.00 308 TYR A C 1
ATOM 2553 O O . TYR A 1 308 ? 15.096 2.369 -38.153 1.00 88.00 308 TYR A O 1
ATOM 2561 N N . VAL A 1 309 ? 13.282 3.175 -37.079 1.00 83.94 309 VAL A N 1
ATOM 2562 C CA . VAL A 1 309 ? 12.801 4.003 -38.199 1.00 83.94 309 VAL A CA 1
ATOM 2563 C C . VAL A 1 309 ? 13.870 5.014 -38.613 1.00 83.94 309 VAL A C 1
ATOM 2565 O O . VAL A 1 309 ? 14.201 5.099 -39.797 1.00 83.94 309 VAL A O 1
ATOM 2568 N N . LEU A 1 310 ? 14.492 5.707 -37.658 1.00 81.88 310 LEU A N 1
ATOM 2569 C CA . LEU A 1 310 ? 15.562 6.666 -37.947 1.00 81.88 310 LEU A CA 1
ATOM 2570 C C . LEU A 1 310 ? 16.769 6.017 -38.628 1.00 81.88 310 LEU A C 1
ATOM 2572 O O . LEU A 1 310 ? 17.269 6.537 -39.625 1.00 81.88 310 LEU A O 1
ATOM 2576 N N . LEU A 1 311 ? 17.217 4.853 -38.149 1.00 81.44 311 LEU A N 1
ATOM 2577 C CA . LEU A 1 311 ? 18.310 4.123 -38.796 1.00 81.44 311 LEU A CA 1
ATOM 2578 C C . LEU A 1 311 ? 17.941 3.700 -40.216 1.00 81.44 311 LEU A C 1
ATOM 2580 O O . LEU A 1 311 ? 18.803 3.726 -41.095 1.00 81.44 311 LEU A O 1
ATOM 2584 N N . SER A 1 312 ? 16.685 3.322 -40.468 1.00 79.75 312 SER A N 1
ATOM 2585 C CA . SER A 1 312 ? 16.224 2.902 -41.796 1.00 79.75 312 SER A CA 1
ATOM 2586 C C . SER A 1 312 ? 16.340 4.027 -42.837 1.00 79.75 312 SER A C 1
ATOM 2588 O O . SER A 1 312 ? 16.775 3.761 -43.960 1.00 79.75 312 SER A O 1
ATOM 2590 N N . GLN A 1 313 ? 16.104 5.278 -42.425 1.00 77.62 313 GLN A N 1
ATOM 2591 C CA . GLN A 1 313 ? 16.137 6.477 -43.271 1.00 77.62 313 GLN A CA 1
ATOM 2592 C C . GLN A 1 313 ? 17.553 6.960 -43.633 1.00 77.62 313 GLN A C 1
ATOM 2594 O O . GLN A 1 313 ? 17.718 7.737 -44.572 1.00 77.62 313 GLN A O 1
ATOM 2599 N N . ILE A 1 314 ? 18.603 6.497 -42.941 1.00 71.19 314 ILE A N 1
ATOM 2600 C CA . ILE A 1 314 ? 19.995 6.844 -43.278 1.00 71.19 314 ILE A CA 1
ATOM 2601 C C . ILE A 1 314 ? 20.374 6.160 -44.604 1.00 71.19 314 ILE A C 1
ATOM 2603 O O . ILE A 1 314 ? 20.753 4.987 -44.605 1.00 71.19 314 ILE A O 1
ATOM 2607 N N . GLN A 1 315 ? 20.229 6.870 -45.728 1.00 61.84 315 GLN A N 1
ATOM 2608 C CA . GLN A 1 315 ? 20.504 6.354 -47.080 1.00 61.84 315 GLN A CA 1
ATOM 2609 C C . GLN A 1 315 ? 21.412 7.262 -47.937 1.00 61.84 315 GLN A C 1
ATOM 2611 O O . GLN A 1 315 ? 21.999 6.775 -48.898 1.00 61.84 315 GLN A O 1
ATOM 2616 N N . SER A 1 316 ? 21.587 8.553 -47.614 1.00 56.41 316 SER A N 1
ATOM 2617 C CA . SER A 1 316 ? 22.247 9.510 -48.523 1.00 56.41 316 SER A CA 1
ATOM 2618 C C . SER A 1 316 ? 23.645 9.976 -48.081 1.00 56.41 316 SER A C 1
ATOM 2620 O O . SER A 1 316 ? 23.921 10.199 -46.902 1.00 56.41 316 SER A O 1
ATOM 2622 N N . ILE A 1 317 ? 24.524 10.209 -49.068 1.00 53.25 317 ILE A N 1
ATOM 2623 C CA . ILE A 1 317 ? 25.894 10.752 -48.915 1.00 53.25 317 ILE A CA 1
ATOM 2624 C C . ILE A 1 317 ? 25.902 12.159 -48.282 1.00 53.25 317 ILE A C 1
ATOM 2626 O O . ILE A 1 317 ? 26.880 12.559 -47.650 1.00 53.25 317 ILE A O 1
ATOM 2630 N N . VAL A 1 318 ? 24.795 12.905 -48.373 1.00 53.31 318 VAL A N 1
ATOM 2631 C CA . VAL A 1 318 ? 24.646 14.262 -47.810 1.00 53.31 318 VAL A CA 1
ATOM 2632 C C . VAL A 1 318 ? 24.807 14.274 -46.277 1.00 53.31 318 VAL A C 1
ATOM 2634 O O . VAL A 1 318 ? 25.300 15.250 -45.711 1.00 53.31 318 VAL A O 1
ATOM 2637 N N . ILE A 1 319 ? 24.519 13.150 -45.609 1.00 54.50 319 ILE A N 1
ATOM 2638 C CA . ILE A 1 319 ? 24.624 12.949 -44.150 1.00 54.50 319 ILE A CA 1
ATOM 2639 C C . ILE A 1 319 ? 26.091 12.990 -43.639 1.00 54.50 319 ILE A C 1
ATOM 2641 O O . ILE A 1 319 ? 26.353 13.124 -42.435 1.00 54.50 319 ILE A O 1
ATOM 2645 N N . LEU A 1 320 ? 27.079 12.937 -44.542 1.00 53.81 320 LEU A N 1
ATOM 2646 C CA . LEU A 1 320 ? 28.509 13.039 -44.216 1.00 53.81 320 LEU A CA 1
ATOM 2647 C C . LEU A 1 320 ? 29.001 14.482 -43.990 1.00 53.81 320 LEU A C 1
ATOM 2649 O O . LEU A 1 320 ? 30.081 14.654 -43.414 1.00 53.81 320 LEU A O 1
ATOM 2653 N N . LYS A 1 321 ? 28.243 15.523 -44.379 1.00 58.28 321 LYS A N 1
ATOM 2654 C CA . LYS A 1 321 ? 28.670 16.923 -44.182 1.00 58.28 321 LYS A CA 1
ATOM 2655 C C . LYS A 1 321 ? 28.703 17.285 -42.686 1.00 58.28 321 LYS A C 1
ATOM 2657 O O . LYS A 1 321 ? 27.719 17.181 -41.958 1.00 58.28 321 LYS A O 1
ATOM 2662 N N . LYS A 1 322 ? 29.888 17.690 -42.209 1.00 56.75 322 LYS A N 1
ATOM 2663 C CA . LYS A 1 322 ? 30.258 17.766 -40.780 1.00 56.75 322 LYS A CA 1
ATOM 2664 C C . LYS A 1 322 ? 29.613 18.937 -40.012 1.00 56.75 322 LYS A C 1
ATOM 2666 O O . LYS A 1 322 ? 29.487 18.828 -38.796 1.00 56.75 322 LYS A O 1
ATOM 2671 N N . SER A 1 323 ? 29.213 20.032 -40.677 1.00 56.38 323 SER A N 1
ATOM 2672 C CA . SER A 1 323 ? 28.803 21.275 -39.991 1.00 56.38 323 SER A CA 1
ATOM 2673 C C . SER A 1 323 ? 27.367 21.254 -39.450 1.00 56.38 323 SER A C 1
ATOM 2675 O O . SER A 1 323 ? 27.182 21.529 -38.268 1.00 56.38 323 SER A O 1
ATOM 2677 N N . GLN A 1 324 ? 26.363 20.854 -40.241 1.00 58.94 324 GLN A N 1
ATOM 2678 C CA . GLN A 1 324 ? 24.952 20.834 -39.804 1.00 58.94 324 GLN A CA 1
ATOM 2679 C C . GLN A 1 324 ? 24.695 19.861 -38.641 1.00 58.94 324 GLN A C 1
ATOM 2681 O O . GLN A 1 324 ? 23.939 20.160 -37.722 1.00 58.94 324 GLN A O 1
ATOM 2686 N N . PHE A 1 325 ? 25.383 18.718 -38.617 1.00 61.56 325 PHE A N 1
ATOM 2687 C CA . PHE A 1 325 ? 25.182 17.703 -37.577 1.00 61.56 325 PHE A CA 1
ATOM 2688 C C . PHE A 1 325 ? 25.836 18.032 -36.229 1.00 61.56 325 PHE A C 1
ATOM 2690 O O . PHE A 1 325 ? 25.438 17.464 -35.213 1.00 61.56 325 PHE A O 1
ATOM 2697 N N . ARG A 1 326 ? 26.832 18.930 -36.193 1.00 63.50 326 ARG A N 1
ATOM 2698 C CA . ARG A 1 326 ? 27.462 19.349 -34.930 1.00 63.50 326 ARG A CA 1
ATOM 2699 C C . ARG A 1 326 ? 26.478 20.154 -34.078 1.00 63.50 326 ARG A C 1
ATOM 2701 O O . ARG A 1 326 ? 26.392 19.913 -32.881 1.00 63.50 326 ARG A O 1
ATOM 2708 N N . TRP A 1 327 ? 25.689 21.015 -34.722 1.00 61.28 327 TRP A N 1
ATOM 2709 C CA . TRP A 1 327 ? 24.617 21.783 -34.087 1.00 61.28 327 TRP A CA 1
ATOM 2710 C C . TRP A 1 327 ? 23.509 20.878 -33.546 1.00 61.28 327 TRP A C 1
ATOM 2712 O O . TRP A 1 327 ? 23.214 20.950 -32.363 1.00 61.28 327 TRP A O 1
ATOM 2722 N N . ILE A 1 328 ? 22.994 19.940 -34.350 1.00 67.38 328 ILE A N 1
ATOM 2723 C CA . ILE A 1 328 ? 21.951 18.986 -33.914 1.00 67.38 328 ILE A CA 1
ATOM 2724 C C . ILE A 1 328 ? 22.418 18.153 -32.709 1.00 67.38 328 ILE A C 1
ATOM 2726 O O . ILE A 1 328 ? 21.680 17.974 -31.742 1.00 67.38 328 ILE A O 1
ATOM 2730 N N . SER A 1 329 ? 23.665 17.670 -32.734 1.00 65.44 329 SER A N 1
ATOM 2731 C CA . SER A 1 329 ? 24.239 16.924 -31.610 1.00 65.44 329 SER A CA 1
ATOM 2732 C C . SER A 1 329 ? 24.393 17.784 -30.353 1.00 65.44 329 SER A C 1
ATOM 2734 O O . SER A 1 329 ? 24.191 17.276 -29.252 1.00 65.44 329 SER A O 1
ATOM 2736 N N . MET A 1 330 ? 24.754 19.062 -30.498 1.00 69.31 330 MET A N 1
ATOM 2737 C CA . MET A 1 330 ? 24.886 19.997 -29.378 1.00 69.31 330 MET A CA 1
ATOM 2738 C C . MET A 1 330 ? 23.515 20.349 -28.788 1.00 69.31 330 MET A C 1
ATOM 2740 O O . MET A 1 330 ? 23.359 20.326 -27.572 1.00 69.31 330 MET A O 1
ATOM 2744 N N . THR A 1 331 ? 22.496 20.565 -29.625 1.00 71.69 331 THR A N 1
ATOM 2745 C CA . THR A 1 331 ? 21.109 20.781 -29.186 1.00 71.69 331 THR A CA 1
ATOM 2746 C C . THR A 1 331 ? 20.566 19.572 -28.426 1.00 71.69 331 THR A C 1
ATOM 2748 O O . THR A 1 331 ? 19.988 19.738 -27.357 1.00 71.69 331 THR A O 1
ATOM 2751 N N . LEU A 1 332 ? 20.802 18.347 -28.909 1.00 73.19 332 LEU A N 1
ATOM 2752 C CA . LEU A 1 332 ? 20.403 17.129 -28.193 1.00 73.19 332 LEU A CA 1
ATOM 2753 C C . LEU A 1 332 ? 21.164 16.943 -26.880 1.00 73.19 332 LEU A C 1
ATOM 2755 O O . LEU A 1 332 ? 20.592 16.445 -25.915 1.00 73.19 332 LEU A O 1
ATOM 2759 N N . PHE A 1 333 ? 22.435 17.346 -26.818 1.00 73.00 333 PHE A N 1
ATOM 2760 C CA . PHE A 1 333 ? 23.197 17.337 -25.571 1.00 73.00 333 PHE A CA 1
ATOM 2761 C C . PHE A 1 333 ? 22.620 18.323 -24.548 1.00 73.00 333 PHE A C 1
ATOM 2763 O O . PHE A 1 333 ? 22.366 17.936 -23.410 1.00 73.00 333 PHE A O 1
ATOM 2770 N N . ILE A 1 334 ? 22.324 19.557 -24.966 1.00 74.75 334 ILE A N 1
ATOM 2771 C CA . ILE A 1 334 ? 21.671 20.560 -24.113 1.00 74.75 334 ILE A CA 1
ATOM 2772 C C . ILE A 1 334 ? 20.307 20.043 -23.639 1.00 74.75 334 ILE A C 1
ATOM 2774 O O . ILE A 1 334 ? 20.011 20.104 -22.449 1.00 74.75 334 ILE A O 1
ATOM 2778 N N . LEU A 1 335 ? 19.509 19.450 -24.533 1.00 75.38 335 LEU A N 1
ATOM 2779 C CA . LEU A 1 335 ? 18.198 18.897 -24.194 1.00 75.38 335 LEU A CA 1
ATOM 2780 C C . LEU A 1 335 ? 18.300 17.751 -23.172 1.00 75.38 335 LEU A C 1
ATOM 2782 O O . LEU A 1 335 ? 17.488 17.689 -22.253 1.00 75.38 335 LEU A O 1
ATOM 2786 N N . LYS A 1 336 ? 19.324 16.887 -23.266 1.00 74.00 336 LYS A N 1
ATOM 2787 C CA . LYS A 1 336 ? 19.613 15.865 -22.240 1.00 74.00 336 LYS A CA 1
ATOM 2788 C C . LYS A 1 336 ? 19.910 16.489 -20.880 1.00 74.00 336 LYS A C 1
ATOM 2790 O O . LYS A 1 336 ? 19.385 16.014 -19.878 1.00 74.00 336 LYS A O 1
ATOM 2795 N N . CYS A 1 337 ? 20.745 17.528 -20.840 1.00 73.12 337 CYS A N 1
ATOM 2796 C CA . CYS A 1 337 ? 21.083 18.226 -19.601 1.00 73.12 337 CYS A CA 1
ATOM 2797 C C . CYS A 1 337 ? 19.846 18.889 -18.978 1.00 73.12 337 CYS A C 1
ATOM 2799 O O . CYS A 1 337 ? 19.612 18.725 -17.786 1.00 73.12 337 CYS A O 1
ATOM 2801 N N . VAL A 1 338 ? 19.015 19.559 -19.784 1.00 76.31 338 VAL A N 1
ATOM 2802 C CA . VAL A 1 338 ? 17.756 20.175 -19.328 1.00 76.31 338 VAL A CA 1
ATOM 2803 C C . VAL A 1 338 ? 16.779 19.126 -18.790 1.00 76.31 338 VAL A C 1
ATOM 2805 O O . VAL A 1 338 ? 16.171 19.338 -17.742 1.00 76.31 338 VAL A O 1
ATOM 2808 N N . PHE A 1 339 ? 16.654 17.974 -19.457 1.00 72.12 339 PHE A N 1
ATOM 2809 C CA . PHE A 1 339 ? 15.806 16.877 -18.982 1.00 72.12 339 PHE A CA 1
ATOM 2810 C C . PHE A 1 339 ? 16.319 16.256 -17.684 1.00 72.12 339 PHE A C 1
ATOM 2812 O O . PHE A 1 339 ? 15.523 16.000 -16.786 1.00 72.12 339 PHE A O 1
ATOM 2819 N N . LEU A 1 340 ? 17.633 16.051 -17.556 1.00 70.50 340 LEU A N 1
ATOM 2820 C CA . LEU A 1 340 ? 18.236 15.595 -16.304 1.00 70.50 340 LEU A CA 1
ATOM 2821 C C . LEU A 1 340 ? 17.916 16.568 -15.167 1.00 70.50 340 LEU A C 1
ATOM 2823 O O . LEU A 1 340 ? 17.422 16.130 -14.135 1.00 70.50 340 LEU A O 1
ATOM 2827 N N . ILE A 1 341 ? 18.101 17.875 -15.380 1.00 72.00 341 ILE A N 1
ATOM 2828 C CA . ILE A 1 341 ? 17.751 18.908 -14.392 1.00 72.00 341 ILE A CA 1
ATOM 2829 C C . ILE A 1 341 ? 16.252 18.869 -14.066 1.00 72.00 341 ILE A C 1
ATOM 2831 O O . ILE A 1 341 ? 15.879 18.947 -12.902 1.00 72.00 341 ILE A O 1
ATOM 2835 N N . SER A 1 342 ? 15.388 18.672 -15.064 1.00 67.12 342 SER A N 1
ATOM 2836 C CA . SER A 1 342 ? 13.936 18.594 -14.862 1.00 67.12 342 SER A CA 1
ATOM 2837 C C . SER A 1 342 ? 13.501 17.369 -14.055 1.00 67.12 342 SER A C 1
ATOM 2839 O O . SER A 1 342 ? 12.562 17.473 -13.276 1.00 67.12 342 SER A O 1
ATOM 2841 N N . ILE A 1 343 ? 14.202 16.234 -14.165 1.00 65.94 343 ILE A N 1
ATOM 2842 C CA . ILE A 1 343 ? 13.980 15.059 -13.301 1.00 65.94 343 ILE A CA 1
ATOM 2843 C C . ILE A 1 343 ? 14.381 15.360 -11.844 1.00 65.94 343 ILE A C 1
ATOM 2845 O O . ILE A 1 343 ? 13.785 14.812 -10.918 1.00 65.94 343 ILE A O 1
ATOM 2849 N N . PHE A 1 344 ? 15.335 16.271 -11.623 1.00 65.56 344 PHE A N 1
ATOM 2850 C CA . PHE A 1 344 ? 15.712 16.733 -10.284 1.00 65.56 344 PHE A CA 1
ATOM 2851 C C . PHE A 1 344 ? 14.745 17.761 -9.680 1.00 65.56 344 PHE A C 1
ATOM 2853 O O . PHE A 1 344 ? 14.764 17.933 -8.465 1.00 65.56 344 PHE A O 1
ATOM 2860 N N . ILE A 1 345 ? 13.877 18.414 -10.463 1.00 65.75 345 ILE A N 1
ATOM 2861 C CA . ILE A 1 345 ? 12.915 19.400 -9.932 1.00 65.75 345 ILE A CA 1
ATOM 2862 C C . ILE A 1 345 ? 11.901 18.745 -8.972 1.00 65.75 345 ILE A C 1
ATOM 2864 O O . ILE A 1 345 ? 11.793 19.239 -7.851 1.00 65.75 345 ILE A O 1
ATOM 2868 N N . PRO A 1 346 ? 11.226 17.624 -9.319 1.00 56.28 346 PRO A N 1
ATOM 2869 C CA . PRO A 1 346 ? 10.363 16.897 -8.385 1.00 56.28 346 PRO A CA 1
ATOM 2870 C C . PRO A 1 346 ? 11.095 16.475 -7.107 1.00 56.28 346 PRO A C 1
ATOM 2872 O O . PRO A 1 346 ? 10.574 16.648 -6.010 1.00 56.28 346 PRO A O 1
ATOM 2875 N N . LEU A 1 347 ? 12.337 15.995 -7.237 1.00 55.00 347 LEU A N 1
ATOM 2876 C CA . LEU A 1 347 ? 13.172 15.627 -6.091 1.00 55.00 347 LEU A CA 1
ATOM 2877 C C . LEU A 1 347 ? 13.489 16.845 -5.214 1.00 55.00 347 LEU A C 1
ATOM 2879 O O . LEU A 1 347 ? 13.397 16.762 -3.996 1.00 55.00 347 LEU A O 1
ATOM 2883 N N . SER A 1 348 ? 13.808 17.993 -5.815 1.00 54.38 348 SER A N 1
ATOM 2884 C CA . SER A 1 348 ? 14.071 19.242 -5.095 1.00 54.38 348 SER A CA 1
ATOM 2885 C C . SER A 1 348 ? 12.825 19.768 -4.380 1.00 54.38 348 SER A C 1
ATOM 2887 O O . SER A 1 348 ? 12.930 20.225 -3.242 1.00 54.38 348 SER A O 1
ATOM 2889 N N . THR A 1 349 ? 11.642 19.653 -4.992 1.00 53.94 349 THR A N 1
ATOM 2890 C CA . THR A 1 349 ? 10.383 19.980 -4.313 1.00 53.94 349 THR A CA 1
ATOM 2891 C C . THR A 1 349 ? 10.123 19.041 -3.143 1.00 53.94 349 THR A C 1
ATOM 2893 O O . THR A 1 349 ? 9.817 19.529 -2.060 1.00 53.94 349 THR A O 1
ATOM 2896 N N . SER A 1 350 ? 10.343 17.730 -3.298 1.00 47.91 350 SER A N 1
ATOM 2897 C CA . SER A 1 350 ? 10.242 16.771 -2.192 1.00 47.91 350 SER A CA 1
ATOM 2898 C C . SER A 1 350 ? 11.223 17.101 -1.066 1.00 47.91 350 SER A C 1
ATOM 2900 O O . SER A 1 350 ? 10.812 17.139 0.085 1.00 47.91 350 SER A O 1
ATOM 2902 N N . PHE A 1 351 ? 12.473 17.466 -1.375 1.00 48.97 351 PHE A N 1
ATOM 2903 C CA . PHE A 1 351 ? 13.440 17.940 -0.376 1.00 48.97 351 PHE A CA 1
ATOM 2904 C C . PHE A 1 351 ? 12.979 19.207 0.351 1.00 48.97 351 PHE A C 1
ATOM 2906 O O . PHE A 1 351 ? 13.221 19.339 1.548 1.00 48.97 351 PHE A O 1
ATOM 2913 N N . LYS A 1 352 ? 12.304 20.134 -0.339 1.00 46.62 352 LYS A N 1
ATOM 2914 C CA . LYS A 1 352 ? 11.744 21.341 0.284 1.00 46.62 352 LYS A CA 1
ATOM 2915 C C . LYS A 1 352 ? 10.615 20.991 1.258 1.00 46.62 352 LYS A C 1
ATOM 2917 O O . LYS A 1 352 ? 10.615 21.507 2.371 1.00 46.62 352 LYS A O 1
ATOM 2922 N N . TYR A 1 353 ? 9.722 20.074 0.880 1.00 43.28 353 TYR A N 1
ATOM 2923 C CA . TYR A 1 353 ? 8.686 19.554 1.777 1.00 43.28 353 TYR A CA 1
ATOM 2924 C C . TYR A 1 353 ? 9.288 18.794 2.962 1.00 43.28 353 TYR A C 1
ATOM 2926 O O . TYR A 1 353 ? 8.902 19.050 4.095 1.00 43.28 353 TYR A O 1
ATOM 2934 N N . THR A 1 354 ? 10.289 17.937 2.746 1.00 41.44 354 THR A N 1
ATOM 2935 C CA . THR A 1 354 ? 11.004 17.252 3.834 1.00 41.44 354 THR A CA 1
ATOM 2936 C C . THR A 1 354 ? 11.694 18.246 4.763 1.00 41.44 354 THR A C 1
ATOM 2938 O O . THR A 1 354 ? 11.587 18.112 5.974 1.00 41.44 354 THR A O 1
ATOM 2941 N N . SER A 1 355 ? 12.358 19.275 4.230 1.00 40.97 355 SER A N 1
ATOM 2942 C CA . SER A 1 355 ? 12.978 20.328 5.041 1.00 40.97 355 SER A CA 1
ATOM 2943 C C . SER A 1 355 ? 11.948 21.080 5.879 1.00 40.97 355 SER A C 1
ATOM 2945 O O . SER A 1 355 ? 12.243 21.426 7.019 1.00 40.97 355 SER A O 1
ATOM 2947 N N . GLN A 1 356 ? 10.763 21.335 5.324 1.00 44.16 356 GLN A N 1
ATOM 2948 C CA . GLN A 1 356 ? 9.678 22.000 6.031 1.00 44.16 356 GLN A CA 1
ATOM 2949 C C . GLN A 1 356 ? 9.101 21.099 7.127 1.00 44.16 356 GLN A C 1
ATOM 2951 O O . GLN A 1 356 ? 9.040 21.525 8.267 1.00 44.16 356 GLN A O 1
ATOM 2956 N N . VAL A 1 357 ? 8.827 19.823 6.841 1.00 46.34 357 VAL A N 1
ATOM 2957 C CA . VAL A 1 357 ? 8.364 18.839 7.838 1.00 46.34 357 VAL A CA 1
ATOM 2958 C C . VAL A 1 357 ? 9.395 18.621 8.951 1.00 46.34 357 VAL A C 1
ATOM 2960 O O . VAL A 1 357 ? 9.033 18.513 10.118 1.00 46.34 357 VAL A O 1
ATOM 2963 N N . VAL A 1 358 ? 10.690 18.586 8.624 1.00 47.53 358 VAL A N 1
ATOM 2964 C CA . VAL A 1 358 ? 11.774 18.475 9.614 1.00 47.53 358 VAL A CA 1
ATOM 2965 C C . VAL A 1 358 ? 11.871 19.738 10.466 1.00 47.53 358 VAL A C 1
ATOM 2967 O O . VAL A 1 358 ? 12.068 19.638 11.675 1.00 47.53 358 VAL A O 1
ATOM 2970 N N . GLN A 1 359 ? 11.714 20.922 9.866 1.00 48.78 359 GLN A N 1
ATOM 2971 C CA . GLN A 1 359 ? 11.626 22.170 10.620 1.00 48.78 359 GLN A CA 1
ATOM 2972 C C . GLN A 1 359 ? 10.400 22.172 11.528 1.00 48.78 359 GLN A C 1
ATOM 2974 O O . GLN A 1 359 ? 10.552 22.397 12.723 1.00 48.78 359 GLN A O 1
ATOM 2979 N N . ASP A 1 360 ? 9.218 21.866 11.006 1.00 48.84 360 ASP A N 1
ATOM 2980 C CA . ASP A 1 360 ? 7.966 21.838 11.761 1.00 48.84 360 ASP A CA 1
ATOM 2981 C C . ASP A 1 360 ? 8.046 20.821 12.910 1.00 48.84 360 ASP A C 1
ATOM 2983 O O . ASP A 1 360 ? 7.692 21.139 14.042 1.00 48.84 360 ASP A O 1
ATOM 2987 N N . GLY A 1 361 ? 8.631 19.642 12.672 1.00 48.31 361 GLY A N 1
ATOM 2988 C CA . GLY A 1 361 ? 8.922 18.647 13.706 1.00 48.31 361 GLY A CA 1
ATOM 2989 C C . GLY A 1 361 ? 9.933 19.134 14.751 1.00 48.31 361 GLY A C 1
ATOM 2990 O O . GLY A 1 361 ? 9.747 18.904 15.947 1.00 48.31 361 GLY A O 1
ATOM 2991 N N . TYR A 1 362 ? 10.979 19.855 14.338 1.00 60.19 362 TYR A N 1
ATOM 2992 C CA . TYR A 1 362 ? 11.932 20.485 15.255 1.00 60.19 362 TYR A CA 1
ATOM 2993 C C . TYR A 1 362 ? 11.263 21.564 16.118 1.00 60.19 362 TYR A C 1
ATOM 2995 O O . TYR A 1 362 ? 11.477 21.588 17.329 1.00 60.19 362 TYR A O 1
ATOM 3003 N N . TYR A 1 363 ? 10.429 22.424 15.527 1.00 53.22 363 TYR A N 1
ATOM 3004 C CA . TYR A 1 363 ? 9.683 23.463 16.238 1.00 53.22 363 TYR A CA 1
ATOM 3005 C C . TYR A 1 363 ? 8.660 22.853 17.205 1.00 53.22 363 TYR A C 1
ATOM 3007 O O . TYR A 1 363 ? 8.638 23.226 18.376 1.00 53.22 363 TYR A O 1
ATOM 3015 N N . LEU A 1 364 ? 7.886 21.857 16.773 1.00 55.81 364 LEU A N 1
ATOM 3016 C CA . LEU A 1 364 ? 6.949 21.127 17.633 1.00 55.81 364 LEU A CA 1
ATOM 3017 C C . LEU A 1 364 ? 7.655 20.463 18.817 1.00 55.81 364 LEU A C 1
ATOM 3019 O O . LEU A 1 364 ? 7.160 20.525 19.938 1.00 55.81 364 LEU A O 1
ATOM 3023 N N . ASN A 1 365 ? 8.826 19.861 18.596 1.00 53.09 365 ASN A N 1
ATOM 3024 C CA . ASN A 1 365 ? 9.579 19.219 19.669 1.00 53.09 365 ASN A CA 1
ATOM 3025 C C . ASN A 1 365 ? 10.226 20.241 20.620 1.00 53.09 365 ASN A C 1
ATOM 3027 O O . ASN A 1 365 ? 10.201 20.058 21.835 1.00 53.09 365 ASN A O 1
ATOM 3031 N N . LYS A 1 366 ? 10.769 21.342 20.085 1.00 62.38 366 LYS A N 1
ATOM 3032 C CA . LYS A 1 366 ? 11.420 22.405 20.865 1.00 62.38 366 LYS A CA 1
ATOM 3033 C C . LYS A 1 366 ? 10.434 23.193 21.729 1.00 62.38 366 LYS A C 1
ATOM 3035 O O . LYS A 1 366 ? 10.774 23.549 22.851 1.00 62.38 366 LYS A O 1
ATOM 3040 N N . TYR A 1 367 ? 9.232 23.452 21.221 1.00 59.72 367 TYR A N 1
ATOM 3041 C CA . TYR A 1 367 ? 8.210 24.259 21.896 1.00 59.72 367 TYR A CA 1
ATOM 3042 C C . TYR A 1 367 ? 7.073 23.412 22.485 1.00 59.72 367 TYR A C 1
ATOM 3044 O O . TYR A 1 367 ? 6.027 23.940 22.852 1.00 59.72 367 TYR A O 1
ATOM 3052 N N . LYS A 1 368 ? 7.270 22.092 22.601 1.00 49.62 368 LYS A N 1
ATOM 3053 C CA . LYS A 1 368 ? 6.264 21.115 23.043 1.00 49.62 368 LYS A CA 1
ATOM 3054 C C . LYS A 1 368 ? 5.565 21.497 24.351 1.00 49.62 368 LYS A C 1
ATOM 3056 O O . LYS A 1 368 ? 4.352 21.339 24.466 1.00 49.62 368 LYS A O 1
ATOM 3061 N N . GLU A 1 369 ? 6.313 21.983 25.341 1.00 49.66 369 GLU A N 1
ATOM 3062 C CA . GLU A 1 369 ? 5.742 22.407 26.627 1.00 49.66 369 GLU A CA 1
ATOM 3063 C C . GLU A 1 369 ? 4.908 23.683 26.499 1.00 49.66 369 GLU A C 1
ATOM 3065 O O . GLU A 1 369 ? 3.818 23.753 27.061 1.00 49.66 369 GLU A O 1
ATOM 3070 N N . THR A 1 370 ? 5.361 24.652 25.701 1.00 57.56 370 THR A N 1
ATOM 3071 C CA . THR A 1 370 ? 4.612 25.880 25.406 1.00 57.56 370 THR A CA 1
ATOM 3072 C C . THR A 1 370 ? 3.311 25.564 24.669 1.00 57.56 370 THR A C 1
ATOM 3074 O O . THR A 1 370 ? 2.258 26.047 25.075 1.00 57.56 370 THR A O 1
ATOM 3077 N N . TYR A 1 371 ? 3.350 24.677 23.667 1.00 56.38 371 TYR A N 1
ATOM 3078 C CA . TYR A 1 371 ? 2.165 24.186 22.952 1.00 56.38 371 TYR A CA 1
ATOM 3079 C C . TYR A 1 371 ? 1.171 23.486 23.889 1.00 56.38 371 TYR A C 1
ATOM 3081 O O . TYR A 1 371 ? -0.016 23.810 23.888 1.00 56.38 371 TYR A O 1
ATOM 3089 N N . ASN A 1 372 ? 1.647 22.567 24.735 1.00 48.00 372 ASN A N 1
ATOM 3090 C CA . ASN A 1 372 ? 0.799 21.865 25.703 1.00 48.00 372 ASN A CA 1
ATOM 3091 C C . ASN A 1 372 ? 0.178 22.809 26.743 1.00 48.00 372 ASN A C 1
ATOM 3093 O O . ASN A 1 372 ? -0.953 22.587 27.176 1.00 48.00 372 ASN A O 1
ATOM 3097 N N . ASN A 1 373 ? 0.899 23.856 27.146 1.00 51.19 373 ASN A N 1
ATOM 3098 C CA . ASN A 1 373 ? 0.390 24.864 28.072 1.00 51.19 373 ASN A CA 1
ATOM 3099 C C . ASN A 1 373 ? -0.640 25.783 27.401 1.00 51.19 373 ASN A C 1
ATOM 3101 O O . ASN A 1 373 ? -1.659 26.080 28.016 1.00 51.19 373 ASN A O 1
ATOM 3105 N N . TYR A 1 374 ? -0.434 26.165 26.137 1.00 51.69 374 TYR A N 1
ATOM 3106 C CA . TYR A 1 374 ? -1.390 26.975 25.376 1.00 51.69 374 TYR A CA 1
ATOM 3107 C C . TYR A 1 374 ? -2.708 26.224 25.135 1.00 51.69 374 TYR A C 1
ATOM 3109 O O . TYR A 1 374 ? -3.784 26.746 25.414 1.00 51.69 374 TYR A O 1
ATOM 3117 N N . LEU A 1 375 ? -2.623 24.949 24.736 1.00 48.78 375 LEU A N 1
ATOM 3118 C CA . LEU A 1 375 ? -3.784 24.070 24.549 1.00 48.78 375 LEU A CA 1
ATOM 3119 C C . LEU A 1 375 ? -4.567 23.834 25.850 1.00 48.78 375 LEU A C 1
ATOM 3121 O O . LEU A 1 375 ? -5.791 23.726 25.830 1.00 48.78 375 LEU A O 1
ATOM 3125 N N . ARG A 1 376 ? -3.873 23.793 26.996 1.00 44.00 376 ARG A N 1
ATOM 3126 C CA . ARG A 1 376 ? -4.503 23.724 28.325 1.00 44.00 376 ARG A CA 1
ATOM 3127 C C . ARG A 1 376 ? -5.190 25.027 28.735 1.00 44.00 376 ARG A C 1
ATOM 3129 O O . ARG A 1 376 ? -6.204 24.960 29.422 1.00 44.00 376 ARG A O 1
ATOM 3136 N N . LEU A 1 377 ? -4.641 26.181 28.356 1.00 44.28 377 LEU A N 1
ATOM 3137 C CA . LEU A 1 377 ? -5.163 27.500 28.728 1.00 44.28 377 LEU A CA 1
ATOM 3138 C C . LEU A 1 377 ? -6.374 27.920 27.887 1.00 44.28 377 LEU A C 1
ATOM 3140 O O . LEU A 1 377 ? -7.286 28.538 28.426 1.00 44.28 377 LEU A O 1
ATOM 3144 N N . GLU A 1 378 ? -6.423 27.556 26.604 1.00 41.16 378 GLU A N 1
ATOM 3145 C CA . GLU A 1 378 ? -7.570 27.869 25.736 1.00 41.16 378 GLU A CA 1
ATOM 3146 C C . GLU A 1 378 ? -8.734 26.867 25.856 1.00 41.16 378 GLU A C 1
ATOM 3148 O O . GLU A 1 378 ? -9.762 27.037 25.206 1.00 41.16 378 GLU A O 1
ATOM 3153 N N . GLY A 1 379 ? -8.614 25.823 26.688 1.00 35.59 379 GLY A N 1
ATOM 3154 C CA . GLY A 1 379 ? -9.695 24.853 26.909 1.00 35.59 379 GLY A CA 1
ATOM 3155 C C . GLY A 1 379 ? -10.111 24.079 25.650 1.00 35.59 379 GLY A C 1
ATOM 3156 O O . GLY A 1 379 ? -11.187 23.481 25.622 1.00 35.59 379 GLY A O 1
ATOM 3157 N N . VAL A 1 380 ? -9.279 24.081 24.603 1.00 39.66 380 VAL A N 1
ATOM 3158 C CA . VAL A 1 380 ? -9.585 23.414 23.339 1.00 39.66 380 VAL A CA 1
ATOM 3159 C C . VAL A 1 380 ? -9.365 21.914 23.518 1.00 39.66 380 VAL A C 1
ATOM 3161 O O . VAL A 1 380 ? -8.240 21.414 23.495 1.00 39.66 380 VAL A O 1
ATOM 3164 N N . ASN A 1 381 ? -10.460 21.177 23.697 1.00 39.25 381 ASN A N 1
ATOM 3165 C CA . ASN A 1 381 ? -10.462 19.722 23.614 1.00 39.25 381 ASN A CA 1
ATOM 3166 C C . ASN A 1 381 ? -10.345 19.323 22.135 1.00 39.25 381 ASN A C 1
ATOM 3168 O O . ASN A 1 381 ? -11.341 19.143 21.434 1.00 39.25 381 ASN A O 1
ATOM 3172 N N . ILE A 1 382 ? -9.116 19.296 21.620 1.00 40.19 382 ILE A N 1
ATOM 3173 C CA . ILE A 1 382 ? -8.867 18.970 20.218 1.00 40.19 382 ILE A CA 1
ATOM 3174 C C . ILE A 1 382 ? -9.003 17.458 20.037 1.00 40.19 382 ILE A C 1
ATOM 3176 O O . ILE A 1 382 ? -8.078 16.694 20.312 1.00 40.19 382 ILE A O 1
ATOM 3180 N N . ASN A 1 383 ? -10.144 17.033 19.494 1.00 37.00 383 ASN A N 1
ATOM 3181 C CA . ASN A 1 383 ? -10.214 15.782 18.750 1.00 37.00 383 ASN A CA 1
ATOM 3182 C C . ASN A 1 383 ? -9.237 15.889 17.574 1.00 37.00 383 ASN A C 1
ATOM 3184 O O . ASN A 1 383 ? -9.401 16.730 16.691 1.00 37.00 383 ASN A O 1
ATOM 3188 N N . MET A 1 384 ? -8.220 15.027 17.574 1.00 37.41 384 MET A N 1
ATOM 3189 C CA . MET A 1 384 ? -7.049 15.023 16.680 1.00 37.41 384 MET A CA 1
ATOM 3190 C C . MET A 1 384 ? -7.377 14.804 15.179 1.00 37.41 384 MET A C 1
ATOM 3192 O O . MET A 1 384 ? -6.478 14.579 14.377 1.00 37.41 384 MET A O 1
ATOM 3196 N N . PHE A 1 385 ? -8.659 14.866 14.799 1.00 33.66 385 PHE A N 1
ATOM 3197 C CA . PHE A 1 385 ? -9.192 14.536 13.474 1.00 33.66 385 PHE A CA 1
ATOM 3198 C C . PHE A 1 385 ? -10.124 15.599 12.867 1.00 33.66 385 PHE A C 1
ATOM 3200 O O . PHE A 1 385 ? -10.664 15.366 11.789 1.00 33.66 385 PHE A O 1
ATOM 3207 N N . SER A 1 386 ? -10.335 16.766 13.490 1.00 34.41 386 SER A N 1
ATOM 3208 C CA . SER A 1 386 ? -11.106 17.822 12.816 1.00 34.41 386 SER A CA 1
ATOM 3209 C C . SER A 1 386 ? -10.246 18.540 11.766 1.00 34.41 386 SER A C 1
ATOM 3211 O O . SER A 1 386 ? -9.058 18.777 11.980 1.00 34.41 386 SER A O 1
ATOM 3213 N N . LEU A 1 387 ? -10.850 18.937 10.637 1.00 33.16 387 LEU A N 1
ATOM 3214 C CA . LEU A 1 387 ? -10.253 19.845 9.635 1.00 33.16 387 LEU A CA 1
ATOM 3215 C C . LEU A 1 387 ? -9.687 21.131 10.272 1.00 33.16 387 LEU A C 1
ATOM 3217 O O . LEU A 1 387 ? -8.727 21.710 9.770 1.00 33.16 387 LEU A O 1
ATOM 3221 N N . GLY A 1 388 ? -10.216 21.512 11.438 1.00 35.69 388 GLY A N 1
ATOM 3222 C CA . GLY A 1 388 ? -9.694 22.595 12.261 1.00 35.69 388 GLY A CA 1
ATOM 3223 C C . GLY A 1 388 ? -8.300 22.345 12.839 1.00 35.69 388 GLY A C 1
ATOM 3224 O O . GLY A 1 388 ? -7.664 23.309 13.227 1.00 35.69 388 GLY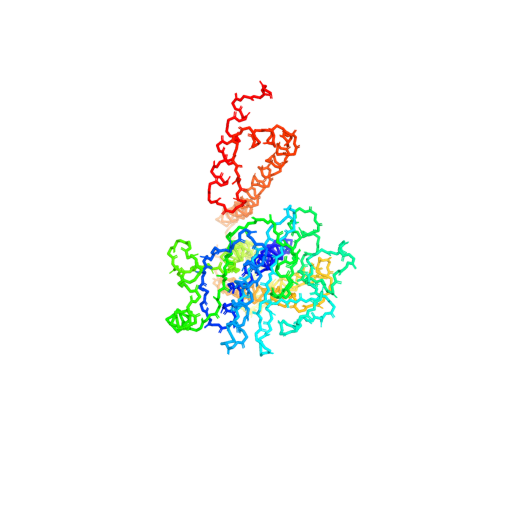 A O 1
ATOM 3225 N N . TYR A 1 389 ? -7.775 21.114 12.881 1.00 43.81 389 TYR A N 1
ATOM 3226 C CA . TYR A 1 389 ? -6.423 20.846 13.385 1.00 43.81 389 TYR A CA 1
ATOM 3227 C C . TYR A 1 389 ? -5.340 21.391 12.452 1.00 43.81 389 TYR A C 1
ATOM 3229 O O . TYR A 1 389 ? -4.391 22.004 12.927 1.00 43.81 389 TYR A O 1
ATOM 3237 N N . GLN A 1 390 ? -5.473 21.215 11.134 1.00 41.25 390 GLN A N 1
ATOM 3238 C CA . GLN A 1 390 ? -4.485 21.745 10.186 1.00 41.25 390 GLN A CA 1
ATOM 3239 C C . GLN A 1 390 ? -4.561 23.272 10.084 1.00 41.25 390 GLN A C 1
ATOM 3241 O O . GLN A 1 390 ? -3.516 23.922 10.102 1.00 41.25 390 GLN A O 1
ATOM 3246 N N . ASP A 1 391 ? -5.767 23.846 10.082 1.00 44.00 391 ASP A N 1
ATOM 3247 C CA . ASP A 1 391 ? -5.952 25.302 10.088 1.00 44.00 391 ASP A CA 1
ATOM 3248 C C . ASP A 1 391 ? -5.523 25.935 11.419 1.00 44.00 391 ASP A C 1
ATOM 3250 O O . ASP A 1 391 ? -4.809 26.937 11.415 1.00 44.00 391 ASP A O 1
ATOM 3254 N N . ALA A 1 392 ? -5.856 25.328 12.565 1.00 45.50 392 ALA A N 1
ATOM 3255 C CA . ALA A 1 392 ? -5.408 25.810 13.871 1.00 45.50 392 ALA A CA 1
ATOM 3256 C C . ALA A 1 392 ? -3.892 25.669 14.029 1.00 45.50 392 ALA A C 1
ATOM 3258 O O . ALA A 1 392 ? -3.257 26.583 14.541 1.00 45.50 392 ALA A O 1
ATOM 3259 N N . MET A 1 393 ? -3.283 24.578 13.553 1.00 48.94 393 MET A N 1
ATOM 3260 C CA . MET A 1 393 ? -1.831 24.397 13.632 1.00 48.94 393 MET A CA 1
ATOM 3261 C C . MET A 1 393 ? -1.083 25.331 12.671 1.00 48.94 393 MET A C 1
ATOM 3263 O O . MET A 1 393 ? 0.000 25.806 13.005 1.00 48.94 393 MET A O 1
ATOM 3267 N N . SER A 1 394 ? -1.669 25.658 11.514 1.00 48.50 394 SER A N 1
ATOM 3268 C CA . SER A 1 394 ? -1.149 26.687 10.604 1.00 48.50 394 SER A CA 1
ATOM 3269 C C . SER A 1 394 ? -1.219 28.083 11.233 1.00 48.50 394 SER A C 1
ATOM 3271 O O . SER A 1 394 ? -0.212 28.789 11.262 1.00 48.50 394 SER A O 1
ATOM 3273 N N . GLN A 1 395 ? -2.366 28.459 11.809 1.00 51.00 395 GLN A N 1
ATOM 3274 C CA . GLN A 1 395 ? -2.554 29.749 12.488 1.00 51.00 395 GLN A CA 1
ATOM 3275 C C . GLN A 1 395 ? -1.683 29.883 13.749 1.00 51.00 395 GLN A C 1
ATOM 3277 O O . GLN A 1 395 ? -1.175 30.963 14.054 1.00 51.00 395 GLN A O 1
ATOM 3282 N N . LEU A 1 396 ? -1.473 28.787 14.481 1.00 51.28 396 LEU A N 1
ATOM 3283 C CA . LEU A 1 396 ? -0.632 28.751 15.677 1.00 51.28 396 LEU A CA 1
ATOM 3284 C C . LEU A 1 396 ? 0.861 28.837 15.318 1.00 51.28 396 LEU A C 1
ATOM 3286 O O . LEU A 1 396 ? 1.603 29.579 15.962 1.00 51.28 396 LEU A O 1
ATOM 3290 N N . ASN A 1 397 ? 1.289 28.167 14.242 1.00 52.31 397 ASN A N 1
ATOM 3291 C CA . ASN A 1 397 ? 2.642 28.302 13.695 1.00 52.31 397 ASN A CA 1
ATOM 3292 C C . ASN A 1 397 ? 2.927 29.720 13.164 1.00 52.31 397 ASN A C 1
ATOM 3294 O O . ASN A 1 397 ? 4.049 30.206 13.320 1.00 52.31 397 ASN A O 1
ATOM 3298 N N . GLU A 1 398 ? 1.942 30.401 12.565 1.00 54.31 398 GLU A N 1
ATOM 3299 C CA . GLU A 1 398 ? 2.069 31.818 12.185 1.00 54.31 398 GLU A CA 1
ATOM 3300 C C . GLU A 1 398 ? 2.212 32.724 13.414 1.00 54.31 398 GLU A C 1
ATOM 3302 O O . GLU A 1 398 ? 3.170 33.495 13.490 1.00 54.31 398 GLU A O 1
ATOM 3307 N N . LYS A 1 399 ? 1.353 32.566 14.429 1.00 49.28 399 LYS A N 1
ATOM 3308 C CA . LYS A 1 399 ? 1.423 33.363 15.668 1.00 49.28 399 LYS A CA 1
ATOM 3309 C C . LYS A 1 399 ? 2.734 33.183 16.441 1.00 49.28 399 LYS A C 1
ATOM 3311 O O . LYS A 1 399 ? 3.259 34.147 16.993 1.00 49.28 399 LYS A O 1
ATOM 3316 N N . ILE A 1 400 ? 3.296 31.974 16.474 1.00 50.72 400 ILE A N 1
ATOM 3317 C CA . ILE A 1 400 ? 4.571 31.700 17.163 1.00 50.72 400 ILE A CA 1
ATOM 3318 C C . ILE A 1 400 ? 5.771 32.258 16.382 1.00 50.72 400 ILE A C 1
ATOM 3320 O O . ILE A 1 400 ? 6.765 32.662 16.990 1.00 50.72 400 ILE A O 1
ATOM 3324 N N . ARG A 1 401 ? 5.691 32.352 15.046 1.00 53.22 401 ARG A N 1
ATOM 3325 C CA . ARG A 1 401 ? 6.704 33.067 14.247 1.00 53.22 401 ARG A CA 1
ATOM 3326 C C . ARG A 1 401 ? 6.692 34.574 14.502 1.00 53.22 401 ARG A C 1
ATOM 3328 O O . ARG A 1 401 ? 7.754 35.188 14.424 1.00 53.22 401 ARG A O 1
ATOM 3335 N N . GLU A 1 402 ? 5.535 35.153 14.818 1.00 45.91 402 GLU A N 1
ATOM 3336 C CA . GLU A 1 402 ? 5.408 36.580 15.143 1.00 45.91 402 GLU A CA 1
ATOM 3337 C C . GLU A 1 402 ? 5.890 36.932 16.561 1.00 45.91 402 GLU A C 1
ATOM 3339 O O . GLU A 1 402 ? 6.378 38.042 16.774 1.00 45.91 402 GLU A O 1
ATOM 3344 N N . TYR A 1 403 ? 5.844 35.993 17.517 1.00 44.16 403 TYR A N 1
ATOM 3345 C CA . TYR A 1 403 ? 6.244 36.237 18.910 1.00 44.16 403 TYR A CA 1
ATOM 3346 C C . TYR A 1 403 ? 7.197 35.156 19.454 1.00 44.16 403 TYR A C 1
ATOM 3348 O O . TYR A 1 403 ? 6.779 34.272 20.199 1.00 44.16 403 TYR A O 1
ATOM 3356 N N . PRO A 1 404 ? 8.509 35.238 19.153 1.00 41.00 404 PRO A N 1
ATOM 3357 C CA . PRO A 1 404 ? 9.500 34.254 19.605 1.00 41.00 404 PRO A CA 1
ATOM 3358 C C . PRO A 1 404 ? 9.859 34.327 21.105 1.00 41.00 404 PRO A C 1
ATOM 3360 O O . PRO A 1 404 ? 10.728 33.575 21.549 1.00 41.00 404 PRO A O 1
ATOM 3363 N N . TYR A 1 405 ? 9.225 35.212 21.881 1.00 39.75 405 TYR A N 1
ATOM 3364 C CA . TYR A 1 405 ? 9.504 35.421 23.304 1.00 39.75 405 TYR A CA 1
ATOM 3365 C C . TYR A 1 405 ? 8.210 35.598 24.108 1.00 39.75 405 TYR A C 1
ATOM 3367 O O . TYR A 1 405 ? 7.835 36.722 24.440 1.00 39.75 405 TYR A O 1
ATOM 3375 N N . ILE A 1 406 ? 7.548 34.484 24.426 1.00 36.22 406 ILE A N 1
ATOM 3376 C CA . ILE A 1 406 ? 6.747 34.327 25.650 1.00 36.22 406 ILE A CA 1
ATOM 3377 C C . ILE A 1 406 ? 7.142 32.998 26.285 1.00 36.22 406 ILE A C 1
ATOM 3379 O O . ILE A 1 406 ? 7.197 31.990 25.540 1.00 36.22 406 ILE A O 1
#